Protein AF-A0A8B6GC75-F1 (afdb_monomer_lite)

Sequence (390 aa):
MTTTCNHALYAIVDVFTQYYSVLHTVLLDELYNQLHWCVKQDNEQLARSGINCLENLVISNGTKFSPDVWHKTCVIMLDIFKDTIPTSLLTWCPEHDNSPENHPFNKMESMEELNDSLSPDHTHENRSLKRADSNHSVYSTVSQESREHKIPRSKVSPDQKLFQGLLIKCVVQLELIQTIDDIVFFPTTSKKEDAEYLAAAQHSLDAPYEMDTSQQEDQGMYQFLSSQQLLMLADCLLESHKFAKDFNSNHEQRNVLWKAGFRGKAKPNLLKQETQSLACVFRILFRMYNDDARRGEWSQIENKIISVCKESLEYFLSLESDSHRDAWNSLLLLLLNRLLKMSDDRFRIHGSAYFPFMCETLMFDFKLEMKTTLKKFFLRYGPTFSIVSS

Structure (mmCIF, N/CA/C/O backbone):
data_AF-A0A8B6GC75-F1
#
_entry.id   AF-A0A8B6GC75-F1
#
loop_
_atom_site.group_PDB
_atom_site.id
_atom_site.type_symbol
_atom_site.label_atom_id
_atom_site.label_alt_id
_atom_site.label_comp_id
_atom_site.label_asym_id
_atom_site.label_entity_id
_atom_site.label_seq_id
_atom_site.pdbx_PDB_ins_code
_atom_site.Cartn_x
_atom_site.Cartn_y
_atom_site.Cartn_z
_atom_site.occupancy
_atom_site.B_iso_or_equiv
_atom_site.auth_seq_id
_atom_site.auth_comp_id
_atom_site.auth_asym_id
_atom_site.auth_atom_id
_atom_site.pdbx_PDB_model_num
ATOM 1 N N . MET A 1 1 ? 16.061 8.393 -30.193 1.00 50.75 1 MET A N 1
ATOM 2 C CA . MET A 1 1 ? 15.345 7.097 -30.213 1.00 50.75 1 MET A CA 1
ATOM 3 C C . MET A 1 1 ? 14.539 6.869 -28.942 1.00 50.75 1 MET A C 1
ATOM 5 O O . MET A 1 1 ? 13.359 6.587 -29.069 1.00 50.75 1 MET A O 1
ATOM 9 N N . THR A 1 2 ? 15.107 7.043 -27.741 1.00 54.75 2 THR A N 1
ATOM 10 C CA . THR A 1 2 ? 14.382 6.856 -26.463 1.00 54.75 2 THR A CA 1
ATOM 11 C C . THR A 1 2 ? 13.171 7.782 -26.298 1.00 54.75 2 THR A C 1
ATOM 13 O O . THR A 1 2 ? 12.102 7.320 -25.926 1.00 54.75 2 THR A O 1
ATOM 16 N N . THR A 1 3 ? 13.283 9.062 -26.667 1.00 63.34 3 THR A N 1
ATOM 17 C CA . THR A 1 3 ? 12.146 10.000 -26.615 1.00 63.34 3 THR A CA 1
ATOM 18 C C . THR A 1 3 ? 11.030 9.626 -27.589 1.00 63.34 3 THR A C 1
ATOM 20 O O . THR A 1 3 ? 9.862 9.710 -27.231 1.00 63.34 3 THR A O 1
ATOM 23 N N . THR A 1 4 ? 11.366 9.176 -28.799 1.00 72.31 4 THR A N 1
ATOM 24 C CA . THR A 1 4 ? 10.391 8.782 -29.830 1.00 72.31 4 THR A CA 1
ATOM 25 C C . THR A 1 4 ? 9.543 7.588 -29.389 1.00 72.31 4 THR A C 1
ATOM 27 O O . THR A 1 4 ? 8.341 7.586 -29.626 1.00 72.31 4 THR A O 1
ATOM 30 N N . CYS A 1 5 ? 10.149 6.611 -28.704 1.00 77.25 5 CYS A N 1
ATOM 31 C CA . CYS A 1 5 ? 9.438 5.448 -28.170 1.00 77.25 5 CYS A CA 1
ATOM 32 C C . CYS A 1 5 ? 8.407 5.847 -27.102 1.00 77.25 5 CYS A C 1
ATOM 34 O O . CYS A 1 5 ? 7.272 5.388 -27.167 1.00 77.25 5 CYS A O 1
ATOM 36 N N . ASN A 1 6 ? 8.754 6.772 -26.199 1.00 81.81 6 ASN A N 1
ATOM 37 C CA . ASN A 1 6 ? 7.816 7.251 -25.178 1.00 81.81 6 ASN A CA 1
ATOM 38 C C . ASN A 1 6 ? 6.606 7.955 -25.808 1.00 81.81 6 ASN A C 1
ATOM 40 O O . ASN A 1 6 ? 5.475 7.616 -25.487 1.00 81.81 6 ASN A O 1
ATOM 44 N N . HIS A 1 7 ? 6.822 8.878 -26.754 1.00 86.56 7 HIS A N 1
ATOM 45 C CA . HIS A 1 7 ? 5.710 9.558 -27.436 1.00 86.56 7 HIS A CA 1
ATOM 46 C C . HIS A 1 7 ? 4.817 8.574 -28.203 1.00 86.56 7 HIS A C 1
ATOM 48 O O . HIS A 1 7 ? 3.599 8.721 -28.195 1.00 86.56 7 HIS A O 1
ATOM 54 N N . ALA A 1 8 ? 5.412 7.560 -28.840 1.00 90.44 8 ALA A N 1
ATOM 55 C CA . ALA A 1 8 ? 4.656 6.523 -29.531 1.00 90.44 8 ALA A CA 1
ATOM 56 C C . ALA A 1 8 ? 3.810 5.683 -28.560 1.00 90.44 8 ALA A C 1
ATOM 58 O O . ALA A 1 8 ? 2.660 5.394 -28.873 1.00 90.44 8 ALA A O 1
ATOM 59 N N . LEU A 1 9 ? 4.347 5.329 -27.386 1.00 92.75 9 LEU A N 1
ATOM 60 C CA . LEU A 1 9 ? 3.623 4.551 -26.378 1.00 92.75 9 LEU A CA 1
ATOM 61 C C . LEU A 1 9 ? 2.370 5.289 -25.884 1.00 92.75 9 LEU A C 1
ATOM 63 O O . LEU A 1 9 ? 1.284 4.714 -25.905 1.00 92.75 9 LEU A O 1
ATOM 67 N N . TYR A 1 10 ? 2.508 6.570 -25.527 1.00 93.31 10 TYR A N 1
ATOM 68 C CA . TYR A 1 10 ? 1.367 7.403 -25.132 1.00 93.31 10 TYR A CA 1
ATOM 69 C C . TYR A 1 10 ? 0.350 7.547 -26.270 1.00 93.31 10 TYR A C 1
ATOM 71 O O . TYR A 1 10 ? -0.832 7.317 -26.053 1.00 93.31 10 TYR A O 1
ATOM 79 N N . ALA A 1 11 ? 0.797 7.812 -27.502 1.00 94.31 11 ALA A N 1
ATOM 80 C CA . ALA A 1 11 ? -0.107 7.930 -28.647 1.00 94.31 11 ALA A CA 1
ATOM 81 C C . ALA A 1 11 ? -0.896 6.635 -28.924 1.00 94.31 11 ALA A C 1
ATOM 83 O O . ALA A 1 11 ? -2.076 6.693 -29.268 1.00 94.31 11 ALA A O 1
ATOM 84 N N . ILE A 1 12 ? -0.270 5.462 -28.761 1.00 94.56 12 ILE A N 1
ATOM 85 C CA . ILE A 1 12 ? -0.955 4.165 -28.887 1.00 94.56 12 ILE A CA 1
ATOM 86 C C . ILE A 1 12 ? -2.045 4.032 -27.818 1.00 94.56 12 ILE A C 1
ATOM 88 O O . ILE A 1 12 ? -3.164 3.637 -28.138 1.00 94.56 12 ILE A O 1
ATOM 92 N N . VAL A 1 13 ? -1.739 4.381 -26.568 1.00 96.06 13 VAL A N 1
ATOM 93 C CA . VAL A 1 13 ? -2.680 4.294 -25.440 1.00 96.06 13 VAL A CA 1
ATOM 94 C C . VAL A 1 13 ? -3.824 5.300 -25.584 1.00 96.06 13 VAL A C 1
ATOM 96 O O . VAL A 1 13 ? -4.971 4.955 -25.296 1.00 96.06 13 VAL A O 1
ATOM 99 N N . ASP A 1 14 ? -3.547 6.501 -26.091 1.00 95.69 14 ASP A N 1
ATOM 100 C CA . ASP A 1 14 ? -4.552 7.530 -26.367 1.00 95.69 14 ASP A CA 1
ATOM 101 C C . ASP A 1 14 ? -5.539 7.060 -27.443 1.00 95.69 14 ASP A C 1
ATOM 103 O O . ASP A 1 14 ? -6.755 7.116 -27.247 1.00 95.69 14 ASP A O 1
ATOM 107 N N . VAL A 1 15 ? -5.031 6.517 -28.557 1.00 96.19 15 VAL A N 1
ATOM 108 C CA . VAL A 1 15 ? -5.868 5.932 -29.619 1.00 96.19 15 VAL A CA 1
ATOM 109 C C . VAL A 1 15 ? -6.661 4.741 -29.082 1.00 96.19 15 VAL A C 1
ATOM 111 O O . VAL A 1 15 ? -7.862 4.637 -29.340 1.00 96.19 15 VAL A O 1
ATOM 114 N N . PHE A 1 16 ? -6.027 3.863 -28.301 1.00 96.75 16 PHE A N 1
ATOM 115 C CA . PHE A 1 16 ? -6.707 2.722 -27.694 1.00 96.75 16 PHE A CA 1
ATOM 116 C C . PHE A 1 16 ? -7.852 3.164 -26.778 1.00 96.75 16 PHE A C 1
ATOM 118 O O . PHE A 1 16 ? -8.952 2.624 -26.856 1.00 96.75 16 PHE A O 1
ATOM 125 N N . THR A 1 17 ? -7.617 4.186 -25.957 1.00 95.56 17 THR A N 1
ATOM 126 C CA . THR A 1 17 ? -8.609 4.778 -25.052 1.00 95.56 17 THR A CA 1
ATOM 127 C C . THR A 1 17 ? -9.759 5.425 -25.819 1.00 95.56 17 THR A C 1
ATOM 129 O O . THR A 1 17 ? -10.929 5.205 -25.496 1.00 95.56 17 THR A O 1
ATOM 132 N N . GLN A 1 18 ? -9.455 6.177 -26.880 1.00 96.44 18 GLN A N 1
ATOM 133 C CA . GLN A 1 18 ? -10.467 6.831 -27.707 1.00 96.44 18 GLN A CA 1
ATOM 134 C C . GLN A 1 18 ? -11.391 5.818 -28.400 1.00 96.44 18 GLN A C 1
ATOM 136 O O . GLN A 1 18 ? -12.604 6.026 -28.449 1.00 96.44 18 GLN A O 1
ATOM 141 N N . TYR A 1 19 ? -10.837 4.710 -28.898 1.00 96.25 19 TYR A N 1
ATOM 142 C CA . TYR A 1 19 ? -11.570 3.680 -29.642 1.00 96.25 19 TYR A CA 1
ATOM 143 C C . TYR A 1 19 ? -11.739 2.370 -28.855 1.00 96.25 19 TYR A C 1
ATOM 145 O O . TYR A 1 19 ? -11.866 1.295 -29.450 1.00 96.25 19 TYR A O 1
ATOM 153 N N . TYR A 1 20 ? -11.786 2.454 -27.519 1.00 96.38 20 TYR A N 1
ATOM 154 C CA . TYR A 1 20 ? -11.817 1.290 -26.625 1.00 96.38 20 TYR A CA 1
ATOM 155 C C . TYR A 1 20 ? -12.908 0.281 -26.998 1.00 96.38 20 TYR A C 1
ATOM 157 O O . TYR A 1 20 ? -12.640 -0.915 -27.060 1.00 96.38 20 TYR A O 1
ATOM 165 N N . SER A 1 21 ? -14.122 0.745 -27.320 1.00 93.06 21 SER A N 1
ATOM 166 C CA . SER A 1 21 ? -15.271 -0.116 -27.652 1.00 93.06 21 SER A CA 1
ATOM 167 C C . SER A 1 21 ? -15.013 -1.077 -28.816 1.00 93.06 21 SER A C 1
ATOM 169 O O . SER A 1 21 ? -15.609 -2.149 -28.850 1.00 93.06 21 SER A O 1
ATOM 171 N N . VAL A 1 22 ? -14.111 -0.722 -29.733 1.00 94.12 22 VAL A N 1
ATOM 172 C CA . VAL A 1 22 ? -13.728 -1.554 -30.878 1.00 94.12 22 VAL A CA 1
ATOM 173 C C . VAL A 1 22 ? -12.445 -2.327 -30.576 1.00 94.12 22 VAL A C 1
ATOM 175 O O . VAL A 1 22 ? -12.379 -3.532 -30.805 1.00 94.12 22 VAL A O 1
ATOM 178 N N . LEU A 1 23 ? -11.428 -1.648 -30.037 1.00 95.44 23 LEU A N 1
ATOM 179 C CA . LEU A 1 23 ? -10.071 -2.192 -29.941 1.00 95.44 23 LEU A CA 1
ATOM 180 C C . LEU A 1 23 ? -9.885 -3.205 -28.804 1.00 95.44 23 LEU A C 1
ATOM 182 O O . LEU A 1 23 ? -9.058 -4.107 -28.942 1.00 95.44 23 LEU A O 1
ATOM 186 N N . HIS A 1 24 ? -10.653 -3.109 -27.711 1.00 94.44 24 HIS A N 1
ATOM 187 C CA . HIS A 1 24 ? -10.437 -3.967 -26.538 1.00 94.44 24 HIS A CA 1
ATOM 188 C C . HIS A 1 24 ? -10.631 -5.461 -26.827 1.00 94.44 24 HIS A C 1
ATOM 190 O O . HIS A 1 24 ? -9.941 -6.291 -26.247 1.00 94.44 24 HIS A O 1
ATOM 196 N N . THR A 1 25 ? -11.533 -5.812 -27.745 1.00 93.31 25 THR A N 1
ATOM 197 C CA . THR A 1 25 ? -11.804 -7.219 -28.088 1.00 93.31 25 THR A CA 1
ATOM 198 C C . THR A 1 25 ? -10.687 -7.876 -28.899 1.00 93.31 25 THR A C 1
ATOM 200 O O . THR A 1 25 ? -10.637 -9.100 -28.965 1.00 93.31 25 THR A O 1
ATOM 203 N N . VAL A 1 26 ? -9.807 -7.080 -29.519 1.00 94.25 26 VAL A N 1
ATOM 204 C CA . VAL A 1 26 ? -8.808 -7.570 -30.482 1.00 94.25 26 VAL A CA 1
ATOM 205 C C . VAL A 1 26 ? -7.375 -7.349 -30.003 1.00 94.25 26 VAL A C 1
ATOM 207 O O . VAL A 1 26 ? -6.531 -8.195 -30.260 1.00 94.25 26 VAL A O 1
ATOM 210 N N . LEU A 1 27 ? -7.083 -6.219 -29.349 1.00 96.25 27 LEU A N 1
ATOM 211 C CA . LEU A 1 27 ? -5.706 -5.765 -29.096 1.00 96.25 27 LEU A CA 1
ATOM 212 C C . LEU A 1 27 ? -5.373 -5.546 -27.616 1.00 96.25 27 LEU A C 1
ATOM 214 O O . LEU A 1 27 ? -4.276 -5.084 -27.308 1.00 96.25 27 LEU A O 1
ATOM 218 N N . LEU A 1 28 ? -6.307 -5.807 -26.695 1.00 96.62 28 LEU A N 1
ATOM 219 C CA . LEU A 1 28 ? -6.078 -5.527 -25.276 1.00 96.62 28 LEU A CA 1
ATOM 220 C C . LEU A 1 28 ? -4.925 -6.357 -24.701 1.00 96.62 28 LEU A C 1
ATOM 222 O O . LEU A 1 28 ? -4.073 -5.809 -24.007 1.00 96.62 28 LEU A O 1
ATOM 226 N N . ASP A 1 29 ? -4.885 -7.651 -25.018 1.00 96.69 29 ASP A N 1
ATOM 227 C CA . ASP A 1 29 ? -3.858 -8.560 -24.506 1.00 96.69 29 ASP A CA 1
ATOM 228 C C . ASP A 1 29 ? -2.466 -8.174 -25.059 1.00 96.69 29 ASP A C 1
ATOM 230 O O . ASP A 1 29 ? -1.506 -8.058 -24.296 1.00 96.69 29 ASP A O 1
ATOM 234 N N . GLU A 1 30 ? -2.350 -7.854 -26.354 1.00 96.94 30 GLU A N 1
ATOM 235 C CA . GLU A 1 30 ? -1.133 -7.279 -26.948 1.00 96.94 30 GLU A CA 1
ATOM 236 C C . GLU A 1 30 ? -0.709 -5.961 -26.290 1.00 96.94 30 GLU A C 1
ATOM 238 O O . GLU A 1 30 ? 0.480 -5.768 -26.026 1.00 96.94 30 GLU A O 1
ATOM 243 N N . LEU A 1 31 ? -1.651 -5.056 -26.005 1.00 97.25 31 LEU A N 1
ATOM 244 C CA . LEU A 1 31 ? -1.336 -3.789 -25.347 1.00 97.25 31 LEU A CA 1
ATOM 245 C C . LEU A 1 31 ? -0.808 -4.019 -23.925 1.00 97.25 31 LEU A C 1
ATOM 247 O O . LEU A 1 31 ? 0.197 -3.418 -23.547 1.00 97.25 31 LEU A O 1
ATOM 251 N N . TYR A 1 32 ? -1.430 -4.914 -23.156 1.00 98.00 32 TYR A N 1
ATOM 252 C CA . TYR A 1 32 ? -0.940 -5.298 -21.831 1.00 98.00 32 TYR A CA 1
ATOM 253 C C . TYR A 1 32 ? 0.457 -5.911 -21.885 1.00 98.00 32 TYR A C 1
ATOM 255 O O . TYR A 1 32 ? 1.328 -5.499 -21.120 1.00 98.00 32 TYR A O 1
ATOM 263 N N . ASN A 1 33 ? 0.710 -6.819 -22.827 1.00 97.00 33 ASN A N 1
ATOM 264 C CA . ASN A 1 33 ? 2.034 -7.406 -23.024 1.00 97.00 33 ASN A CA 1
ATOM 265 C C . ASN A 1 33 ? 3.082 -6.348 -23.394 1.00 97.00 33 ASN A C 1
ATOM 267 O O . ASN A 1 33 ? 4.203 -6.379 -22.882 1.00 97.00 33 ASN A O 1
ATOM 271 N N . GLN A 1 34 ? 2.720 -5.381 -24.239 1.00 96.81 34 GLN A N 1
ATOM 272 C CA . GLN A 1 34 ? 3.606 -4.286 -24.621 1.00 96.81 34 GLN A CA 1
ATOM 273 C C . GLN A 1 34 ? 3.931 -3.373 -23.431 1.00 96.81 34 GLN A C 1
ATOM 275 O O . GLN A 1 34 ? 5.096 -3.025 -23.231 1.00 96.81 34 GLN A O 1
ATOM 280 N N . LEU A 1 35 ? 2.928 -3.005 -22.626 1.00 97.56 35 LEU A N 1
ATOM 281 C CA . LEU A 1 35 ? 3.123 -2.199 -21.418 1.00 97.56 35 LEU A CA 1
ATOM 282 C C . LEU A 1 35 ? 3.990 -2.943 -20.402 1.00 97.56 35 LEU A C 1
ATOM 284 O O . LEU A 1 35 ? 4.981 -2.389 -19.931 1.00 97.56 35 LEU A O 1
ATOM 288 N N . HIS A 1 36 ? 3.692 -4.214 -20.139 1.00 97.94 36 HIS A N 1
ATOM 289 C CA . HIS A 1 36 ? 4.487 -5.061 -19.255 1.00 97.94 36 HIS A CA 1
ATOM 290 C C . HIS A 1 36 ? 5.947 -5.144 -19.716 1.00 97.94 36 HIS A C 1
ATOM 292 O O . HIS A 1 36 ? 6.869 -4.926 -18.924 1.00 97.94 36 HIS A O 1
ATOM 298 N N . TRP A 1 37 ? 6.179 -5.368 -21.011 1.00 96.56 37 TRP A N 1
ATOM 299 C CA . TRP A 1 37 ? 7.527 -5.359 -21.567 1.00 96.56 37 TRP A CA 1
ATOM 300 C C . TRP A 1 37 ? 8.235 -4.021 -21.327 1.00 96.56 37 TRP A C 1
ATOM 302 O O . TRP A 1 37 ? 9.388 -4.029 -20.897 1.00 96.56 37 TRP A O 1
ATOM 312 N N . CYS A 1 38 ? 7.561 -2.884 -21.546 1.00 96.62 38 CYS A N 1
ATOM 313 C CA . CYS A 1 38 ? 8.128 -1.553 -21.309 1.00 96.62 38 CYS A CA 1
ATOM 314 C C . CYS A 1 38 ? 8.540 -1.343 -19.844 1.00 96.62 38 CYS A C 1
ATOM 316 O O . CYS A 1 38 ? 9.629 -0.820 -19.602 1.00 96.62 38 CYS A O 1
ATOM 318 N N . VAL A 1 39 ? 7.717 -1.778 -18.882 1.00 97.06 39 VAL A N 1
ATOM 319 C CA . VAL A 1 39 ? 8.008 -1.638 -17.442 1.00 97.06 39 VAL A CA 1
ATOM 320 C C . VAL A 1 39 ? 9.240 -2.443 -17.015 1.00 97.06 39 VAL A C 1
ATOM 322 O O . VAL A 1 39 ? 9.997 -2.007 -16.153 1.00 97.06 39 VAL A O 1
ATOM 325 N N . LYS A 1 40 ? 9.496 -3.586 -17.658 1.00 94.31 40 LYS A N 1
ATOM 326 C CA . LYS A 1 40 ? 10.619 -4.480 -17.328 1.00 94.31 40 LYS A CA 1
ATOM 327 C C . LYS A 1 40 ? 11.978 -4.053 -17.877 1.00 94.31 40 LYS A C 1
ATOM 329 O O . LYS A 1 40 ? 12.970 -4.725 -17.603 1.00 94.31 40 LYS A O 1
ATOM 334 N N . GLN A 1 41 ? 12.046 -3.000 -18.686 1.00 93.44 41 GLN A N 1
ATOM 335 C CA . GLN A 1 41 ? 13.310 -2.595 -19.297 1.00 93.44 41 GLN A CA 1
ATOM 336 C C . GLN A 1 41 ? 14.241 -1.927 -18.278 1.00 93.44 41 GLN A C 1
ATOM 338 O O . GLN A 1 41 ? 13.794 -1.144 -17.442 1.00 93.44 41 GLN A O 1
ATOM 343 N N . ASP A 1 42 ? 15.556 -2.122 -18.438 1.00 91.69 42 ASP A N 1
ATOM 344 C CA . ASP A 1 42 ? 16.611 -1.398 -17.704 1.00 91.69 42 ASP A CA 1
ATOM 345 C C . ASP A 1 42 ? 16.745 0.064 -18.195 1.00 91.69 42 ASP A C 1
ATOM 347 O O . ASP A 1 42 ? 17.823 0.572 -18.511 1.00 91.69 42 ASP A O 1
ATOM 351 N N . ASN A 1 43 ? 15.612 0.753 -18.322 1.00 94.06 43 ASN A N 1
ATOM 352 C CA . ASN A 1 43 ? 15.500 2.149 -18.705 1.00 94.06 43 ASN A CA 1
ATOM 353 C C . ASN A 1 43 ? 14.389 2.803 -17.879 1.00 94.06 43 ASN A C 1
ATOM 355 O O . ASN A 1 43 ? 13.209 2.637 -18.181 1.00 94.06 43 ASN A O 1
ATOM 359 N N . GLU A 1 44 ? 14.780 3.589 -16.872 1.00 94.56 44 GLU A N 1
ATOM 360 C CA . GLU A 1 44 ? 13.850 4.230 -15.932 1.00 94.56 44 GLU A CA 1
ATOM 361 C C . GLU A 1 44 ? 12.737 5.013 -16.638 1.00 94.56 44 GLU A C 1
ATOM 363 O O . GLU A 1 44 ? 11.567 4.896 -16.286 1.00 94.56 44 GLU A O 1
ATOM 368 N N . GLN A 1 45 ? 13.080 5.801 -17.662 1.00 94.50 45 GLN A N 1
ATOM 369 C CA . GLN A 1 45 ? 12.106 6.654 -18.338 1.00 94.50 45 GLN A CA 1
ATOM 370 C C . GLN A 1 45 ? 11.066 5.827 -19.102 1.00 94.50 45 GLN A C 1
ATOM 372 O O . GLN A 1 45 ? 9.882 6.167 -19.087 1.00 94.50 45 GLN A O 1
ATOM 377 N N . LEU A 1 46 ? 11.499 4.756 -19.771 1.00 95.06 46 LEU A N 1
ATOM 378 C CA . LEU A 1 46 ? 10.591 3.861 -20.484 1.00 95.06 46 LEU A CA 1
ATOM 379 C C . LEU A 1 46 ? 9.707 3.088 -19.504 1.00 95.06 46 LEU A C 1
ATOM 381 O O . LEU A 1 46 ? 8.501 2.998 -19.726 1.00 95.06 46 LEU A O 1
ATOM 385 N N . ALA A 1 47 ? 10.284 2.604 -18.403 1.00 96.25 47 ALA A N 1
ATOM 386 C CA . ALA A 1 47 ? 9.541 1.860 -17.400 1.00 96.25 47 ALA A CA 1
ATOM 387 C C . ALA A 1 47 ? 8.440 2.718 -16.762 1.00 96.25 47 ALA A C 1
ATOM 389 O O . ALA A 1 47 ? 7.277 2.322 -16.746 1.00 96.25 47 ALA A O 1
ATOM 390 N N . ARG A 1 48 ? 8.774 3.952 -16.359 1.00 96.44 48 ARG A N 1
ATOM 391 C CA . ARG A 1 48 ? 7.801 4.931 -15.846 1.00 96.44 48 ARG A CA 1
ATOM 392 C C . ARG A 1 48 ? 6.740 5.302 -16.881 1.00 96.44 48 ARG A C 1
ATOM 394 O O . ARG A 1 48 ? 5.571 5.410 -16.537 1.00 96.44 48 ARG A O 1
ATOM 401 N N . SER A 1 49 ? 7.118 5.452 -18.155 1.00 96.38 49 SER A N 1
ATOM 402 C CA . SER A 1 49 ? 6.140 5.704 -19.228 1.00 96.38 49 SER A CA 1
ATOM 403 C C . SER A 1 49 ? 5.155 4.539 -19.372 1.00 96.38 49 SER A C 1
ATOM 405 O O . SER A 1 49 ? 3.968 4.780 -19.559 1.00 96.38 49 SER A O 1
ATOM 407 N N . GLY A 1 50 ? 5.627 3.294 -19.244 1.00 97.56 50 GLY A N 1
ATOM 408 C CA . GLY A 1 50 ? 4.788 2.093 -19.253 1.00 97.56 50 GLY A CA 1
ATOM 409 C C . GLY A 1 50 ? 3.786 2.053 -18.099 1.00 97.56 50 GLY A C 1
ATOM 410 O O . GLY A 1 50 ? 2.603 1.823 -18.339 1.00 97.56 50 GLY A O 1
ATOM 411 N N . ILE A 1 51 ? 4.236 2.349 -16.875 1.00 98.06 51 ILE A N 1
ATOM 412 C CA . ILE A 1 51 ? 3.375 2.416 -15.681 1.00 98.06 51 ILE A CA 1
ATOM 413 C C . ILE A 1 51 ? 2.304 3.501 -15.849 1.00 98.06 51 ILE A C 1
ATOM 415 O O . ILE A 1 51 ? 1.117 3.211 -15.754 1.00 98.06 51 ILE A O 1
ATOM 419 N N . ASN A 1 52 ? 2.706 4.722 -16.211 1.00 97.06 52 ASN A N 1
ATOM 420 C CA . ASN A 1 52 ? 1.776 5.836 -16.415 1.00 97.06 52 ASN A CA 1
ATOM 421 C C . ASN A 1 52 ? 0.763 5.555 -17.535 1.00 97.06 52 ASN A C 1
ATOM 423 O O . ASN A 1 52 ? -0.393 5.957 -17.457 1.00 97.06 52 ASN A O 1
ATOM 427 N N . CYS A 1 53 ? 1.190 4.881 -18.604 1.00 98.12 53 CYS A N 1
ATOM 428 C CA . CYS A 1 53 ? 0.292 4.469 -19.678 1.00 98.12 53 CYS A CA 1
ATOM 429 C C . CYS A 1 53 ? -0.726 3.426 -19.203 1.00 98.12 53 CYS A C 1
ATOM 431 O O . CYS A 1 53 ? -1.896 3.520 -19.570 1.00 98.12 53 CYS A O 1
ATOM 433 N N . LEU A 1 54 ? -0.303 2.456 -18.383 1.00 98.25 54 LEU A N 1
ATOM 434 C CA . LEU A 1 54 ? -1.208 1.491 -17.761 1.00 98.25 54 LEU A CA 1
ATOM 435 C C . LEU A 1 54 ? -2.219 2.198 -16.849 1.00 98.25 54 LEU A C 1
ATOM 437 O O . LEU A 1 54 ? -3.415 1.942 -16.956 1.00 98.25 54 LEU A O 1
ATOM 441 N N . GLU A 1 55 ? -1.755 3.122 -16.011 1.00 97.88 55 GLU A N 1
ATOM 442 C CA . GLU A 1 55 ? -2.607 3.928 -15.137 1.00 97.88 55 GLU A CA 1
ATOM 443 C C . GLU A 1 55 ? -3.653 4.718 -15.933 1.00 97.88 55 GLU A C 1
ATOM 445 O O . GLU A 1 55 ? -4.854 4.561 -15.711 1.00 97.88 55 GLU A O 1
ATOM 450 N N . ASN A 1 56 ? -3.213 5.486 -16.933 1.00 96.88 56 ASN A N 1
ATOM 451 C CA . ASN A 1 56 ? -4.089 6.279 -17.794 1.00 96.88 56 ASN A CA 1
ATOM 452 C C . ASN A 1 56 ? -5.114 5.419 -18.538 1.00 96.88 56 ASN A C 1
ATOM 454 O O . ASN A 1 56 ? -6.285 5.797 -18.623 1.00 96.88 56 ASN A O 1
ATOM 458 N N . LEU A 1 57 ? -4.693 4.263 -19.065 1.00 97.62 57 LEU A N 1
ATOM 459 C CA . LEU A 1 57 ? -5.575 3.315 -19.742 1.00 97.62 57 LEU A CA 1
ATOM 460 C C . LEU A 1 57 ? -6.696 2.848 -18.809 1.00 97.62 57 LEU A C 1
ATOM 462 O O . LEU A 1 57 ? -7.861 2.831 -19.214 1.00 97.62 57 LEU A O 1
ATOM 466 N N . VAL A 1 58 ? -6.348 2.482 -17.574 1.00 98.00 58 VAL A N 1
ATOM 467 C CA . VAL A 1 58 ? -7.295 1.960 -16.585 1.00 98.00 58 VAL A CA 1
ATOM 468 C C . VAL A 1 58 ? -8.201 3.066 -16.054 1.00 98.00 58 VAL A C 1
ATOM 470 O O . VAL A 1 58 ? -9.414 2.891 -16.049 1.00 98.00 58 VAL A O 1
ATOM 473 N N . ILE A 1 59 ? -7.664 4.229 -15.682 1.00 95.88 59 ILE A N 1
ATOM 474 C CA . ILE A 1 59 ? -8.473 5.345 -15.169 1.00 95.88 59 ILE A CA 1
ATOM 475 C C . ILE A 1 59 ? -9.457 5.848 -16.233 1.00 95.88 59 ILE A C 1
ATOM 477 O O . ILE A 1 59 ? -10.624 6.099 -15.932 1.00 95.88 59 ILE A O 1
ATOM 481 N N . SER A 1 60 ? -9.023 5.953 -17.492 1.00 96.19 60 SER A N 1
ATOM 482 C CA . SER A 1 60 ? -9.850 6.518 -18.570 1.00 96.19 60 SER A CA 1
ATOM 483 C C . SER A 1 60 ? -10.939 5.569 -19.076 1.00 96.19 60 SER A C 1
ATOM 485 O O . SER A 1 60 ? -11.931 6.017 -19.657 1.00 96.19 60 SER A O 1
ATOM 487 N N . ASN A 1 61 ? -10.762 4.256 -18.901 1.00 97.12 61 ASN A N 1
ATOM 488 C CA . ASN A 1 61 ? -11.657 3.248 -19.475 1.00 97.12 61 ASN A CA 1
ATOM 489 C C . ASN A 1 61 ? -12.267 2.292 -18.450 1.00 97.12 61 ASN A C 1
ATOM 491 O O . ASN A 1 61 ? -13.140 1.517 -18.829 1.00 97.12 61 ASN A O 1
ATOM 495 N N . GLY A 1 62 ? -11.867 2.346 -17.179 1.00 96.38 62 GLY A N 1
ATOM 496 C CA . GLY A 1 62 ? -12.242 1.363 -16.161 1.00 96.38 62 GLY A CA 1
ATOM 497 C C . GLY A 1 62 ? -13.750 1.224 -15.948 1.00 96.38 62 GLY A C 1
ATOM 498 O O . GLY A 1 62 ? -14.243 0.124 -15.715 1.00 96.38 62 GLY A O 1
ATOM 499 N N . THR A 1 63 ? -14.518 2.298 -16.152 1.00 95.56 63 THR A N 1
ATOM 500 C CA . THR A 1 63 ? -15.992 2.257 -16.101 1.00 95.56 63 THR A CA 1
ATOM 501 C C . THR A 1 63 ? -16.624 1.433 -17.231 1.00 95.56 63 THR A C 1
ATOM 503 O O . THR A 1 63 ? -17.778 1.023 -17.128 1.00 95.56 63 THR A O 1
ATOM 506 N N . LYS A 1 64 ? -15.882 1.186 -18.319 1.00 96.44 64 LYS A N 1
ATOM 507 C CA . LYS A 1 64 ? -16.291 0.392 -19.489 1.00 96.44 64 LYS A CA 1
ATOM 508 C C . LYS A 1 64 ? -15.775 -1.049 -19.430 1.00 96.44 64 LYS A C 1
ATOM 510 O O . LYS A 1 64 ? -16.116 -1.841 -20.307 1.00 96.44 64 LYS A O 1
ATOM 515 N N . PHE A 1 65 ? -14.918 -1.381 -18.466 1.00 97.50 65 PHE A N 1
ATOM 516 C CA . PHE A 1 65 ? -14.318 -2.708 -18.366 1.00 97.50 65 PHE A CA 1
ATOM 517 C C . PHE A 1 65 ? -15.370 -3.731 -17.934 1.00 97.50 65 PHE A C 1
ATOM 519 O O . PHE A 1 65 ? -16.148 -3.506 -17.008 1.00 97.50 65 PHE A O 1
ATOM 526 N N . SER A 1 66 ? -15.371 -4.887 -18.595 1.00 96.88 66 SER A N 1
ATOM 527 C CA . SER A 1 66 ? -16.116 -6.047 -18.115 1.00 96.88 66 SER A CA 1
ATOM 528 C C . SER A 1 66 ? -15.417 -6.660 -16.888 1.00 96.88 66 SER A C 1
ATOM 530 O O . SER A 1 66 ? -14.232 -6.396 -16.660 1.00 96.88 66 SER A O 1
ATOM 532 N N . PRO A 1 67 ? -16.095 -7.529 -16.116 1.00 96.56 67 PRO A N 1
ATOM 533 C CA . PRO A 1 67 ? -15.454 -8.251 -15.015 1.00 96.56 67 PRO A CA 1
ATOM 534 C C . PRO A 1 67 ? -14.206 -9.045 -15.442 1.00 96.56 67 PRO A C 1
ATOM 536 O O . PRO A 1 67 ? -13.224 -9.087 -14.703 1.00 96.56 67 PRO A O 1
ATOM 539 N N . ASP A 1 68 ? -14.221 -9.623 -16.650 1.00 96.56 68 ASP A N 1
ATOM 540 C CA . ASP A 1 68 ? -13.072 -10.331 -17.234 1.00 96.56 68 ASP A CA 1
ATOM 541 C C . ASP A 1 68 ? -11.904 -9.380 -17.528 1.00 96.56 68 ASP A C 1
ATOM 543 O O . ASP A 1 68 ? -10.768 -9.649 -17.142 1.00 96.56 68 ASP A O 1
ATOM 547 N N . VAL A 1 69 ? -12.182 -8.215 -18.122 1.00 97.94 69 VAL A N 1
ATOM 548 C CA . VAL A 1 69 ? -11.150 -7.199 -18.374 1.00 97.94 69 VAL A CA 1
ATOM 549 C C . VAL A 1 69 ? -10.552 -6.689 -17.063 1.00 97.94 69 VAL A C 1
ATOM 551 O O . VAL A 1 69 ? -9.333 -6.548 -16.968 1.00 97.94 69 VAL A O 1
ATOM 554 N N . TRP A 1 70 ? -11.365 -6.464 -16.026 1.00 98.12 70 TRP A N 1
ATOM 555 C CA . TRP A 1 70 ? -10.853 -6.116 -14.699 1.00 98.12 70 TRP A CA 1
ATOM 556 C C . TRP A 1 70 ? -9.968 -7.215 -14.117 1.00 98.12 70 TRP A C 1
ATOM 558 O O . TRP A 1 70 ? -8.917 -6.922 -13.551 1.00 98.12 70 TRP A O 1
ATOM 568 N N . HIS A 1 71 ? -10.345 -8.484 -14.288 1.00 98.00 71 HIS A N 1
ATOM 569 C CA . HIS A 1 71 ? -9.520 -9.604 -13.847 1.00 98.00 71 HIS A CA 1
ATOM 570 C C . HIS A 1 71 ? -8.165 -9.610 -14.562 1.00 98.00 71 HIS A C 1
ATOM 572 O O . HIS A 1 71 ? -7.136 -9.591 -13.887 1.00 98.00 71 HIS A O 1
ATOM 578 N N . LYS A 1 72 ? -8.153 -9.515 -15.898 1.00 97.88 72 LYS A N 1
ATOM 579 C CA . LYS A 1 72 ? -6.921 -9.388 -16.693 1.00 97.88 72 LYS A CA 1
ATOM 580 C C . LYS A 1 72 ? -6.075 -8.181 -16.274 1.00 97.88 72 LYS A C 1
ATOM 582 O O . LYS A 1 72 ? -4.861 -8.304 -16.155 1.00 97.88 72 LYS A O 1
ATOM 587 N N . THR A 1 73 ? -6.712 -7.042 -15.994 1.00 98.25 73 THR A N 1
ATOM 588 C CA . THR A 1 73 ? -6.049 -5.811 -15.529 1.00 98.25 73 THR A CA 1
ATOM 589 C C . THR A 1 73 ? -5.317 -6.030 -14.205 1.00 98.25 73 THR A C 1
ATOM 591 O O . THR A 1 73 ? -4.153 -5.664 -14.063 1.00 98.25 73 THR A O 1
ATOM 594 N N . CYS A 1 74 ? -5.973 -6.643 -13.219 1.00 98.44 74 CYS A N 1
ATOM 595 C CA . CYS A 1 74 ? -5.333 -6.897 -11.934 1.00 98.44 74 CYS A CA 1
ATOM 596 C C . CYS A 1 74 ? -4.244 -7.981 -12.040 1.00 98.44 74 CYS A C 1
ATOM 598 O O . CYS A 1 74 ? -3.235 -7.886 -11.346 1.00 98.44 74 CYS A O 1
ATOM 600 N N . VAL A 1 75 ? -4.413 -8.977 -12.920 1.00 98.06 75 VAL A N 1
ATOM 601 C CA . VAL A 1 75 ? -3.385 -9.997 -13.198 1.00 98.06 75 VAL A CA 1
ATOM 602 C C . VAL A 1 75 ? -2.141 -9.367 -13.824 1.00 98.06 75 VAL A C 1
ATOM 604 O O . VAL A 1 75 ? -1.046 -9.597 -13.325 1.00 98.06 75 VAL A O 1
ATOM 607 N N . ILE A 1 76 ? -2.280 -8.506 -14.840 1.00 97.88 76 ILE A N 1
ATOM 608 C CA . ILE A 1 76 ? -1.105 -7.870 -15.453 1.00 97.88 76 ILE A CA 1
ATOM 609 C C . ILE A 1 76 ? -0.375 -6.944 -14.471 1.00 97.88 76 ILE A C 1
ATOM 611 O O . ILE A 1 76 ? 0.853 -6.916 -14.463 1.00 97.88 76 ILE A O 1
ATOM 615 N N . MET A 1 77 ? -1.098 -6.228 -13.599 1.00 97.88 77 MET A N 1
ATOM 616 C CA . MET A 1 77 ? -0.475 -5.444 -12.524 1.00 97.88 77 MET A CA 1
ATOM 617 C C . MET A 1 77 ? 0.328 -6.334 -11.577 1.00 97.88 77 MET A C 1
ATOM 619 O O . MET A 1 77 ? 1.467 -5.998 -11.266 1.00 97.88 77 MET A O 1
ATOM 623 N N . LEU A 1 78 ? -0.237 -7.472 -11.160 1.00 97.69 78 LEU A N 1
ATOM 624 C CA . LEU A 1 78 ? 0.434 -8.446 -10.299 1.00 97.69 78 LEU A CA 1
ATOM 625 C C . LEU A 1 78 ? 1.698 -9.016 -10.956 1.00 97.69 78 LEU A C 1
ATOM 627 O O . LEU A 1 78 ? 2.737 -9.108 -10.304 1.00 97.69 78 LEU A O 1
ATOM 631 N N . ASP A 1 79 ? 1.626 -9.374 -12.237 1.00 97.75 79 ASP A N 1
ATOM 632 C CA . ASP A 1 79 ? 2.758 -9.931 -12.981 1.00 97.75 79 ASP A CA 1
ATOM 633 C C . ASP A 1 79 ? 3.889 -8.905 -13.129 1.00 97.75 79 ASP A C 1
ATOM 635 O O . ASP A 1 79 ? 5.042 -9.205 -12.814 1.00 97.75 79 ASP A O 1
ATOM 639 N N . ILE A 1 80 ? 3.556 -7.663 -13.509 1.00 97.69 80 ILE A N 1
ATOM 640 C CA . ILE A 1 80 ? 4.518 -6.554 -13.568 1.00 97.69 80 ILE A CA 1
ATOM 641 C C . ILE A 1 80 ? 5.165 -6.341 -12.196 1.00 97.69 80 ILE A C 1
ATOM 643 O O . ILE A 1 80 ? 6.382 -6.150 -12.097 1.00 97.69 80 ILE A O 1
ATOM 647 N N . PHE A 1 81 ? 4.365 -6.375 -11.130 1.00 96.50 81 PHE A N 1
ATOM 648 C CA . PHE A 1 81 ? 4.852 -6.194 -9.772 1.00 96.50 81 PHE A CA 1
ATOM 649 C C . PHE A 1 81 ? 5.858 -7.279 -9.391 1.00 96.50 81 PHE A C 1
ATOM 651 O O . PHE A 1 81 ? 6.964 -6.957 -8.964 1.00 96.50 81 PHE A O 1
ATOM 658 N N . LYS A 1 82 ? 5.519 -8.554 -9.607 1.00 95.75 82 LYS A N 1
ATOM 659 C CA . LYS A 1 82 ? 6.387 -9.699 -9.292 1.00 95.75 82 LYS A CA 1
ATOM 660 C C . LYS A 1 82 ? 7.691 -9.677 -10.082 1.00 95.75 82 LYS A C 1
ATOM 662 O O . LYS A 1 82 ? 8.763 -9.862 -9.506 1.00 95.75 82 LYS A O 1
ATOM 667 N N . ASP A 1 83 ? 7.622 -9.386 -11.377 1.00 96.50 83 ASP A N 1
ATOM 668 C CA . ASP A 1 83 ? 8.791 -9.390 -12.262 1.00 96.50 83 ASP A CA 1
ATOM 669 C C . ASP A 1 83 ? 9.777 -8.242 -11.980 1.00 96.50 83 ASP A C 1
ATOM 671 O O . ASP A 1 83 ? 10.953 -8.296 -12.368 1.00 96.50 83 ASP A O 1
ATOM 675 N N . THR A 1 84 ? 9.320 -7.196 -11.289 1.00 96.38 84 THR A N 1
ATOM 676 C CA . THR A 1 84 ? 10.116 -5.997 -11.002 1.00 96.38 84 THR A CA 1
ATOM 677 C C . THR A 1 84 ? 10.644 -5.934 -9.569 1.00 96.38 84 THR A C 1
ATOM 679 O O . THR A 1 84 ? 11.368 -4.992 -9.249 1.00 96.38 84 THR A O 1
ATOM 682 N N . ILE A 1 85 ? 10.397 -6.948 -8.727 1.00 95.75 85 ILE A N 1
ATOM 683 C CA . ILE A 1 85 ? 10.983 -7.017 -7.379 1.00 95.75 85 ILE A CA 1
ATOM 684 C C . ILE A 1 85 ? 12.521 -7.091 -7.492 1.00 95.75 85 ILE A C 1
ATOM 686 O O . ILE A 1 85 ? 13.061 -7.960 -8.192 1.00 95.75 85 ILE A O 1
ATOM 690 N N . PRO A 1 86 ? 13.275 -6.207 -6.811 1.00 96.06 86 PRO A N 1
ATOM 691 C CA . PRO A 1 86 ? 14.735 -6.188 -6.863 1.00 96.06 86 PRO A CA 1
ATOM 692 C C . PRO A 1 86 ? 15.351 -7.233 -5.916 1.00 96.06 86 PRO A C 1
ATOM 694 O O . PRO A 1 86 ? 16.141 -6.895 -5.038 1.00 96.06 86 PRO A O 1
ATOM 697 N N . THR A 1 87 ? 15.014 -8.515 -6.095 1.00 94.81 87 THR A N 1
ATOM 698 C CA . THR A 1 87 ? 15.377 -9.618 -5.177 1.00 94.81 87 THR A CA 1
ATOM 699 C C . THR A 1 87 ? 16.870 -9.717 -4.869 1.00 94.81 87 THR A C 1
ATOM 701 O O . THR A 1 87 ? 17.242 -10.020 -3.736 1.00 94.81 87 THR A O 1
ATOM 704 N N . SER A 1 88 ? 17.735 -9.370 -5.827 1.00 95.12 88 SER A N 1
ATOM 705 C CA . SER A 1 88 ? 19.187 -9.351 -5.626 1.00 95.12 88 SER A CA 1
ATOM 706 C C . SER A 1 88 ? 19.647 -8.378 -4.537 1.00 95.12 88 SER A C 1
ATOM 708 O O . SER A 1 88 ? 20.746 -8.547 -4.029 1.00 95.12 88 SER A O 1
ATOM 710 N N . LEU A 1 89 ? 18.842 -7.393 -4.119 1.00 96.25 89 LEU A N 1
ATOM 711 C CA . LEU A 1 89 ? 19.201 -6.538 -2.981 1.00 96.25 89 LEU A CA 1
ATOM 712 C C . LEU A 1 89 ? 19.368 -7.324 -1.682 1.00 96.25 89 LEU A C 1
ATOM 714 O O . LEU A 1 89 ? 20.185 -6.931 -0.856 1.00 96.25 89 LEU A O 1
ATOM 718 N N . LEU A 1 90 ? 18.630 -8.422 -1.506 1.00 96.06 90 LEU A N 1
ATOM 719 C CA . LEU A 1 90 ? 18.708 -9.256 -0.306 1.00 96.06 90 LEU A CA 1
ATOM 720 C C . LEU A 1 90 ? 19.855 -10.270 -0.353 1.00 96.06 90 LEU A C 1
ATOM 722 O O . LEU A 1 90 ? 20.242 -10.785 0.689 1.00 96.06 90 LEU A O 1
ATOM 726 N N . THR A 1 91 ? 20.378 -10.575 -1.544 1.00 94.38 91 THR A N 1
ATOM 727 C CA . THR A 1 91 ? 21.302 -11.702 -1.749 1.00 94.38 91 THR A CA 1
ATOM 728 C C . THR A 1 91 ? 22.632 -11.314 -2.386 1.00 94.38 91 THR A C 1
ATOM 730 O O . THR A 1 91 ? 23.502 -12.170 -2.513 1.00 94.38 91 THR A O 1
ATOM 733 N N . TRP A 1 92 ? 22.793 -10.075 -2.862 1.00 95.19 92 TRP A N 1
ATOM 734 C CA . TRP A 1 92 ? 24.022 -9.648 -3.528 1.00 95.19 92 TRP A CA 1
ATOM 735 C C . TRP A 1 92 ? 25.191 -9.672 -2.547 1.00 95.19 92 TRP A C 1
ATOM 737 O O . TRP A 1 92 ? 25.113 -9.094 -1.464 1.00 95.19 92 TRP A O 1
ATOM 747 N N . CYS A 1 93 ? 26.292 -10.278 -2.965 1.00 90.25 93 CYS A N 1
ATOM 748 C CA . CYS A 1 93 ? 27.567 -10.225 -2.278 1.00 90.25 93 CYS A CA 1
ATOM 749 C C . CYS A 1 93 ? 28.663 -9.885 -3.298 1.00 90.25 93 CYS A C 1
ATOM 751 O O . CYS A 1 93 ? 28.501 -10.199 -4.481 1.00 90.25 93 CYS A O 1
ATOM 753 N N . PRO A 1 94 ? 29.781 -9.275 -2.869 1.00 85.12 94 PRO A N 1
ATOM 754 C CA . PRO A 1 94 ? 30.945 -9.135 -3.730 1.00 85.12 94 PRO A CA 1
ATOM 755 C C . PRO A 1 94 ? 31.379 -10.523 -4.206 1.00 85.12 94 PRO A C 1
ATOM 757 O O . PRO A 1 94 ? 31.324 -11.480 -3.428 1.00 85.12 94 PRO A O 1
ATOM 760 N N . GLU A 1 95 ? 31.816 -10.649 -5.457 1.00 77.75 95 GLU A N 1
ATOM 761 C CA . GLU A 1 95 ? 32.500 -11.867 -5.885 1.00 77.75 95 GLU A CA 1
ATOM 762 C C . GLU A 1 95 ? 33.708 -12.064 -4.956 1.00 77.75 95 GLU A C 1
ATOM 764 O O . GLU A 1 95 ? 34.632 -11.249 -4.938 1.00 77.75 95 GLU A O 1
ATOM 769 N N . HIS A 1 96 ? 33.671 -13.102 -4.113 1.00 57.88 96 HIS A N 1
ATOM 770 C CA . HIS A 1 96 ? 34.851 -13.509 -3.367 1.00 57.88 96 HIS A CA 1
ATOM 771 C C . HIS A 1 96 ? 35.919 -13.869 -4.397 1.00 57.88 96 HIS A C 1
ATOM 773 O O . HIS A 1 96 ? 35.691 -14.731 -5.248 1.00 57.88 96 HIS A O 1
ATOM 779 N N . ASP A 1 97 ? 37.074 -13.209 -4.311 1.00 42.69 97 ASP A N 1
ATOM 780 C CA . ASP A 1 97 ? 38.303 -13.665 -4.944 1.00 42.69 97 ASP A CA 1
ATOM 781 C C . ASP A 1 97 ? 38.439 -15.161 -4.619 1.00 42.69 97 ASP A C 1
ATOM 783 O O . ASP A 1 97 ? 38.668 -15.541 -3.470 1.00 42.69 97 ASP A O 1
ATOM 787 N N . ASN A 1 98 ? 38.238 -16.028 -5.613 1.00 38.22 98 ASN A N 1
ATOM 788 C CA . ASN A 1 98 ? 38.533 -17.455 -5.512 1.00 38.22 98 ASN A CA 1
ATOM 789 C C . ASN A 1 98 ? 40.061 -17.640 -5.519 1.00 38.22 98 ASN A C 1
ATOM 791 O O . ASN A 1 98 ? 40.618 -18.307 -6.390 1.00 38.22 98 ASN A O 1
ATOM 795 N N . SER A 1 99 ? 40.753 -17.025 -4.563 1.00 35.84 99 SER A N 1
ATOM 796 C CA . SER A 1 99 ? 42.126 -17.344 -4.210 1.00 35.84 99 SER A CA 1
ATOM 797 C C . SER A 1 99 ? 42.090 -18.142 -2.901 1.00 35.84 99 SER A C 1
ATOM 799 O O . SER A 1 99 ? 41.675 -17.632 -1.859 1.00 35.84 99 SER A O 1
ATOM 801 N N . PRO A 1 100 ? 42.461 -19.433 -2.920 1.00 43.00 100 PRO A N 1
ATOM 802 C CA . PRO A 1 100 ? 42.560 -20.204 -1.700 1.00 43.00 100 PRO A CA 1
ATOM 803 C C . PRO A 1 100 ? 43.899 -19.864 -1.054 1.00 43.00 100 PRO A C 1
ATOM 805 O O . PRO A 1 100 ? 44.870 -20.552 -1.327 1.00 43.00 100 PRO A O 1
ATOM 808 N N . GLU A 1 101 ? 43.991 -18.826 -0.220 1.00 36.44 101 GLU A N 1
ATOM 809 C CA . GLU A 1 101 ? 45.174 -18.676 0.633 1.00 36.44 101 GLU A CA 1
ATOM 810 C C . GLU A 1 101 ? 44.921 -17.882 1.927 1.00 36.44 101 GLU A C 1
ATOM 812 O O . GLU A 1 101 ? 44.510 -16.725 1.947 1.00 36.44 101 GLU A O 1
ATOM 817 N N . ASN A 1 102 ? 45.173 -18.594 3.026 1.00 39.22 102 ASN A N 1
ATOM 818 C CA . ASN A 1 102 ? 45.298 -18.175 4.417 1.00 39.22 102 ASN A CA 1
ATOM 819 C C . ASN A 1 102 ? 45.805 -16.739 4.647 1.00 39.22 102 ASN A C 1
ATOM 821 O O . ASN A 1 102 ? 46.966 -16.457 4.375 1.00 39.22 102 ASN A O 1
ATOM 825 N N . HIS A 1 103 ? 45.037 -15.929 5.383 1.00 35.28 103 HIS A N 1
ATOM 826 C CA . HIS A 1 103 ? 45.602 -15.032 6.398 1.00 35.28 103 HIS A CA 1
ATOM 827 C C . HIS A 1 103 ? 44.633 -14.857 7.584 1.00 35.28 103 HIS A C 1
ATOM 829 O O . HIS A 1 103 ? 43.422 -14.768 7.376 1.00 35.28 103 HIS A O 1
ATOM 835 N N . PRO A 1 104 ? 45.126 -14.835 8.841 1.00 36.94 104 PRO A N 1
ATOM 836 C CA . PRO A 1 104 ? 44.264 -14.759 10.010 1.00 36.94 104 PRO A CA 1
ATOM 837 C C . PRO A 1 104 ? 43.655 -13.360 10.134 1.00 36.94 104 PRO A C 1
ATOM 839 O O . PRO A 1 104 ? 44.368 -12.360 10.200 1.00 36.94 104 PRO A O 1
ATOM 842 N N . PHE A 1 105 ? 42.325 -13.313 10.210 1.00 34.62 105 PHE A N 1
ATOM 843 C CA . PHE A 1 105 ? 41.556 -12.132 10.583 1.00 34.62 105 PHE A CA 1
ATOM 844 C C . PHE A 1 105 ? 41.949 -11.676 11.996 1.00 34.62 105 PHE A C 1
ATOM 846 O O . PHE A 1 105 ? 41.526 -12.267 12.993 1.00 34.62 105 PHE A O 1
ATOM 853 N N . ASN A 1 106 ? 42.712 -10.588 12.090 1.00 32.19 106 ASN A N 1
ATOM 854 C CA . ASN A 1 106 ? 42.762 -9.793 13.310 1.00 32.19 106 ASN A CA 1
ATOM 855 C C . ASN A 1 106 ? 41.416 -9.070 13.456 1.00 32.19 106 ASN A C 1
ATOM 857 O O . ASN A 1 106 ? 41.156 -8.055 12.814 1.00 32.19 106 ASN A O 1
ATOM 861 N N . LYS A 1 107 ? 40.552 -9.615 14.316 1.00 44.00 107 LYS A N 1
ATOM 862 C CA . LYS A 1 107 ? 39.491 -8.856 14.983 1.00 44.00 107 LYS A CA 1
ATOM 863 C C . LYS A 1 107 ? 40.158 -7.748 15.793 1.00 44.00 107 LYS A C 1
ATOM 865 O O . LYS A 1 107 ? 40.793 -8.080 16.786 1.00 44.00 107 LYS A O 1
ATOM 870 N N . MET A 1 108 ? 40.001 -6.491 15.385 1.00 35.59 108 MET A N 1
ATOM 871 C CA . MET A 1 108 ? 39.727 -5.343 16.263 1.00 35.59 108 MET A CA 1
ATOM 872 C C . MET A 1 108 ? 39.738 -4.059 15.425 1.00 35.59 108 MET A C 1
ATOM 874 O O . MET A 1 108 ? 40.760 -3.394 15.352 1.00 35.59 108 MET A O 1
ATOM 878 N N . GLU A 1 109 ? 38.603 -3.684 14.839 1.00 35.59 109 GLU A N 1
ATOM 879 C CA . GLU A 1 109 ? 38.283 -2.264 14.679 1.00 35.59 109 GLU A CA 1
ATOM 880 C C . GLU A 1 109 ? 36.842 -2.051 15.131 1.00 35.59 109 GLU A C 1
ATOM 882 O O . GLU A 1 109 ? 35.920 -2.798 14.800 1.00 35.59 109 GLU A O 1
ATOM 887 N N . SER A 1 110 ? 36.737 -1.096 16.037 1.00 33.09 110 SER A N 1
ATOM 888 C CA . SER A 1 110 ? 35.617 -0.729 16.877 1.00 33.09 110 SER A CA 1
ATOM 889 C C . SER A 1 110 ? 34.383 -0.319 16.085 1.00 33.09 110 SER A C 1
ATOM 891 O O . SER A 1 110 ? 34.455 0.347 15.057 1.00 33.09 110 SER A O 1
ATOM 893 N N . MET A 1 111 ? 33.237 -0.698 16.641 1.00 40.06 111 MET A N 1
ATOM 894 C CA . MET A 1 111 ? 31.918 -0.216 16.275 1.00 40.06 111 MET A CA 1
ATOM 895 C C . MET A 1 111 ? 31.846 1.286 16.582 1.00 40.06 111 MET A C 1
ATOM 897 O O . MET A 1 111 ? 31.607 1.678 17.719 1.00 40.06 111 MET A O 1
ATOM 901 N N . GLU A 1 112 ? 32.114 2.127 15.586 1.00 34.94 112 GLU A N 1
ATOM 902 C CA . GLU A 1 112 ? 31.696 3.525 15.629 1.00 34.94 112 GLU A CA 1
ATOM 903 C C . GLU A 1 112 ? 30.260 3.594 15.109 1.00 34.94 112 GLU A C 1
ATOM 905 O O . GLU A 1 112 ? 29.992 3.523 13.907 1.00 34.94 112 GLU A O 1
ATOM 910 N N . GLU A 1 113 ? 29.322 3.685 16.050 1.00 37.94 113 GLU A N 1
ATOM 911 C CA . GLU A 1 113 ? 27.957 4.132 15.802 1.00 37.94 113 GLU A CA 1
ATOM 912 C C . GLU A 1 113 ? 28.003 5.574 15.286 1.00 37.94 113 GLU A C 1
ATOM 914 O O . GLU A 1 113 ? 27.965 6.548 16.038 1.00 37.94 113 GLU A O 1
ATOM 919 N N . LEU A 1 114 ? 28.115 5.725 13.967 1.00 36.06 114 LEU A N 1
ATOM 920 C CA . LEU A 1 114 ? 27.824 6.991 13.317 1.00 36.06 114 LEU A CA 1
ATOM 921 C C . LEU A 1 114 ? 26.310 7.183 13.338 1.00 36.06 114 LEU A C 1
ATOM 923 O O . LEU A 1 114 ? 25.574 6.607 12.538 1.00 36.06 114 LEU A O 1
ATOM 927 N N . ASN A 1 115 ? 25.888 7.989 14.309 1.00 36.38 115 ASN A N 1
ATOM 928 C CA . ASN A 1 115 ? 24.566 8.574 14.444 1.00 36.38 115 ASN A CA 1
ATOM 929 C C . ASN A 1 115 ? 24.020 8.996 13.067 1.00 36.38 115 ASN A C 1
ATOM 931 O O . ASN A 1 115 ? 24.660 9.773 12.353 1.00 36.38 115 ASN A O 1
ATOM 935 N N . ASP A 1 116 ? 22.845 8.477 12.712 1.00 39.84 116 ASP A N 1
ATOM 936 C CA . ASP A 1 116 ? 22.154 8.628 11.425 1.00 39.84 116 ASP A CA 1
ATOM 937 C C . ASP A 1 116 ? 21.607 10.067 11.290 1.00 39.84 116 ASP A C 1
ATOM 939 O O . ASP A 1 116 ? 20.409 10.332 11.323 1.00 39.84 116 ASP A O 1
ATOM 943 N N . SER A 1 117 ? 22.514 11.043 11.211 1.00 30.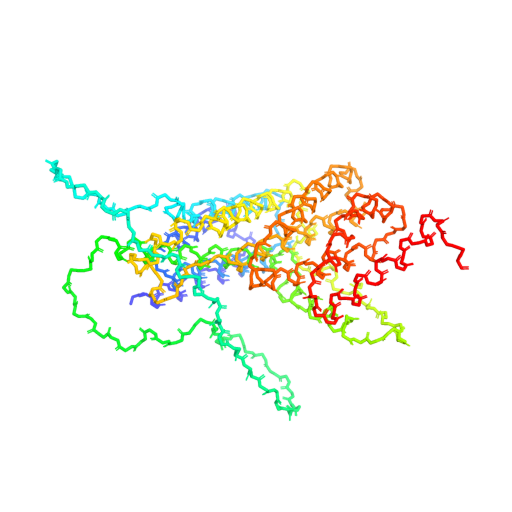77 117 SER A N 1
ATOM 944 C CA . SER A 1 117 ? 22.196 12.464 11.067 1.00 30.77 117 SER A CA 1
ATOM 945 C C . SER A 1 117 ? 21.956 12.784 9.593 1.00 30.77 117 SER A C 1
ATOM 947 O O . SER A 1 117 ? 22.879 13.152 8.865 1.00 30.77 117 SER A O 1
ATOM 949 N N . LEU A 1 118 ? 20.710 12.659 9.138 1.00 39.84 118 LEU A N 1
ATOM 950 C CA . LEU A 1 118 ? 20.265 13.322 7.913 1.00 39.84 118 LEU A CA 1
ATOM 951 C C . LEU A 1 118 ? 19.905 14.779 8.229 1.00 39.84 118 LEU A C 1
ATOM 953 O O . LEU A 1 118 ? 19.181 15.070 9.179 1.00 39.84 118 LEU A O 1
ATOM 957 N N . SER A 1 119 ? 20.422 15.702 7.421 1.00 30.98 119 SER A N 1
ATOM 958 C CA . SER A 1 119 ? 20.070 17.122 7.464 1.00 30.98 119 SER A CA 1
ATOM 959 C C . SER A 1 119 ? 18.577 17.334 7.154 1.00 30.98 119 SER A C 1
ATOM 961 O O . SER A 1 119 ? 18.054 16.673 6.254 1.00 30.98 119 SER A O 1
ATOM 963 N N . PRO A 1 120 ? 17.884 18.262 7.840 1.00 33.81 120 PRO A N 1
ATOM 964 C CA . PRO A 1 120 ? 16.497 18.585 7.538 1.00 33.81 120 PRO A CA 1
ATOM 965 C C . PRO A 1 120 ? 16.421 19.518 6.322 1.00 33.81 120 PRO A C 1
ATOM 967 O O . PRO A 1 120 ? 16.936 20.636 6.345 1.00 33.81 120 PRO A O 1
ATOM 970 N N . ASP A 1 121 ? 15.759 19.066 5.259 1.00 28.44 121 ASP A N 1
ATOM 971 C CA . ASP A 1 121 ? 15.386 19.909 4.122 1.00 28.44 121 ASP A CA 1
ATOM 972 C C . ASP A 1 121 ? 14.167 20.761 4.531 1.00 28.44 121 ASP A C 1
ATOM 974 O O . ASP A 1 121 ? 13.014 20.339 4.428 1.00 28.44 121 ASP A O 1
ATOM 978 N N . HIS A 1 122 ? 14.421 21.933 5.120 1.00 29.50 122 HIS A N 1
ATOM 979 C CA . HIS A 1 122 ? 13.391 22.913 5.469 1.00 29.50 122 HIS A CA 1
ATOM 980 C C . HIS A 1 122 ? 13.140 23.859 4.288 1.00 29.50 122 HIS A C 1
ATOM 982 O O . HIS A 1 122 ? 13.831 24.864 4.127 1.00 29.50 122 HIS A O 1
ATOM 988 N N . THR A 1 123 ? 12.093 23.608 3.502 1.00 29.56 123 THR A N 1
ATOM 989 C CA . THR A 1 123 ? 11.510 24.636 2.629 1.00 29.56 123 THR A CA 1
ATOM 990 C C . THR A 1 123 ? 10.441 25.411 3.395 1.00 29.56 123 THR A C 1
ATOM 992 O O . THR A 1 123 ? 9.343 24.908 3.628 1.00 29.56 123 THR A O 1
ATOM 995 N N . HIS A 1 124 ? 10.766 26.640 3.799 1.00 29.28 124 HIS A N 1
ATOM 996 C CA . HIS A 1 124 ? 9.804 27.598 4.341 1.00 29.28 124 HIS A CA 1
ATOM 997 C C . HIS A 1 124 ? 8.833 28.084 3.255 1.00 29.28 124 HIS A C 1
ATOM 999 O O . HIS A 1 124 ? 9.243 28.556 2.195 1.00 29.28 124 HIS A O 1
ATOM 1005 N N . GLU A 1 125 ? 7.540 28.008 3.567 1.00 24.98 125 GLU A N 1
ATOM 1006 C CA . GLU A 1 125 ? 6.442 28.599 2.808 1.00 24.98 125 GLU A CA 1
ATOM 1007 C C . GLU A 1 125 ? 6.524 30.131 2.789 1.00 24.98 125 GLU A C 1
ATOM 1009 O O . GLU A 1 125 ? 6.704 30.773 3.824 1.00 24.98 125 GLU A O 1
ATOM 1014 N N . ASN A 1 126 ? 6.272 30.729 1.622 1.00 26.12 126 ASN A N 1
ATOM 1015 C CA . ASN A 1 126 ? 5.824 32.113 1.528 1.00 26.12 126 ASN A CA 1
ATOM 1016 C C . ASN A 1 126 ? 4.514 32.160 0.733 1.00 26.12 126 ASN A C 1
ATOM 1018 O O . ASN A 1 126 ? 4.449 31.759 -0.429 1.00 26.12 126 ASN A O 1
ATOM 1022 N N . ARG A 1 127 ? 3.457 32.643 1.396 1.00 29.33 127 ARG A N 1
ATOM 1023 C CA . ARG A 1 127 ? 2.101 32.815 0.861 1.00 29.33 127 ARG A CA 1
ATOM 1024 C C . ARG A 1 127 ? 2.077 33.798 -0.312 1.00 29.33 127 ARG A C 1
ATOM 1026 O O . ARG A 1 127 ? 2.434 34.962 -0.146 1.00 29.33 127 ARG A O 1
ATOM 1033 N N . SER A 1 128 ? 1.472 33.395 -1.430 1.00 24.12 128 SER A N 1
ATOM 1034 C CA . SER A 1 128 ? 0.662 34.309 -2.244 1.00 24.12 128 SER A CA 1
ATOM 1035 C C . SER A 1 128 ? -0.373 33.549 -3.077 1.00 24.12 128 SER A C 1
ATOM 1037 O O . SER A 1 128 ? -0.045 32.666 -3.862 1.00 24.12 128 SER A O 1
ATOM 1039 N N . LEU A 1 129 ? -1.642 33.901 -2.878 1.00 32.09 129 LEU A N 1
ATOM 1040 C CA . LEU A 1 129 ? -2.801 33.408 -3.619 1.00 32.09 129 LEU A CA 1
ATOM 1041 C C . LEU A 1 129 ? -2.798 33.967 -5.050 1.00 32.09 129 LEU A C 1
ATOM 1043 O O . LEU A 1 129 ? -2.775 35.190 -5.195 1.00 32.09 129 LEU A O 1
ATOM 1047 N N . LYS A 1 130 ? -2.937 33.109 -6.078 1.00 25.09 130 LYS A N 1
ATOM 1048 C CA . LYS A 1 130 ? -3.684 33.397 -7.327 1.00 25.09 130 LYS A CA 1
ATOM 1049 C C . LYS A 1 130 ? -3.835 32.172 -8.256 1.00 25.09 130 LYS A C 1
ATOM 1051 O O . LYS A 1 130 ? -2.852 31.660 -8.761 1.00 25.09 130 LYS A O 1
ATOM 1056 N N . ARG A 1 131 ? -5.117 31.842 -8.483 1.00 24.91 131 ARG A N 1
ATOM 1057 C CA . ARG A 1 131 ? -5.838 31.266 -9.646 1.00 24.91 131 ARG A CA 1
ATOM 1058 C C . ARG A 1 131 ? -5.321 30.015 -10.382 1.00 24.91 131 ARG A C 1
ATOM 1060 O O . ARG A 1 131 ? -4.168 29.904 -10.761 1.00 24.91 131 ARG A O 1
ATOM 1067 N N . ALA A 1 132 ? -6.299 29.138 -10.621 1.00 35.50 132 ALA A N 1
ATOM 1068 C CA . ALA A 1 132 ? -6.260 27.890 -11.365 1.00 35.50 132 ALA A CA 1
ATOM 1069 C C . ALA A 1 132 ? -5.746 28.045 -12.801 1.00 35.50 132 ALA A C 1
ATOM 1071 O O . ALA A 1 132 ? -6.231 28.916 -13.514 1.00 35.50 132 ALA A O 1
ATOM 1072 N N . ASP A 1 133 ? -4.847 27.139 -13.191 1.00 23.61 133 ASP A N 1
ATOM 1073 C CA . ASP A 1 133 ? -4.766 26.555 -14.529 1.00 23.61 133 ASP A CA 1
ATOM 1074 C C . ASP A 1 133 ? -4.033 25.205 -14.454 1.00 23.61 133 ASP A C 1
ATOM 1076 O O . ASP A 1 133 ? -3.044 25.029 -13.741 1.00 23.61 133 ASP A O 1
ATOM 1080 N N . SER A 1 134 ? -4.579 24.234 -15.176 1.00 39.00 134 SER A N 1
ATOM 1081 C CA . SER A 1 134 ? -4.080 22.874 -15.361 1.00 39.00 134 SER A CA 1
ATOM 1082 C C . SER A 1 134 ? -2.686 22.850 -15.994 1.00 39.00 134 SER A C 1
ATOM 1084 O O . SER A 1 134 ? -2.520 23.392 -17.082 1.00 39.00 134 SER A O 1
ATOM 1086 N N . ASN A 1 135 ? -1.724 22.155 -15.374 1.00 27.69 135 ASN A N 1
ATOM 1087 C CA . ASN A 1 135 ? -0.486 21.704 -16.019 1.00 27.69 135 ASN A CA 1
ATOM 1088 C C . ASN A 1 135 ? 0.088 20.478 -15.293 1.00 27.69 135 ASN A C 1
ATOM 1090 O O . ASN A 1 135 ? 0.693 20.578 -14.229 1.00 27.69 135 ASN A O 1
ATOM 1094 N N . HIS A 1 136 ? -0.092 19.306 -15.899 1.00 32.50 136 HIS A N 1
ATOM 1095 C CA . HIS A 1 136 ? 0.568 18.068 -15.507 1.00 32.50 136 HIS A CA 1
ATOM 1096 C C . HIS A 1 136 ? 1.962 18.053 -16.149 1.00 32.50 136 HIS A C 1
ATOM 1098 O O . HIS A 1 136 ? 2.097 17.705 -17.315 1.00 32.50 136 HIS A O 1
ATOM 1104 N N . SER A 1 137 ? 3.004 18.477 -15.430 1.00 33.75 137 SER A N 1
ATOM 1105 C CA . SER A 1 137 ? 4.383 17.992 -15.612 1.00 33.75 137 SER A CA 1
ATOM 1106 C C . SER A 1 137 ? 5.360 18.646 -14.627 1.00 33.75 137 SER A C 1
ATOM 1108 O O . SER A 1 137 ? 5.262 19.824 -14.306 1.00 33.75 137 SER A O 1
ATOM 1110 N N . VAL A 1 138 ? 6.361 17.845 -14.251 1.00 34.28 138 VAL A N 1
ATOM 1111 C CA . VAL A 1 138 ? 7.647 18.211 -13.637 1.00 34.28 138 VAL A CA 1
ATOM 1112 C C . VAL A 1 138 ? 7.598 18.721 -12.189 1.00 34.28 138 VAL A C 1
ATOM 1114 O O . VAL A 1 138 ? 7.578 19.916 -11.958 1.00 34.28 138 VAL A O 1
ATOM 1117 N N . TYR A 1 139 ? 7.733 17.821 -11.207 1.00 26.25 139 TYR A N 1
ATOM 1118 C CA . TYR A 1 139 ? 8.680 18.032 -10.100 1.00 26.25 139 TYR A CA 1
ATOM 1119 C C . TYR A 1 139 ? 9.067 16.691 -9.459 1.00 26.25 139 TYR A C 1
ATOM 1121 O O . TYR A 1 139 ? 8.238 15.954 -8.935 1.00 26.25 139 TYR A O 1
ATOM 1129 N N . SER A 1 140 ? 10.356 16.373 -9.563 1.00 31.89 140 SER A N 1
ATOM 1130 C CA . SER A 1 140 ? 11.033 15.260 -8.902 1.00 31.89 140 SER A CA 1
ATOM 1131 C C . SER A 1 140 ? 11.768 15.817 -7.688 1.00 31.89 140 SER A C 1
ATOM 1133 O O . SER A 1 140 ? 12.546 16.757 -7.835 1.00 31.89 140 SER A O 1
ATOM 1135 N N . THR A 1 141 ? 11.578 15.212 -6.519 1.00 26.17 141 THR A N 1
ATOM 1136 C CA . THR A 1 141 ? 12.516 15.289 -5.389 1.00 26.17 141 THR A CA 1
ATOM 1137 C C . THR A 1 141 ? 13.189 13.931 -5.206 1.00 26.17 141 THR A C 1
ATOM 1139 O O . THR A 1 141 ? 13.060 13.241 -4.196 1.00 26.17 141 THR A O 1
ATOM 1142 N N . VAL A 1 142 ? 13.928 13.531 -6.239 1.00 33.12 142 VAL A N 1
ATOM 1143 C CA . VAL A 1 142 ? 15.157 12.752 -6.087 1.00 33.12 142 VAL A CA 1
ATOM 1144 C C . VAL A 1 142 ? 16.267 13.626 -6.654 1.00 33.12 142 VAL A C 1
ATOM 1146 O O . VAL A 1 142 ? 16.205 14.052 -7.808 1.00 33.12 142 VAL A O 1
ATOM 1149 N N . SER A 1 143 ? 17.218 13.954 -5.787 1.00 32.53 143 SER A N 1
ATOM 1150 C CA . SER A 1 143 ? 18.297 14.918 -5.960 1.00 32.53 143 SER A CA 1
ATOM 1151 C C . SER A 1 143 ? 18.902 14.931 -7.366 1.00 32.53 143 SER A C 1
ATOM 1153 O O . SER A 1 143 ? 19.383 13.923 -7.879 1.00 32.53 143 SER A O 1
ATOM 1155 N N . GLN A 1 144 ? 18.943 16.123 -7.958 1.00 30.59 144 GLN A N 1
ATOM 1156 C CA . GLN A 1 144 ? 19.612 16.435 -9.224 1.00 30.59 144 GLN A CA 1
ATOM 1157 C C . GLN A 1 144 ? 21.155 16.379 -9.158 1.00 30.59 144 GLN A C 1
ATOM 1159 O O . GLN A 1 144 ? 21.818 16.801 -10.102 1.00 30.59 144 GLN A O 1
ATOM 1164 N N . GLU A 1 145 ? 21.767 15.826 -8.110 1.00 31.64 145 GLU A N 1
ATOM 1165 C CA . GLU A 1 145 ? 23.228 15.879 -7.918 1.00 31.64 145 GLU A CA 1
ATOM 1166 C C . GLU A 1 145 ? 24.046 14.862 -8.736 1.00 31.64 145 GLU A C 1
ATOM 1168 O O . GLU A 1 145 ? 25.258 14.764 -8.576 1.00 31.64 145 GLU A O 1
ATOM 1173 N N . SER A 1 146 ? 23.449 14.110 -9.662 1.00 41.16 146 SER A N 1
ATOM 1174 C CA . SER A 1 146 ? 24.197 13.109 -10.450 1.00 41.16 146 SER A CA 1
ATOM 1175 C C . SER A 1 146 ? 24.515 13.516 -11.894 1.00 41.16 146 SER A C 1
ATOM 1177 O O . SER A 1 146 ? 24.943 12.674 -12.682 1.00 41.16 146 SER A O 1
ATOM 1179 N N . ARG A 1 147 ? 24.325 14.783 -12.289 1.00 39.44 147 ARG A N 1
ATOM 1180 C CA . ARG A 1 147 ? 24.451 15.213 -13.697 1.00 39.44 147 ARG A CA 1
ATOM 1181 C C . ARG A 1 147 ? 25.696 16.029 -14.053 1.00 39.44 147 ARG A C 1
ATOM 1183 O O . ARG A 1 147 ? 25.626 16.820 -14.977 1.00 39.44 147 ARG A O 1
ATOM 1190 N N . GLU A 1 148 ? 26.855 15.777 -13.450 1.00 33.6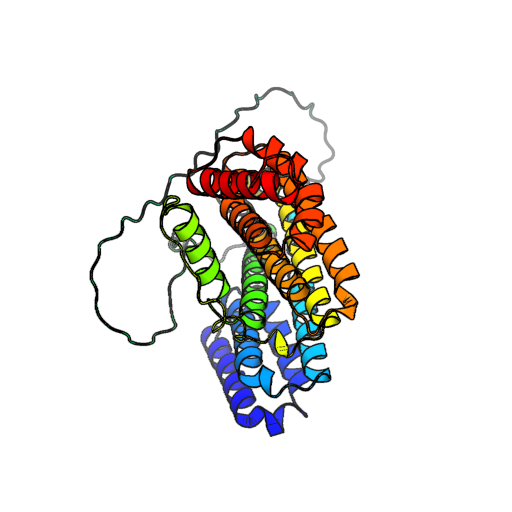9 148 GLU A N 1
ATOM 1191 C CA . GLU A 1 148 ? 28.121 16.337 -13.967 1.00 33.69 148 GLU A CA 1
ATOM 1192 C C . GLU A 1 148 ? 29.308 15.371 -13.890 1.00 33.69 148 GLU A C 1
ATOM 1194 O O . GLU A 1 148 ? 30.384 15.727 -13.443 1.00 33.69 148 GLU A O 1
ATOM 1199 N N . HIS A 1 149 ? 29.165 14.137 -14.375 1.00 37.72 149 HIS A N 1
ATOM 1200 C CA . HIS A 1 149 ? 30.339 13.343 -14.754 1.00 37.72 149 HIS A CA 1
ATOM 1201 C C . HIS A 1 149 ? 30.075 12.640 -16.086 1.00 37.72 149 HIS A C 1
ATOM 1203 O O . HIS A 1 149 ? 29.455 11.580 -16.150 1.00 37.72 149 HIS A O 1
ATOM 1209 N N . LYS A 1 150 ? 30.560 13.234 -17.186 1.00 38.84 150 LYS A N 1
ATOM 1210 C CA . LYS A 1 150 ? 30.758 12.513 -18.451 1.00 38.84 150 LYS A CA 1
ATOM 1211 C C . LYS A 1 150 ? 31.880 11.492 -18.235 1.00 38.84 150 LYS A C 1
ATOM 1213 O O . LYS A 1 150 ? 33.035 11.767 -18.544 1.00 38.84 150 LYS A O 1
ATOM 1218 N N . ILE A 1 151 ? 31.545 10.332 -17.676 1.00 42.16 151 ILE A N 1
ATOM 1219 C CA . ILE A 1 151 ? 32.472 9.201 -17.590 1.00 42.16 151 ILE A CA 1
ATOM 1220 C C . ILE A 1 151 ? 32.679 8.671 -19.023 1.00 42.16 151 ILE A C 1
ATOM 1222 O O . ILE A 1 151 ? 31.692 8.438 -19.733 1.00 42.16 151 ILE A O 1
ATOM 1226 N N . PRO A 1 152 ? 33.929 8.509 -19.498 1.00 34.31 152 PRO A N 1
ATOM 1227 C CA . PRO A 1 152 ? 34.209 7.898 -20.795 1.00 34.31 152 PRO A CA 1
ATOM 1228 C C . PRO A 1 152 ? 33.557 6.511 -20.890 1.00 34.31 152 PRO A C 1
ATOM 1230 O O . PRO A 1 152 ? 33.514 5.779 -19.907 1.00 34.31 152 PRO A O 1
ATOM 1233 N N . ARG A 1 153 ? 33.086 6.106 -22.079 1.00 42.47 153 ARG A N 1
ATOM 1234 C CA . ARG A 1 153 ? 32.468 4.786 -22.370 1.00 42.47 153 ARG A CA 1
ATOM 1235 C C . ARG A 1 153 ? 33.413 3.570 -22.188 1.00 42.47 153 ARG A C 1
ATOM 1237 O O . ARG A 1 153 ? 33.214 2.529 -22.811 1.00 42.47 153 ARG A O 1
ATOM 1244 N N . SER A 1 154 ? 34.445 3.665 -21.355 1.00 44.06 154 SER A N 1
ATOM 1245 C CA . SER A 1 154 ? 35.356 2.574 -21.020 1.00 44.06 154 SER A CA 1
ATOM 1246 C C . SER A 1 154 ? 34.821 1.763 -19.833 1.00 44.06 154 SER A C 1
ATOM 1248 O O . SER A 1 154 ? 34.890 2.214 -18.697 1.00 44.06 154 SER A O 1
ATOM 1250 N N . LYS A 1 155 ? 34.313 0.558 -20.129 1.00 45.25 155 LYS A N 1
ATOM 1251 C CA . LYS A 1 155 ? 34.068 -0.575 -19.209 1.00 45.25 155 LYS A CA 1
ATOM 1252 C C . LYS A 1 155 ? 33.351 -0.229 -17.888 1.00 45.25 155 LYS A C 1
ATOM 1254 O O . LYS A 1 155 ? 33.957 -0.235 -16.825 1.00 45.25 155 LYS A O 1
ATOM 1259 N N . VAL A 1 156 ? 32.033 -0.023 -17.961 1.00 57.84 156 VAL A N 1
ATOM 1260 C CA . VAL A 1 156 ? 31.135 -0.131 -16.791 1.00 57.84 156 VAL A CA 1
ATOM 1261 C C . VAL A 1 156 ? 31.272 -1.547 -16.220 1.00 57.84 156 VAL A C 1
ATOM 1263 O O . VAL A 1 156 ? 31.137 -2.508 -16.987 1.00 57.84 156 VAL A O 1
ATOM 1266 N N . SER A 1 157 ? 31.569 -1.686 -14.924 1.00 78.81 157 SER A N 1
ATOM 1267 C CA . SER A 1 157 ? 31.700 -3.007 -14.294 1.00 78.81 157 SER A CA 1
ATOM 1268 C C . SER A 1 157 ? 30.358 -3.764 -14.325 1.00 78.81 157 SER A C 1
ATOM 1270 O O . SER A 1 157 ? 29.300 -3.127 -14.386 1.00 78.81 157 SER A O 1
ATOM 1272 N N . PRO A 1 158 ? 30.359 -5.110 -14.310 1.00 83.31 158 PRO A N 1
ATOM 1273 C CA . PRO A 1 158 ? 29.127 -5.899 -14.226 1.00 83.31 158 PRO A CA 1
ATOM 1274 C C . PRO A 1 158 ? 28.224 -5.459 -13.062 1.00 83.31 158 PRO A C 1
ATOM 1276 O O . PRO A 1 158 ? 27.033 -5.231 -13.274 1.00 83.31 158 PRO A O 1
ATOM 1279 N N . ASP A 1 159 ? 28.812 -5.204 -11.890 1.00 86.19 159 ASP A N 1
ATOM 1280 C CA . ASP A 1 159 ? 28.096 -4.710 -10.708 1.00 86.19 159 ASP A CA 1
ATOM 1281 C C . ASP A 1 159 ? 27.467 -3.335 -10.917 1.00 86.19 159 ASP A C 1
ATOM 1283 O O . ASP A 1 159 ? 26.338 -3.107 -10.503 1.00 86.19 159 ASP A O 1
ATOM 1287 N N . GLN A 1 160 ? 28.133 -2.413 -11.618 1.00 87.56 160 GLN A N 1
ATOM 1288 C CA . GLN A 1 160 ? 27.550 -1.097 -11.897 1.00 87.56 160 GLN A CA 1
ATOM 1289 C C . GLN A 1 160 ? 26.300 -1.196 -12.778 1.00 87.56 160 GLN A C 1
ATOM 1291 O O . GLN A 1 160 ? 25.340 -0.458 -12.556 1.00 87.56 160 GLN A O 1
ATOM 1296 N N . LYS A 1 161 ? 26.282 -2.107 -13.761 1.00 91.00 161 LYS A N 1
ATOM 1297 C CA . LYS A 1 161 ? 25.079 -2.354 -14.573 1.00 91.00 161 LYS A CA 1
ATOM 1298 C C . LYS A 1 161 ? 23.968 -2.989 -13.742 1.00 91.00 161 LYS A C 1
ATOM 1300 O O . LYS A 1 161 ? 22.828 -2.543 -13.829 1.00 91.00 161 LYS A O 1
ATOM 1305 N N . LEU A 1 162 ? 24.308 -3.981 -12.917 1.00 93.25 162 LEU A N 1
ATOM 1306 C CA . LEU A 1 162 ? 23.361 -4.616 -12.003 1.00 93.25 162 LEU A CA 1
ATOM 1307 C C . LEU A 1 162 ? 22.750 -3.591 -11.039 1.00 93.25 162 LEU A C 1
ATOM 1309 O O . LEU A 1 162 ? 21.533 -3.524 -10.906 1.00 93.25 162 LEU A O 1
ATOM 1313 N N . PHE A 1 163 ? 23.575 -2.757 -10.409 1.00 95.00 163 PHE A N 1
ATOM 1314 C CA . PHE A 1 163 ? 23.132 -1.724 -9.475 1.00 95.00 163 PHE A CA 1
ATOM 1315 C C . PHE A 1 163 ? 22.234 -0.690 -10.144 1.00 95.00 163 PHE A C 1
ATOM 1317 O O . PHE A 1 163 ? 21.216 -0.322 -9.564 1.00 95.00 163 PHE A O 1
ATOM 1324 N N . GLN A 1 164 ? 22.540 -0.274 -11.377 1.00 94.44 164 GLN A N 1
ATOM 1325 C CA . GLN A 1 164 ? 21.630 0.572 -12.149 1.00 94.44 164 GLN A CA 1
ATOM 1326 C C . GLN A 1 164 ? 20.275 -0.110 -12.376 1.00 94.44 164 GLN A C 1
ATOM 1328 O O . GLN A 1 164 ? 19.248 0.507 -12.103 1.00 94.44 164 GLN A O 1
ATOM 1333 N N . GLY A 1 165 ? 20.256 -1.379 -12.793 1.00 95.88 165 GLY A N 1
ATOM 1334 C CA . GLY A 1 165 ? 19.013 -2.144 -12.956 1.00 95.88 165 GLY A CA 1
ATOM 1335 C C . GLY A 1 165 ? 18.218 -2.276 -11.652 1.00 95.88 165 GLY A C 1
ATOM 1336 O O . GLY A 1 165 ? 17.008 -2.066 -11.631 1.00 95.88 165 GLY A O 1
ATOM 1337 N N . LEU A 1 166 ? 18.889 -2.542 -10.528 1.00 96.44 166 LEU A N 1
ATOM 1338 C CA . LEU A 1 166 ? 18.250 -2.633 -9.211 1.00 96.44 166 LEU A CA 1
ATOM 1339 C C . LEU A 1 166 ? 17.682 -1.288 -8.739 1.00 96.44 166 LEU A C 1
ATOM 1341 O O . LEU A 1 166 ? 16.575 -1.259 -8.209 1.00 96.44 166 LEU A O 1
ATOM 1345 N N . LEU A 1 167 ? 18.383 -0.173 -8.969 1.00 96.25 167 LEU A N 1
ATOM 1346 C CA . LEU A 1 167 ? 17.860 1.164 -8.672 1.00 96.25 167 LEU A CA 1
ATOM 1347 C C . LEU A 1 167 ? 16.604 1.470 -9.494 1.00 96.25 167 LEU A C 1
ATOM 1349 O O . LEU A 1 167 ? 15.630 1.980 -8.942 1.00 96.25 167 LEU A O 1
ATOM 1353 N N . ILE A 1 168 ? 16.606 1.118 -10.784 1.00 96.44 168 ILE A N 1
ATOM 1354 C CA . ILE A 1 168 ? 15.432 1.263 -11.655 1.00 96.44 168 ILE A CA 1
ATOM 1355 C C . ILE A 1 168 ? 14.270 0.435 -11.107 1.00 96.44 168 ILE A C 1
ATOM 1357 O O . ILE A 1 168 ? 13.173 0.966 -10.958 1.00 96.44 168 ILE A O 1
ATOM 1361 N N . LYS A 1 169 ? 14.509 -0.826 -10.730 1.00 97.69 169 LYS A N 1
ATOM 1362 C CA . LYS A 1 169 ? 13.493 -1.688 -10.111 1.00 97.69 169 LYS A CA 1
ATOM 1363 C C . LYS A 1 169 ? 12.917 -1.095 -8.822 1.00 97.69 169 LYS A C 1
ATOM 1365 O O . LYS A 1 169 ? 11.704 -1.114 -8.655 1.00 97.69 169 LYS A O 1
ATOM 1370 N N . CYS A 1 170 ? 13.734 -0.498 -7.950 1.00 97.69 170 CYS A N 1
ATOM 1371 C CA . CYS A 1 170 ? 13.233 0.197 -6.755 1.00 97.69 170 CYS A CA 1
ATOM 1372 C C . CYS A 1 170 ? 12.310 1.376 -7.098 1.00 97.69 170 CYS A C 1
ATOM 1374 O O . CYS A 1 170 ? 11.292 1.575 -6.438 1.00 97.69 170 CYS A O 1
ATOM 1376 N N . VAL A 1 171 ? 12.658 2.165 -8.123 1.00 97.06 171 VAL A N 1
ATOM 1377 C CA . VAL A 1 171 ? 11.808 3.270 -8.600 1.00 97.06 171 VAL A CA 1
ATOM 1378 C C . VAL A 1 171 ? 10.501 2.725 -9.173 1.00 97.06 171 VAL A C 1
ATOM 1380 O O . VAL A 1 171 ? 9.433 3.200 -8.807 1.00 97.06 171 VAL A O 1
ATOM 1383 N N . VAL A 1 172 ? 10.582 1.696 -10.019 1.00 97.94 172 VAL A N 1
ATOM 1384 C CA . VAL A 1 172 ? 9.425 1.031 -10.632 1.00 97.94 172 VAL A CA 1
ATOM 1385 C C . VAL A 1 172 ? 8.471 0.478 -9.577 1.00 97.94 172 VAL A C 1
ATOM 1387 O O . VAL A 1 172 ? 7.276 0.716 -9.671 1.00 97.94 172 VAL A O 1
ATOM 1390 N N . GLN A 1 173 ? 8.978 -0.194 -8.544 1.00 98.06 173 GLN A N 1
ATOM 1391 C CA . GLN A 1 173 ? 8.157 -0.720 -7.450 1.00 98.06 173 GLN A CA 1
ATOM 1392 C C . GLN A 1 173 ? 7.387 0.383 -6.716 1.00 98.06 173 GLN A C 1
ATOM 1394 O O . GLN A 1 173 ? 6.204 0.219 -6.426 1.00 98.06 173 GLN A O 1
ATOM 1399 N N . LEU A 1 174 ? 8.030 1.525 -6.449 1.00 97.88 174 LEU A N 1
ATOM 1400 C CA . LEU A 1 174 ? 7.368 2.657 -5.798 1.00 97.88 174 LEU A CA 1
ATOM 1401 C C . LEU A 1 174 ? 6.281 3.280 -6.684 1.00 97.88 174 LEU A C 1
ATOM 1403 O O . LEU A 1 174 ? 5.200 3.595 -6.195 1.00 97.88 174 LEU A O 1
ATOM 1407 N N . GLU A 1 175 ? 6.554 3.422 -7.981 1.00 97.94 175 GLU A N 1
ATOM 1408 C CA . GLU A 1 175 ? 5.577 3.921 -8.956 1.00 97.94 175 GLU A CA 1
ATOM 1409 C C . GLU A 1 175 ? 4.399 2.945 -9.106 1.00 97.94 175 GLU A C 1
ATOM 1411 O O . GLU A 1 175 ? 3.257 3.378 -9.133 1.00 97.94 175 GLU A O 1
ATOM 1416 N N . LEU A 1 176 ? 4.632 1.627 -9.098 1.00 98.50 176 LEU A N 1
ATOM 1417 C CA . LEU A 1 176 ? 3.559 0.624 -9.137 1.00 98.50 176 LEU A CA 1
ATOM 1418 C C . LEU A 1 176 ? 2.659 0.671 -7.896 1.00 98.50 176 LEU A C 1
ATOM 1420 O O . LEU A 1 176 ? 1.443 0.541 -8.024 1.00 98.50 176 LEU A O 1
ATOM 1424 N N . ILE A 1 177 ? 3.233 0.873 -6.703 1.00 98.69 177 ILE A N 1
ATOM 1425 C CA . ILE A 1 177 ? 2.454 1.085 -5.472 1.00 98.69 177 ILE A CA 1
ATOM 1426 C C . ILE A 1 177 ? 1.551 2.311 -5.630 1.00 98.69 177 ILE A C 1
ATOM 1428 O O . ILE A 1 177 ? 0.360 2.237 -5.331 1.00 98.69 177 ILE A O 1
ATOM 1432 N N . GLN A 1 178 ? 2.112 3.423 -6.114 1.00 98.31 178 GLN A N 1
ATOM 1433 C CA . GLN A 1 178 ? 1.364 4.659 -6.336 1.00 98.31 178 GLN A CA 1
ATOM 1434 C C . GLN A 1 178 ? 0.265 4.469 -7.389 1.00 98.31 178 GLN A C 1
ATOM 1436 O O . GLN A 1 178 ? -0.861 4.883 -7.152 1.00 98.31 178 GLN A O 1
ATOM 1441 N N . THR A 1 179 ? 0.545 3.775 -8.491 1.00 98.38 179 THR A N 1
ATOM 1442 C CA . THR A 1 179 ? -0.444 3.477 -9.532 1.00 98.38 179 THR A CA 1
ATOM 1443 C C . THR A 1 179 ? -1.585 2.603 -9.020 1.00 98.38 179 THR A C 1
ATOM 1445 O O . THR A 1 179 ? -2.735 2.853 -9.371 1.00 98.38 179 THR A O 1
ATOM 1448 N N . ILE A 1 180 ? -1.327 1.599 -8.171 1.00 98.56 180 ILE A N 1
ATOM 1449 C CA . ILE A 1 180 ? -2.417 0.826 -7.548 1.00 98.56 180 ILE A CA 1
ATOM 1450 C C . ILE A 1 180 ? -3.281 1.744 -6.672 1.00 98.56 180 ILE A C 1
ATOM 1452 O O . ILE A 1 180 ? -4.508 1.695 -6.767 1.00 98.56 180 ILE A O 1
ATOM 1456 N N . ASP A 1 181 ? -2.659 2.598 -5.857 1.00 98.12 181 ASP A N 1
ATOM 1457 C CA . ASP A 1 181 ? -3.360 3.560 -5.001 1.00 98.12 181 ASP A CA 1
ATOM 1458 C C . ASP A 1 181 ? -4.221 4.532 -5.833 1.00 98.12 181 ASP A C 1
ATOM 1460 O O . ASP A 1 181 ? -5.419 4.663 -5.584 1.00 98.12 181 ASP A O 1
ATOM 1464 N N . ASP A 1 182 ? -3.654 5.119 -6.886 1.00 97.69 182 ASP A N 1
ATOM 1465 C CA . ASP A 1 182 ? -4.328 6.075 -7.769 1.00 97.69 182 ASP A CA 1
ATOM 1466 C C . ASP A 1 182 ? -5.445 5.424 -8.598 1.00 97.69 182 ASP A C 1
ATOM 1468 O O . ASP A 1 182 ? -6.501 6.023 -8.800 1.00 97.69 182 ASP A O 1
ATOM 1472 N N . ILE A 1 183 ? -5.287 4.173 -9.034 1.00 97.81 183 ILE A N 1
ATOM 1473 C CA . ILE A 1 183 ? -6.358 3.445 -9.725 1.00 97.81 183 ILE A CA 1
ATOM 1474 C C . ILE A 1 183 ? -7.510 3.150 -8.767 1.00 97.81 183 ILE A C 1
ATOM 1476 O O . ILE A 1 183 ? -8.672 3.383 -9.108 1.00 97.81 183 ILE A O 1
ATOM 1480 N N . VAL A 1 184 ? -7.220 2.642 -7.567 1.00 97.88 184 VAL A N 1
ATOM 1481 C CA . VAL A 1 184 ? -8.262 2.237 -6.616 1.00 97.88 184 VAL A CA 1
ATOM 1482 C C . VAL A 1 184 ? -8.987 3.457 -6.040 1.00 97.88 184 VAL A C 1
ATOM 1484 O O . VAL A 1 184 ? -10.219 3.451 -5.986 1.00 97.88 184 VAL A O 1
ATOM 1487 N N . PHE A 1 185 ? -8.253 4.503 -5.648 1.00 96.31 185 PHE A N 1
ATOM 1488 C CA . PHE A 1 185 ? -8.769 5.653 -4.891 1.00 96.31 185 PHE A CA 1
ATOM 1489 C C . PHE A 1 185 ? -8.861 6.961 -5.681 1.00 96.31 185 PHE A C 1
ATOM 1491 O O . PHE A 1 185 ? -9.305 7.959 -5.117 1.00 96.31 185 PHE A O 1
ATOM 1498 N N . PHE A 1 186 ? -8.505 6.953 -6.967 1.00 95.00 186 PHE A N 1
ATOM 1499 C CA . PHE A 1 186 ? -8.327 8.135 -7.818 1.00 95.00 186 PHE A CA 1
ATOM 1500 C C . PHE A 1 186 ? -7.056 8.943 -7.487 1.00 95.00 186 PHE A C 1
ATOM 1502 O O . PHE A 1 186 ? -6.719 9.100 -6.307 1.00 95.00 186 PHE A O 1
ATOM 1509 N N . PRO A 1 187 ? -6.365 9.508 -8.502 1.00 93.44 187 PRO A N 1
ATOM 1510 C CA . PRO A 1 187 ? -5.148 10.271 -8.295 1.00 93.44 187 PRO A CA 1
ATOM 1511 C C . PRO A 1 187 ? -5.288 11.363 -7.245 1.00 93.44 187 PRO A C 1
ATOM 1513 O O . PRO A 1 187 ? -6.237 12.146 -7.255 1.00 93.44 187 PRO A O 1
ATOM 1516 N N . THR A 1 188 ? -4.284 11.462 -6.374 1.00 90.38 188 THR A N 1
ATOM 1517 C CA . THR A 1 188 ? -4.148 12.476 -5.306 1.00 90.38 188 THR A CA 1
ATOM 1518 C C . THR A 1 188 ? -5.120 12.364 -4.125 1.00 90.38 188 THR A C 1
ATOM 1520 O O . THR A 1 188 ? -4.852 12.992 -3.096 1.00 90.38 188 THR A O 1
ATOM 1523 N N . THR A 1 189 ? -6.168 11.535 -4.196 1.00 91.38 189 THR A N 1
ATOM 1524 C CA . THR A 1 189 ? -7.161 11.374 -3.117 1.00 91.38 189 THR A CA 1
ATOM 1525 C C . THR A 1 189 ? -6.515 10.955 -1.800 1.00 91.38 189 THR A C 1
ATOM 1527 O O . THR A 1 189 ? -6.659 11.657 -0.800 1.00 91.38 189 THR A O 1
ATOM 1530 N N . SER A 1 190 ? -5.721 9.882 -1.800 1.00 93.75 190 SER A N 1
ATOM 1531 C CA . SER A 1 190 ? -5.025 9.392 -0.605 1.00 93.75 190 SER A CA 1
ATOM 1532 C C . SER A 1 190 ? -4.078 10.425 0.005 1.00 93.75 190 SER A C 1
ATOM 1534 O O . SER A 1 190 ? -3.998 10.558 1.222 1.00 93.75 190 SER A O 1
ATOM 1536 N N . LYS A 1 191 ? -3.366 11.193 -0.832 1.00 92.69 191 LYS A N 1
ATOM 1537 C CA . LYS A 1 191 ? -2.427 12.230 -0.368 1.00 92.69 191 LYS A CA 1
ATOM 1538 C C . LYS A 1 191 ? -3.162 13.394 0.286 1.00 92.69 191 LYS A C 1
ATOM 1540 O O . LYS A 1 191 ? -2.688 13.937 1.281 1.00 92.69 191 LYS A O 1
ATOM 1545 N N . LYS A 1 192 ? -4.312 13.776 -0.273 1.00 91.69 192 LYS A N 1
ATOM 1546 C CA . LYS A 1 192 ? -5.176 14.802 0.309 1.00 91.69 192 LYS A CA 1
ATOM 1547 C C . LYS A 1 192 ? -5.741 14.331 1.651 1.00 91.69 192 LYS A C 1
ATOM 1549 O O . LYS A 1 192 ? -5.679 15.084 2.615 1.00 91.69 192 LYS A O 1
ATOM 1554 N N . GLU A 1 193 ? -6.188 13.081 1.730 1.00 90.81 193 GLU A N 1
ATOM 1555 C CA . GLU A 1 193 ? -6.682 12.486 2.974 1.00 90.81 193 GLU A CA 1
ATOM 1556 C C . GLU A 1 193 ? -5.593 12.438 4.066 1.00 90.81 193 GLU A C 1
ATOM 1558 O O . GLU A 1 193 ? -5.837 12.830 5.206 1.00 90.81 193 GLU A O 1
ATOM 1563 N N . ASP A 1 194 ? -4.366 12.029 3.727 1.00 92.38 194 ASP A N 1
ATOM 1564 C CA . ASP A 1 194 ? -3.237 12.031 4.669 1.00 92.38 194 ASP A CA 1
ATOM 1565 C C . ASP A 1 194 ? -2.921 13.447 5.185 1.00 92.38 194 ASP A C 1
ATOM 1567 O O . ASP A 1 194 ? -2.647 13.636 6.374 1.00 92.38 194 ASP A O 1
ATOM 1571 N N . ALA A 1 195 ? -2.978 14.456 4.307 1.00 91.94 195 ALA A N 1
ATOM 1572 C CA . ALA A 1 195 ? -2.780 15.854 4.684 1.00 91.94 195 ALA A CA 1
ATOM 1573 C C . ALA A 1 195 ? -3.894 16.363 5.613 1.00 91.94 195 ALA A C 1
ATOM 1575 O O . ALA A 1 195 ? -3.616 17.095 6.564 1.00 91.94 195 ALA A O 1
ATOM 1576 N N . GLU A 1 196 ? -5.140 15.945 5.383 1.00 89.94 196 GLU A N 1
ATOM 1577 C CA . GLU A 1 196 ? -6.279 16.250 6.252 1.00 89.94 196 GLU A CA 1
ATOM 1578 C C . GLU A 1 196 ? -6.132 15.592 7.629 1.00 89.94 196 GLU A C 1
ATOM 1580 O O . GLU A 1 196 ? -6.355 16.254 8.645 1.00 89.94 196 GLU A O 1
ATOM 1585 N N . TYR A 1 197 ? -5.685 14.332 7.696 1.00 89.12 197 TYR A N 1
ATOM 1586 C CA . TYR A 1 197 ? -5.386 13.665 8.967 1.00 89.12 197 TYR A CA 1
ATOM 1587 C C . TYR A 1 197 ? -4.291 14.372 9.754 1.00 89.12 197 TYR A C 1
ATOM 1589 O O . TYR A 1 197 ? -4.423 14.551 10.967 1.00 89.12 197 TYR A O 1
ATOM 1597 N N . LEU A 1 198 ? -3.229 14.803 9.072 1.00 90.12 198 LEU A N 1
ATOM 1598 C CA . LEU A 1 198 ? -2.152 15.549 9.704 1.00 90.12 198 LEU A CA 1
ATOM 1599 C C . LEU A 1 198 ? -2.649 16.905 10.227 1.00 90.12 198 LEU A C 1
ATOM 1601 O O . LEU A 1 198 ? -2.420 17.231 11.390 1.00 90.12 198 LEU A O 1
ATOM 1605 N N . ALA A 1 199 ? -3.400 17.655 9.417 1.00 89.50 199 ALA A N 1
ATOM 1606 C CA . ALA A 1 199 ? -3.971 18.938 9.822 1.00 89.50 199 ALA A CA 1
ATOM 1607 C C . ALA A 1 199 ? -4.930 18.792 11.021 1.00 89.50 199 ALA A C 1
ATOM 1609 O O . ALA A 1 199 ? -4.840 19.543 11.994 1.00 89.50 199 ALA A O 1
ATOM 1610 N N . ALA A 1 200 ? -5.805 17.781 11.012 1.00 85.56 200 ALA A N 1
ATOM 1611 C CA . ALA A 1 200 ? -6.733 17.493 12.110 1.00 85.56 200 ALA A CA 1
ATOM 1612 C C . ALA A 1 200 ? -6.036 17.031 13.406 1.00 85.56 200 ALA A C 1
ATOM 1614 O O . ALA A 1 200 ? -6.614 17.115 14.496 1.00 85.56 200 ALA A O 1
ATOM 1615 N N . ALA A 1 201 ? -4.810 16.518 13.303 1.00 86.00 201 ALA A N 1
ATOM 1616 C CA . ALA A 1 201 ? -3.971 16.173 14.443 1.00 86.00 201 ALA A CA 1
ATOM 1617 C C . ALA A 1 201 ? -3.198 17.385 15.000 1.00 86.00 201 ALA A C 1
ATOM 1619 O O . ALA A 1 201 ? -2.858 17.390 16.183 1.00 86.00 201 ALA A O 1
ATOM 1620 N N . GLN A 1 202 ? -2.953 18.411 14.177 1.00 84.50 202 GLN A N 1
ATOM 1621 C CA . GLN A 1 202 ? -2.304 19.670 14.569 1.00 84.50 202 GLN A CA 1
ATOM 1622 C C . GLN A 1 202 ? -3.275 20.673 15.206 1.00 84.50 202 GLN A C 1
ATOM 1624 O O . GLN A 1 202 ? -2.886 21.437 16.092 1.00 84.50 202 GLN A O 1
ATOM 1629 N N . HIS A 1 203 ? -4.542 20.681 14.784 1.00 75.12 203 HIS A N 1
ATOM 1630 C CA . HIS A 1 203 ? -5.564 21.547 15.369 1.00 75.12 203 HIS A CA 1
ATOM 1631 C C . HIS A 1 203 ? -6.108 20.970 16.694 1.00 75.12 203 HIS A C 1
ATOM 1633 O O . HIS A 1 203 ? -6.609 19.847 16.759 1.00 75.12 203 HIS A O 1
ATOM 1639 N N . SER A 1 204 ? -5.983 21.761 17.767 1.00 56.62 204 SER A N 1
ATOM 1640 C CA . SER A 1 204 ? -6.442 21.452 19.132 1.00 56.62 204 SER A CA 1
ATOM 1641 C C . SER A 1 204 ? -7.961 21.209 19.228 1.00 56.62 204 SER A C 1
ATOM 1643 O O . SER A 1 204 ? -8.738 21.684 18.406 1.00 56.62 204 SER A O 1
ATOM 1645 N N . LEU A 1 205 ? -8.344 20.493 20.290 1.00 53.88 205 LEU A N 1
ATOM 1646 C CA . LEU A 1 205 ? -9.598 19.802 20.646 1.00 53.88 205 LEU A CA 1
ATOM 1647 C C . LEU A 1 205 ? -10.952 20.557 20.559 1.00 53.88 205 LEU A C 1
ATOM 1649 O O . LEU A 1 205 ? -11.957 19.960 20.931 1.00 53.88 205 LEU A O 1
ATOM 1653 N N . ASP A 1 206 ? -11.027 21.794 20.060 1.00 47.47 206 ASP A N 1
ATOM 1654 C CA . ASP A 1 206 ? -12.202 22.668 20.272 1.00 47.47 206 ASP A CA 1
ATOM 1655 C C . ASP A 1 206 ? -13.047 22.984 19.024 1.00 47.47 206 ASP A C 1
ATOM 1657 O O . ASP A 1 206 ? -14.018 23.735 19.115 1.00 47.47 206 ASP A O 1
ATOM 1661 N N . ALA A 1 207 ? -12.733 22.415 17.857 1.00 44.62 207 ALA A N 1
ATOM 1662 C CA . ALA A 1 207 ? -13.560 22.579 16.660 1.00 44.62 207 ALA A CA 1
ATOM 1663 C C . ALA A 1 207 ? -14.074 21.218 16.162 1.00 44.62 207 ALA A C 1
ATOM 1665 O O . ALA A 1 207 ? -13.251 20.357 15.833 1.00 44.62 207 ALA A O 1
ATOM 1666 N N . PRO A 1 208 ? -15.402 20.999 16.068 1.00 43.28 208 PRO A N 1
ATOM 1667 C CA . PRO A 1 208 ? -15.936 19.854 15.347 1.00 43.28 208 PRO A CA 1
ATOM 1668 C C . PRO A 1 208 ? -15.586 20.025 13.867 1.00 43.28 208 PRO A C 1
ATOM 1670 O O . PRO A 1 208 ? -16.223 20.781 13.137 1.00 43.28 208 PRO A O 1
ATOM 1673 N N . TYR A 1 209 ? -14.514 19.364 13.437 1.00 49.97 209 TYR A N 1
ATOM 1674 C CA . TYR A 1 209 ? -14.186 19.235 12.027 1.00 49.97 209 TYR A CA 1
ATOM 1675 C C . TYR A 1 209 ? -15.010 18.075 11.468 1.00 49.97 209 TYR A C 1
ATOM 1677 O O . TYR A 1 209 ? -14.591 16.918 11.509 1.00 49.97 209 TYR A O 1
ATOM 1685 N N . GLU A 1 210 ? -16.222 18.380 11.008 1.00 48.88 210 GLU A N 1
ATOM 1686 C CA . GLU A 1 210 ? -16.987 17.462 10.169 1.00 48.88 210 GLU A CA 1
ATOM 1687 C C . GLU A 1 210 ? -16.309 17.411 8.798 1.00 48.88 210 GLU A C 1
ATOM 1689 O O . GLU A 1 210 ? -16.409 18.336 7.991 1.00 48.88 210 GLU A O 1
ATOM 1694 N N . MET A 1 211 ? -15.548 16.343 8.558 1.00 53.31 211 MET A N 1
ATOM 1695 C CA . MET A 1 211 ? -15.062 16.031 7.219 1.00 53.31 211 MET A CA 1
ATOM 1696 C C . MET A 1 211 ? -16.262 15.633 6.360 1.00 53.31 211 MET A C 1
ATOM 1698 O O . MET A 1 211 ? -16.891 14.611 6.633 1.00 53.31 211 MET A O 1
ATOM 1702 N N . ASP A 1 212 ? -16.546 16.388 5.300 1.00 45.72 212 ASP A N 1
ATOM 1703 C CA . ASP A 1 212 ? -17.445 15.933 4.237 1.00 45.72 212 ASP A CA 1
ATOM 1704 C C . ASP A 1 212 ? -16.722 14.869 3.389 1.00 45.72 212 ASP A C 1
ATOM 1706 O O . ASP A 1 212 ? -16.236 15.132 2.290 1.00 45.72 212 ASP A O 1
ATOM 1710 N N . THR A 1 213 ? -16.570 13.658 3.939 1.00 51.41 213 THR A N 1
ATOM 1711 C CA . THR A 1 213 ? -15.972 12.507 3.237 1.00 51.41 213 THR A CA 1
ATOM 1712 C C . THR A 1 213 ? -16.907 11.921 2.180 1.00 51.41 213 THR A C 1
ATOM 1714 O O . THR A 1 213 ? -16.458 11.192 1.297 1.00 51.41 213 THR A O 1
ATOM 1717 N N . SER A 1 214 ? -18.196 12.268 2.228 1.00 47.09 214 SER A N 1
ATOM 1718 C CA . SER A 1 214 ? -19.241 11.635 1.422 1.00 47.09 214 SER A CA 1
ATOM 1719 C C . SER A 1 214 ? -19.083 11.863 -0.087 1.00 47.09 214 SER A C 1
ATOM 1721 O O . SER A 1 214 ? -19.429 10.992 -0.877 1.00 47.09 214 SER A O 1
ATOM 1723 N N . GLN A 1 215 ? -18.499 12.991 -0.507 1.00 45.69 215 GLN A N 1
ATOM 1724 C CA . GLN A 1 215 ? -18.330 13.319 -1.932 1.00 45.69 215 GLN A CA 1
ATOM 1725 C C . GLN A 1 215 ? -17.042 12.756 -2.560 1.00 45.69 215 GLN A C 1
ATOM 1727 O O . GLN A 1 215 ? -16.896 12.781 -3.784 1.00 45.69 215 GLN A O 1
ATOM 1732 N N . GLN A 1 216 ? -16.088 12.277 -1.754 1.00 54.84 216 GLN A N 1
ATOM 1733 C CA . GLN A 1 216 ? -14.797 11.773 -2.245 1.00 54.84 216 GLN A CA 1
ATOM 1734 C C . GLN A 1 216 ? -14.712 10.248 -2.294 1.00 54.84 216 GLN A C 1
ATOM 1736 O O . GLN A 1 216 ? -13.898 9.724 -3.053 1.00 54.84 216 GLN A O 1
ATOM 1741 N N . GLU A 1 217 ? -15.543 9.534 -1.531 1.00 56.38 217 GLU A N 1
ATOM 1742 C CA . GLU A 1 217 ? -15.477 8.072 -1.465 1.00 56.38 217 GLU A CA 1
ATOM 1743 C C . GLU A 1 217 ? -15.780 7.403 -2.815 1.00 56.38 217 GLU A C 1
ATOM 1745 O O . GLU A 1 217 ? -15.146 6.405 -3.135 1.00 56.38 217 GLU A O 1
ATOM 1750 N N . ASP A 1 218 ? -16.624 7.978 -3.674 1.00 64.00 218 ASP A N 1
ATOM 1751 C CA . ASP A 1 218 ? -16.994 7.363 -4.964 1.00 64.00 218 ASP A CA 1
ATOM 1752 C C . ASP A 1 218 ? -15.996 7.606 -6.112 1.00 64.00 218 ASP A C 1
ATOM 1754 O O . ASP A 1 218 ? -16.220 7.167 -7.244 1.00 64.00 218 ASP A O 1
ATOM 1758 N N . GLN A 1 219 ? -14.875 8.285 -5.850 1.00 81.00 219 GLN A N 1
ATOM 1759 C CA . GLN A 1 219 ? -13.835 8.489 -6.859 1.00 81.00 219 GLN A CA 1
ATOM 1760 C C . GLN A 1 219 ? -12.928 7.252 -6.986 1.00 81.00 219 GLN A C 1
ATOM 1762 O O . GLN A 1 219 ? -12.618 6.559 -6.012 1.00 81.00 219 GLN A O 1
ATOM 1767 N N . GLY A 1 220 ? -12.496 6.976 -8.219 1.00 92.94 220 GLY A N 1
ATOM 1768 C CA . GLY A 1 220 ? -11.577 5.884 -8.544 1.00 92.94 220 GLY A CA 1
ATOM 1769 C C . GLY A 1 220 ? -12.285 4.610 -8.994 1.00 92.94 220 GLY A C 1
ATOM 1770 O O . GLY A 1 220 ? -13.479 4.604 -9.303 1.00 92.94 220 GLY A O 1
ATOM 1771 N N . MET A 1 221 ? -11.522 3.522 -9.075 1.00 96.88 221 MET A N 1
ATOM 1772 C CA . MET A 1 221 ? -11.982 2.267 -9.674 1.00 96.88 221 MET A CA 1
ATOM 1773 C C . MET A 1 221 ? -12.398 1.207 -8.652 1.00 96.88 221 MET A C 1
ATOM 1775 O O . MET A 1 221 ? -12.867 0.141 -9.043 1.00 96.88 221 MET A O 1
ATOM 1779 N N . TYR A 1 222 ? -12.297 1.500 -7.351 1.00 96.88 222 TYR A N 1
ATOM 1780 C CA . TYR A 1 222 ? -12.691 0.592 -6.269 1.00 96.88 222 TYR A CA 1
ATOM 1781 C C . TYR A 1 222 ? -14.069 -0.061 -6.475 1.00 96.88 222 TYR A C 1
ATOM 1783 O O . TYR A 1 222 ? -14.209 -1.270 -6.298 1.00 96.88 222 TYR A O 1
ATOM 1791 N N . GLN A 1 223 ? -15.080 0.718 -6.879 1.00 94.69 223 GLN A N 1
ATOM 1792 C CA . GLN A 1 223 ? -16.459 0.237 -7.049 1.00 94.69 223 GLN A CA 1
ATOM 1793 C C . GLN A 1 223 ? -16.619 -0.812 -8.163 1.00 94.69 223 GLN A C 1
ATOM 1795 O O . GLN A 1 223 ? -17.579 -1.577 -8.154 1.00 94.69 223 GLN A O 1
ATOM 1800 N N . PHE A 1 224 ? -15.675 -0.873 -9.107 1.00 96.06 224 PHE A N 1
ATOM 1801 C CA . PHE A 1 224 ? -15.689 -1.841 -10.205 1.00 96.06 224 PHE A CA 1
ATOM 1802 C C . PHE A 1 224 ? -14.877 -3.107 -9.902 1.00 96.06 224 PHE A C 1
ATOM 1804 O O . PHE A 1 224 ? -14.919 -4.066 -10.673 1.00 96.06 224 PHE A O 1
ATOM 1811 N N . LEU A 1 225 ? -14.149 -3.131 -8.783 1.00 97.50 225 LEU A N 1
ATOM 1812 C CA . LEU A 1 225 ? -13.305 -4.250 -8.381 1.00 97.50 225 LEU A CA 1
ATOM 1813 C C . LEU A 1 225 ? -14.064 -5.193 -7.442 1.00 97.50 225 LEU A C 1
ATOM 1815 O O . LEU A 1 225 ? -14.626 -4.790 -6.426 1.00 97.50 225 LEU A O 1
ATOM 1819 N N . SER A 1 226 ? -14.037 -6.488 -7.734 1.00 97.50 226 SER A N 1
ATOM 1820 C CA . SER A 1 226 ? -14.515 -7.532 -6.821 1.00 97.50 226 SER A CA 1
ATOM 1821 C C . SER A 1 226 ? -13.632 -7.643 -5.573 1.00 97.50 226 SER A C 1
ATOM 1823 O O . SER A 1 226 ? -12.493 -7.174 -5.543 1.00 97.50 226 SER A O 1
ATOM 1825 N N . SER A 1 227 ? -14.137 -8.286 -4.519 1.00 97.69 227 SER A N 1
ATOM 1826 C CA . SER A 1 227 ? -13.375 -8.444 -3.271 1.00 97.69 227 SER A CA 1
ATOM 1827 C C . SER A 1 227 ? -12.138 -9.304 -3.473 1.00 97.69 227 SER A C 1
ATOM 1829 O O . SER A 1 227 ? -11.084 -8.996 -2.928 1.00 97.69 227 SER A O 1
ATOM 1831 N N . GLN A 1 228 ? -12.233 -10.322 -4.331 1.00 97.69 228 GLN A N 1
ATOM 1832 C CA . GLN A 1 228 ? -11.092 -11.140 -4.721 1.00 97.69 228 GLN A CA 1
ATOM 1833 C C . GLN A 1 228 ? -10.005 -10.308 -5.415 1.00 97.69 228 GLN A C 1
ATOM 1835 O O . GLN A 1 228 ? -8.829 -10.478 -5.109 1.00 97.69 228 GLN A O 1
ATOM 1840 N N . GLN A 1 229 ? -10.376 -9.389 -6.313 1.00 98.50 229 GLN A N 1
ATOM 1841 C CA . GLN A 1 229 ? -9.415 -8.501 -6.980 1.00 98.50 229 GLN A CA 1
ATOM 1842 C C . GLN A 1 229 ? -8.770 -7.519 -5.997 1.00 98.50 229 GLN A C 1
ATOM 1844 O O . GLN A 1 229 ? -7.554 -7.359 -6.018 1.00 98.50 229 GLN A O 1
ATOM 1849 N N . LEU A 1 230 ? -9.547 -6.905 -5.100 1.00 98.62 230 LEU A N 1
ATOM 1850 C CA . LEU A 1 230 ? -9.002 -6.001 -4.080 1.00 98.62 230 LEU A CA 1
ATOM 1851 C C . LEU A 1 230 ? -8.065 -6.724 -3.106 1.00 98.62 230 LEU A C 1
ATOM 1853 O O . LEU A 1 230 ? -6.996 -6.205 -2.793 1.00 98.62 230 LEU A O 1
ATOM 1857 N N . LEU A 1 231 ? -8.423 -7.935 -2.667 1.00 98.44 231 LEU A N 1
ATOM 1858 C CA . LEU A 1 231 ? -7.556 -8.764 -1.827 1.00 98.44 231 LEU A CA 1
ATOM 1859 C C . LEU A 1 231 ? -6.285 -9.181 -2.568 1.00 98.44 231 LEU A C 1
ATOM 1861 O O . LEU A 1 231 ? -5.217 -9.150 -1.971 1.00 98.44 231 LEU A O 1
ATOM 1865 N N . MET A 1 232 ? -6.377 -9.495 -3.862 1.00 98.31 232 MET A N 1
ATOM 1866 C CA . MET A 1 232 ? -5.211 -9.806 -4.693 1.00 98.31 232 MET A CA 1
ATOM 1867 C C . MET A 1 232 ? -4.249 -8.614 -4.803 1.00 98.31 232 MET A C 1
ATOM 1869 O O . MET A 1 232 ? -3.039 -8.795 -4.681 1.00 98.31 232 MET A O 1
ATOM 1873 N N . LEU A 1 233 ? -4.769 -7.394 -4.986 1.00 98.69 233 LEU A N 1
ATOM 1874 C CA . LEU A 1 233 ? -3.951 -6.177 -4.974 1.00 98.69 233 LEU A CA 1
ATOM 1875 C C . LEU A 1 233 ? -3.350 -5.917 -3.584 1.00 98.69 233 LEU A C 1
ATOM 1877 O O . LEU A 1 233 ? -2.168 -5.598 -3.481 1.00 98.69 233 LEU A O 1
ATOM 1881 N N . ALA A 1 234 ? -4.126 -6.103 -2.513 1.00 98.75 234 ALA A N 1
ATOM 1882 C CA . ALA A 1 234 ? -3.629 -5.968 -1.145 1.00 98.75 234 ALA A CA 1
ATOM 1883 C C . ALA A 1 234 ? -2.511 -6.979 -0.834 1.00 98.75 234 ALA A C 1
ATOM 1885 O O . ALA A 1 234 ? -1.512 -6.610 -0.226 1.00 98.75 234 ALA A O 1
ATOM 1886 N N . ASP A 1 235 ? -2.637 -8.229 -1.283 1.00 98.56 235 ASP A N 1
ATOM 1887 C CA . ASP A 1 235 ? -1.606 -9.258 -1.113 1.00 98.56 235 ASP A CA 1
ATOM 1888 C C . ASP A 1 235 ? -0.327 -8.928 -1.887 1.00 98.56 235 ASP A C 1
ATOM 1890 O O . ASP A 1 235 ? 0.768 -9.024 -1.337 1.00 98.56 235 ASP A O 1
ATOM 1894 N N . CYS A 1 236 ? -0.461 -8.430 -3.116 1.00 98.38 236 CYS A N 1
ATOM 1895 C CA . CYS A 1 236 ? 0.666 -7.925 -3.898 1.00 98.38 236 CYS A CA 1
ATOM 1896 C C . CYS A 1 236 ? 1.425 -6.800 -3.171 1.00 98.38 236 CYS A C 1
ATOM 1898 O O . CYS A 1 236 ? 2.655 -6.791 -3.104 1.00 98.38 236 CYS A O 1
ATOM 1900 N N . LEU A 1 237 ? 0.692 -5.843 -2.599 1.00 98.81 237 LEU A N 1
ATOM 1901 C CA . LEU A 1 237 ? 1.275 -4.742 -1.835 1.00 98.81 237 LEU A CA 1
ATOM 1902 C C . LEU A 1 237 ? 1.914 -5.232 -0.524 1.00 98.81 237 LEU A C 1
ATOM 1904 O O . LEU A 1 237 ? 2.964 -4.724 -0.135 1.00 98.81 237 LEU A O 1
ATOM 1908 N N . LEU A 1 238 ? 1.334 -6.239 0.137 1.00 98.75 238 LEU A N 1
ATOM 1909 C CA . LEU A 1 238 ? 1.928 -6.876 1.317 1.00 98.75 238 LEU A CA 1
ATOM 1910 C C . LEU A 1 238 ? 3.241 -7.597 0.986 1.00 98.75 238 LEU A C 1
ATOM 1912 O O . LEU A 1 238 ? 4.187 -7.508 1.768 1.00 98.75 238 LEU A O 1
ATOM 1916 N N . GLU A 1 239 ? 3.346 -8.254 -0.173 1.00 98.31 239 GLU A N 1
ATOM 1917 C CA . GLU A 1 239 ? 4.612 -8.831 -0.648 1.00 98.31 239 GLU A CA 1
ATOM 1918 C C . GLU A 1 239 ? 5.687 -7.743 -0.821 1.00 98.31 239 GLU A C 1
ATOM 1920 O O . GLU A 1 239 ? 6.822 -7.915 -0.367 1.00 98.31 239 GLU A O 1
ATOM 1925 N N . SER A 1 240 ? 5.322 -6.585 -1.385 1.00 98.31 240 SER A N 1
ATOM 1926 C CA . SER A 1 240 ? 6.221 -5.426 -1.476 1.00 98.31 240 SER A CA 1
ATOM 1927 C C . SER A 1 240 ? 6.651 -4.892 -0.116 1.00 98.31 240 SER A C 1
ATOM 1929 O O . SER A 1 240 ? 7.826 -4.573 0.083 1.00 98.31 240 SER A O 1
ATOM 1931 N N . HIS A 1 241 ? 5.693 -4.746 0.803 1.00 98.56 241 HIS A N 1
ATOM 1932 C CA . HIS A 1 241 ? 5.952 -4.283 2.159 1.00 98.56 241 HIS A CA 1
ATOM 1933 C C . HIS A 1 241 ? 6.954 -5.212 2.842 1.00 98.56 241 HIS A C 1
ATOM 1935 O O . HIS A 1 241 ? 7.971 -4.748 3.354 1.00 98.56 241 HIS A O 1
ATOM 1941 N N . LYS A 1 242 ? 6.702 -6.524 2.780 1.00 98.50 242 LYS A N 1
ATOM 1942 C CA . LYS A 1 242 ? 7.564 -7.549 3.363 1.00 98.50 242 LYS A CA 1
ATOM 1943 C C . LYS A 1 242 ? 8.972 -7.503 2.780 1.00 98.50 242 LYS A C 1
ATOM 1945 O O . LYS A 1 242 ? 9.932 -7.482 3.538 1.00 98.50 242 LYS A O 1
ATOM 1950 N N . PHE A 1 243 ? 9.106 -7.414 1.458 1.00 98.56 243 PHE A N 1
ATOM 1951 C CA . PHE A 1 243 ? 10.416 -7.295 0.819 1.00 98.56 243 PHE A CA 1
ATOM 1952 C C . PHE A 1 243 ? 11.192 -6.061 1.313 1.00 98.56 243 PHE A C 1
ATOM 1954 O O . PHE A 1 243 ? 12.375 -6.153 1.648 1.00 98.56 243 PHE A O 1
ATOM 1961 N N . ALA A 1 244 ? 10.530 -4.902 1.382 1.00 98.44 244 ALA A N 1
ATOM 1962 C CA . ALA A 1 244 ? 11.154 -3.668 1.849 1.00 98.44 244 ALA A CA 1
ATOM 1963 C C . ALA A 1 244 ? 11.520 -3.730 3.343 1.00 98.44 244 ALA A C 1
ATOM 1965 O O . ALA A 1 244 ? 12.617 -3.303 3.705 1.00 98.44 244 ALA A O 1
ATOM 1966 N N . LYS A 1 245 ? 10.648 -4.312 4.178 1.00 98.00 245 LYS A N 1
ATOM 1967 C CA . LYS A 1 245 ? 10.888 -4.607 5.599 1.00 98.00 245 LYS A CA 1
ATOM 1968 C C . LYS A 1 245 ? 12.118 -5.498 5.774 1.00 98.00 245 LYS A C 1
ATOM 1970 O O . LYS A 1 245 ? 13.066 -5.093 6.442 1.00 98.00 245 LYS A O 1
ATOM 1975 N N . ASP A 1 246 ? 12.157 -6.645 5.095 1.00 98.12 246 ASP A N 1
ATOM 1976 C CA . ASP A 1 246 ? 13.275 -7.594 5.152 1.00 98.12 246 ASP A CA 1
ATOM 1977 C C . ASP A 1 246 ? 14.599 -6.921 4.744 1.00 98.12 246 ASP A C 1
ATOM 1979 O O . ASP A 1 246 ? 15.634 -7.121 5.382 1.00 98.12 246 ASP A O 1
ATOM 1983 N N . PHE A 1 247 ? 14.575 -6.059 3.721 1.00 98.12 247 PHE A N 1
ATOM 1984 C CA . PHE A 1 247 ? 15.751 -5.291 3.308 1.00 98.12 247 PHE A CA 1
ATOM 1985 C C . PHE A 1 247 ? 16.170 -4.239 4.342 1.00 98.12 247 PHE A C 1
ATOM 1987 O O . PHE A 1 247 ? 17.361 -4.091 4.624 1.00 98.12 247 PHE A O 1
ATOM 1994 N N . ASN A 1 248 ? 15.218 -3.489 4.901 1.00 97.12 248 ASN A N 1
ATOM 1995 C CA . ASN A 1 248 ? 15.504 -2.403 5.837 1.00 97.12 248 ASN A CA 1
ATOM 1996 C C . ASN A 1 248 ? 16.052 -2.914 7.173 1.00 97.12 248 ASN A C 1
ATOM 1998 O O . ASN A 1 248 ? 16.995 -2.301 7.690 1.00 97.12 248 ASN A O 1
ATOM 2002 N N . SER A 1 249 ? 15.522 -4.038 7.668 1.00 95.75 249 SER A N 1
ATOM 2003 C CA . SER A 1 249 ? 15.981 -4.720 8.886 1.00 95.75 249 SER A CA 1
ATOM 2004 C C . SER A 1 249 ? 17.305 -5.472 8.700 1.00 95.75 249 SER A C 1
ATOM 2006 O O . SER A 1 249 ? 18.003 -5.747 9.674 1.00 95.75 249 SER A O 1
ATOM 2008 N N . ASN A 1 250 ? 17.709 -5.785 7.463 1.00 95.94 250 ASN A N 1
ATOM 2009 C CA . ASN A 1 250 ? 18.986 -6.445 7.199 1.00 95.94 250 ASN A CA 1
ATOM 2010 C C . ASN A 1 250 ? 20.152 -5.437 7.155 1.00 95.94 250 ASN A C 1
ATOM 2012 O O . ASN A 1 250 ? 20.644 -5.028 6.096 1.00 95.94 250 ASN A O 1
ATOM 2016 N N . HIS A 1 251 ? 20.609 -5.019 8.339 1.00 94.50 251 HIS A N 1
ATOM 2017 C CA . HIS A 1 251 ? 21.700 -4.051 8.488 1.00 94.50 251 HIS A CA 1
ATOM 2018 C C . HIS A 1 251 ? 23.009 -4.504 7.826 1.00 94.50 251 HIS A C 1
ATOM 2020 O O . HIS A 1 251 ? 23.728 -3.656 7.288 1.00 94.50 251 HIS A O 1
ATOM 2026 N N . GLU A 1 252 ? 23.303 -5.807 7.853 1.00 95.50 252 GLU A N 1
ATOM 2027 C CA . GLU A 1 252 ? 24.490 -6.411 7.244 1.00 95.50 252 GLU A CA 1
ATOM 2028 C C . GLU A 1 252 ? 24.453 -6.277 5.721 1.00 95.50 252 GLU A C 1
ATOM 2030 O O . GLU A 1 252 ? 25.353 -5.676 5.131 1.00 95.50 252 GLU A O 1
ATOM 2035 N N . GLN A 1 253 ? 23.369 -6.722 5.091 1.00 96.44 253 GLN A N 1
ATOM 2036 C CA . GLN A 1 253 ? 23.206 -6.645 3.643 1.00 96.44 253 GLN A CA 1
ATOM 2037 C C . GLN A 1 253 ? 23.236 -5.197 3.140 1.00 96.44 253 GLN A C 1
ATOM 2039 O O . GLN A 1 253 ? 23.894 -4.873 2.147 1.00 96.44 253 GLN A O 1
ATOM 2044 N N . ARG A 1 254 ? 22.591 -4.277 3.868 1.00 96.06 254 ARG A N 1
ATOM 2045 C CA . ARG A 1 254 ? 22.655 -2.841 3.562 1.00 96.06 254 ARG A CA 1
ATOM 2046 C C . ARG A 1 254 ? 24.075 -2.284 3.666 1.00 96.06 254 ARG A C 1
ATOM 2048 O O . ARG A 1 254 ? 24.439 -1.424 2.865 1.00 96.06 254 ARG A O 1
ATOM 2055 N N . ASN A 1 255 ? 24.871 -2.747 4.634 1.00 95.00 255 ASN A N 1
ATOM 2056 C CA . ASN A 1 255 ? 26.278 -2.358 4.771 1.00 95.00 255 ASN A CA 1
ATOM 2057 C C . ASN A 1 255 ? 27.125 -2.888 3.610 1.00 95.00 255 ASN A C 1
ATOM 2059 O O . ASN A 1 255 ? 27.967 -2.154 3.097 1.00 95.00 255 ASN A O 1
ATOM 2063 N N . VAL A 1 256 ? 26.893 -4.130 3.182 1.00 95.06 256 VAL A N 1
ATOM 2064 C CA . VAL A 1 256 ? 27.585 -4.752 2.044 1.00 95.06 256 VAL A CA 1
ATOM 2065 C C . VAL A 1 256 ? 27.334 -3.959 0.757 1.00 95.06 256 VAL A C 1
ATOM 2067 O O . VAL A 1 256 ? 28.284 -3.519 0.110 1.00 95.06 256 VAL A O 1
ATOM 2070 N N . LEU A 1 257 ? 26.070 -3.669 0.436 1.00 94.81 257 LEU A N 1
ATOM 2071 C CA . LEU A 1 257 ? 25.702 -2.862 -0.735 1.00 94.81 257 LEU A CA 1
ATOM 2072 C C . LEU A 1 257 ? 26.230 -1.425 -0.664 1.00 94.81 257 LEU A C 1
ATOM 2074 O O . LEU A 1 257 ? 26.649 -0.859 -1.674 1.00 94.81 257 LEU A O 1
ATOM 2078 N N . TRP A 1 258 ? 26.212 -0.819 0.525 1.00 94.00 258 TRP A N 1
ATOM 2079 C CA . TRP A 1 258 ? 26.755 0.522 0.730 1.00 94.00 258 TRP A CA 1
ATOM 2080 C C . TRP A 1 258 ? 28.262 0.570 0.461 1.00 94.00 258 TRP A C 1
ATOM 2082 O O . TRP A 1 258 ? 28.709 1.415 -0.312 1.00 94.00 258 TRP A O 1
ATOM 2092 N N . LYS A 1 259 ? 29.031 -0.382 1.007 1.00 93.00 259 LYS A N 1
ATOM 2093 C CA . LYS A 1 259 ? 30.477 -0.510 0.751 1.00 93.00 259 LYS A CA 1
ATOM 2094 C C . LYS A 1 259 ? 30.788 -0.766 -0.725 1.00 93.00 259 LYS A C 1
ATOM 2096 O O . LYS A 1 259 ? 31.799 -0.284 -1.223 1.00 93.00 259 LYS A O 1
ATOM 2101 N N . ALA A 1 260 ? 29.904 -1.469 -1.428 1.00 91.88 260 ALA A N 1
ATOM 2102 C CA . ALA A 1 260 ? 30.005 -1.697 -2.867 1.00 91.88 260 ALA A CA 1
ATOM 2103 C C . ALA A 1 260 ? 29.622 -0.477 -3.727 1.00 91.88 260 ALA A C 1
ATOM 2105 O O . ALA A 1 260 ? 29.762 -0.509 -4.948 1.00 91.88 260 ALA A O 1
ATOM 2106 N N . GLY A 1 261 ? 29.135 0.608 -3.118 1.00 91.06 261 GLY A N 1
ATOM 2107 C CA . GLY A 1 261 ? 28.772 1.833 -3.824 1.00 91.06 261 GLY A CA 1
ATOM 2108 C C . GLY A 1 261 ? 27.412 1.784 -4.524 1.00 91.06 261 GLY A C 1
ATOM 2109 O O . GLY A 1 261 ? 27.169 2.612 -5.402 1.00 91.06 261 GLY A O 1
ATOM 2110 N N . PHE A 1 262 ? 26.509 0.875 -4.128 1.00 91.19 262 PHE A N 1
ATOM 2111 C CA . PHE A 1 262 ? 25.179 0.711 -4.737 1.00 91.19 262 PHE A CA 1
ATOM 2112 C C . PHE A 1 262 ? 24.398 2.031 -4.871 1.00 91.19 262 PHE A C 1
ATOM 2114 O O . PHE A 1 262 ? 23.801 2.300 -5.911 1.00 91.19 262 PHE A O 1
ATOM 2121 N N . ARG A 1 263 ? 24.424 2.884 -3.835 1.00 86.44 263 ARG A N 1
ATOM 2122 C CA . ARG A 1 263 ? 23.725 4.183 -3.808 1.00 86.44 263 ARG A CA 1
ATOM 2123 C C . ARG A 1 263 ? 24.652 5.341 -3.419 1.00 86.44 263 ARG A C 1
ATOM 2125 O O . ARG A 1 263 ? 24.280 6.238 -2.661 1.00 86.44 263 ARG A O 1
ATOM 2132 N N . GLY A 1 264 ? 25.880 5.318 -3.935 1.00 84.75 264 GLY A N 1
ATOM 2133 C CA . GLY A 1 264 ? 26.880 6.344 -3.641 1.00 84.75 264 GLY A CA 1
ATOM 2134 C C . GLY A 1 264 ? 27.216 6.403 -2.148 1.00 84.75 264 GLY A C 1
ATOM 2135 O O . GLY A 1 264 ? 27.520 5.383 -1.540 1.00 84.75 264 GLY A O 1
ATOM 2136 N N . LYS A 1 265 ? 27.170 7.604 -1.556 1.00 82.56 265 LYS A N 1
ATOM 2137 C CA . LYS A 1 265 ? 27.601 7.834 -0.165 1.00 82.56 265 LYS A CA 1
ATOM 2138 C C . LYS A 1 265 ? 26.557 7.464 0.892 1.00 82.56 265 LYS A C 1
ATOM 2140 O O . LYS A 1 265 ? 26.931 7.286 2.046 1.00 82.56 265 LYS A O 1
ATOM 2145 N N . ALA A 1 266 ? 25.279 7.344 0.532 1.00 87.06 266 ALA A N 1
ATOM 2146 C CA . ALA A 1 266 ? 24.205 7.081 1.489 1.00 87.06 266 ALA A CA 1
ATOM 2147 C C . ALA A 1 266 ? 23.931 5.579 1.627 1.00 87.06 266 ALA A C 1
ATOM 2149 O O . ALA A 1 266 ? 23.827 4.863 0.626 1.00 87.06 266 ALA A O 1
ATOM 2150 N N . LYS A 1 267 ? 23.743 5.108 2.864 1.00 91.88 267 LYS A N 1
ATOM 2151 C CA . LYS A 1 267 ? 23.327 3.725 3.116 1.00 91.88 267 LYS A CA 1
ATOM 2152 C C . LYS A 1 267 ? 21.939 3.500 2.491 1.00 91.88 267 LYS A C 1
ATOM 2154 O O . LYS A 1 267 ? 21.005 4.247 2.803 1.00 91.88 267 LYS A O 1
ATOM 2159 N N . PRO A 1 268 ? 21.766 2.509 1.598 1.00 94.69 268 PRO A N 1
ATOM 2160 C CA . PRO A 1 268 ? 20.500 2.314 0.902 1.00 94.69 268 PRO A CA 1
ATOM 2161 C C . PRO A 1 268 ? 19.396 1.941 1.890 1.00 94.69 268 PRO A C 1
ATOM 2163 O O . PRO A 1 268 ? 19.675 1.321 2.909 1.00 94.69 268 PRO A O 1
ATOM 2166 N N . ASN A 1 269 ? 18.159 2.333 1.604 1.00 95.69 269 ASN A N 1
ATOM 2167 C CA . ASN A 1 269 ? 16.958 1.930 2.333 1.00 95.69 269 ASN A CA 1
ATOM 2168 C C . ASN A 1 269 ? 15.762 1.956 1.372 1.00 95.69 269 ASN A C 1
ATOM 2170 O O . ASN A 1 269 ? 15.822 2.607 0.326 1.00 95.69 269 ASN A O 1
ATOM 2174 N N . LEU A 1 270 ? 14.694 1.267 1.754 1.00 97.50 270 LEU A N 1
ATOM 2175 C CA . LEU A 1 270 ? 13.422 1.182 1.045 1.00 97.50 270 LEU A CA 1
ATOM 2176 C C . LEU A 1 270 ? 12.270 1.699 1.919 1.00 97.50 270 LEU A C 1
ATOM 2178 O O . LEU A 1 270 ? 11.150 1.215 1.809 1.00 97.50 270 LEU A O 1
ATOM 2182 N N . LEU A 1 271 ? 12.526 2.678 2.800 1.00 97.69 271 LEU A N 1
ATOM 2183 C CA . LEU A 1 271 ? 11.539 3.157 3.782 1.00 97.69 271 LEU A CA 1
ATOM 2184 C C . LEU A 1 271 ? 10.236 3.629 3.122 1.00 97.69 271 LEU A C 1
ATOM 2186 O O . LEU A 1 271 ? 9.157 3.295 3.591 1.00 97.69 271 LEU A O 1
ATOM 2190 N N . LYS A 1 272 ? 10.321 4.352 1.994 1.00 97.44 272 LYS A N 1
ATOM 2191 C CA . LYS A 1 272 ? 9.128 4.780 1.241 1.00 97.44 272 LYS A CA 1
ATOM 2192 C C . LYS A 1 272 ? 8.346 3.598 0.666 1.00 97.44 272 LYS A C 1
ATOM 2194 O O . LYS A 1 272 ? 7.125 3.620 0.709 1.00 97.44 272 LYS A O 1
ATOM 2199 N N . GLN A 1 273 ? 9.031 2.582 0.138 1.00 98.31 273 GLN A N 1
ATOM 2200 C CA . GLN A 1 273 ? 8.371 1.386 -0.392 1.00 98.31 273 GLN A CA 1
ATOM 2201 C C . GLN A 1 273 ? 7.691 0.608 0.739 1.00 98.31 273 GLN A C 1
ATOM 2203 O O . GLN A 1 273 ? 6.543 0.203 0.587 1.00 98.31 273 GLN A O 1
ATOM 2208 N N . GLU A 1 274 ? 8.363 0.461 1.883 1.00 98.31 274 GLU A N 1
ATOM 2209 C CA . GLU A 1 274 ? 7.833 -0.186 3.086 1.00 98.31 274 GLU A CA 1
ATOM 2210 C C . GLU A 1 274 ? 6.557 0.500 3.586 1.00 98.31 274 GLU A C 1
ATOM 2212 O O . GLU A 1 274 ? 5.544 -0.167 3.795 1.00 98.31 274 GLU A O 1
ATOM 2217 N N . THR A 1 275 ? 6.577 1.825 3.746 1.00 98.50 275 THR A N 1
ATOM 2218 C CA . THR A 1 275 ? 5.461 2.555 4.361 1.00 98.50 275 THR A CA 1
ATOM 2219 C C . THR A 1 275 ? 4.319 2.834 3.389 1.00 98.50 275 THR A C 1
ATOM 2221 O O . THR A 1 275 ? 3.159 2.727 3.781 1.00 98.50 275 THR A O 1
ATOM 2224 N N . GLN A 1 276 ? 4.599 3.143 2.117 1.00 98.50 276 GLN A N 1
ATOM 2225 C CA . GLN A 1 276 ? 3.546 3.445 1.137 1.00 98.50 276 GLN A CA 1
ATOM 2226 C C . GLN A 1 276 ? 2.772 2.200 0.700 1.00 98.50 276 GLN A C 1
ATOM 2228 O O . GLN A 1 276 ? 1.552 2.276 0.558 1.00 98.50 276 GLN A O 1
ATOM 2233 N N . SER A 1 277 ? 3.443 1.052 0.537 1.00 98.75 277 SER A N 1
ATOM 2234 C CA . SER A 1 277 ? 2.747 -0.205 0.225 1.00 98.75 277 SER A CA 1
ATOM 2235 C C . SER A 1 277 ? 1.774 -0.585 1.340 1.00 98.75 277 SER A C 1
ATOM 2237 O O . SER A 1 277 ? 0.601 -0.835 1.071 1.00 98.75 277 SER A O 1
ATOM 2239 N N . LEU A 1 278 ? 2.217 -0.524 2.599 1.00 98.88 278 LEU A N 1
ATOM 2240 C CA . LEU A 1 278 ? 1.376 -0.822 3.757 1.00 98.88 278 LEU A CA 1
ATOM 2241 C C . LEU A 1 278 ? 0.252 0.206 3.961 1.00 98.88 278 LEU A C 1
ATOM 2243 O O . LEU A 1 278 ? -0.868 -0.172 4.299 1.00 98.88 278 LEU A O 1
ATOM 2247 N N . ALA A 1 279 ? 0.502 1.491 3.691 1.00 98.69 279 ALA A N 1
ATOM 2248 C CA . ALA A 1 279 ? -0.549 2.507 3.712 1.00 98.69 279 ALA A CA 1
ATOM 2249 C C . ALA A 1 279 ? -1.649 2.199 2.683 1.00 98.69 279 ALA A C 1
ATOM 2251 O O . ALA A 1 279 ? -2.833 2.250 3.017 1.00 98.69 279 ALA A O 1
ATOM 2252 N N . CYS A 1 280 ? -1.272 1.817 1.459 1.00 98.75 280 CYS A N 1
ATOM 2253 C CA . CYS A 1 280 ? -2.230 1.430 0.426 1.00 98.75 280 CYS A CA 1
ATOM 2254 C C . CYS A 1 280 ? -3.027 0.174 0.834 1.00 98.75 280 CYS A C 1
ATOM 2256 O O . CYS A 1 280 ? -4.255 0.161 0.723 1.00 98.75 280 CYS A O 1
ATOM 2258 N N . VAL A 1 281 ? -2.370 -0.834 1.428 1.00 98.88 281 VAL A N 1
ATOM 2259 C CA . VAL A 1 281 ? -3.043 -2.013 2.013 1.00 98.88 281 VAL A CA 1
ATOM 2260 C C . VAL A 1 281 ? -4.076 -1.600 3.057 1.00 98.88 281 VAL A C 1
ATOM 2262 O O . VAL A 1 281 ? -5.221 -2.048 2.992 1.00 98.88 281 VAL A O 1
ATOM 2265 N N . PHE A 1 282 ? -3.713 -0.726 4.000 1.00 98.75 282 PHE A N 1
ATOM 2266 C CA . PHE A 1 282 ? -4.650 -0.224 5.004 1.00 98.75 282 PHE A CA 1
ATOM 2267 C C . PHE A 1 282 ? -5.847 0.467 4.359 1.00 98.75 282 PHE A C 1
ATOM 2269 O O . PHE A 1 282 ? -6.982 0.169 4.731 1.00 98.75 282 PHE A O 1
ATOM 2276 N N . ARG A 1 283 ? -5.638 1.342 3.370 1.00 98.25 283 ARG A N 1
ATOM 2277 C CA . ARG A 1 283 ? -6.751 2.005 2.673 1.00 98.25 283 ARG A CA 1
ATOM 2278 C C . ARG A 1 283 ? -7.682 0.998 2.008 1.00 98.25 283 ARG A C 1
ATOM 2280 O O . ARG A 1 283 ? -8.892 1.121 2.179 1.00 98.25 283 ARG A O 1
ATOM 2287 N N . ILE A 1 284 ? -7.144 -0.014 1.320 1.00 98.56 284 ILE A N 1
ATOM 2288 C CA . ILE A 1 284 ? -7.954 -1.054 0.666 1.00 98.56 284 ILE A CA 1
ATOM 2289 C C . ILE A 1 284 ? -8.763 -1.816 1.712 1.00 98.56 284 ILE A C 1
ATOM 2291 O O . ILE A 1 284 ? -9.989 -1.853 1.631 1.00 98.56 284 ILE A O 1
ATOM 2295 N N . LEU A 1 285 ? -8.098 -2.382 2.720 1.00 98.69 285 LEU A N 1
ATOM 2296 C CA . LEU A 1 285 ? -8.757 -3.251 3.689 1.00 98.69 285 LEU A CA 1
ATOM 2297 C C . LEU A 1 285 ? -9.781 -2.492 4.543 1.00 98.69 285 LEU A C 1
ATOM 2299 O O . LEU A 1 285 ? -10.902 -2.970 4.703 1.00 98.69 285 LEU A O 1
ATOM 2303 N N . PHE A 1 286 ? -9.450 -1.299 5.051 1.00 98.00 286 PHE A N 1
ATOM 2304 C CA . PHE A 1 286 ? -10.399 -0.512 5.844 1.00 98.00 286 PHE A CA 1
ATOM 2305 C C . PHE A 1 286 ? -11.585 -0.019 5.009 1.00 98.00 286 PHE A C 1
ATOM 2307 O O . PHE A 1 286 ? -12.707 -0.014 5.519 1.00 98.00 286 PHE A O 1
ATOM 2314 N N . ARG A 1 287 ? -11.377 0.339 3.732 1.00 96.62 287 ARG A N 1
ATOM 2315 C CA . ARG A 1 287 ? -12.486 0.681 2.830 1.00 96.62 287 ARG A CA 1
ATOM 2316 C C . ARG A 1 287 ? -13.386 -0.528 2.585 1.00 96.62 287 ARG A C 1
ATOM 2318 O O . ARG A 1 287 ? -14.591 -0.405 2.756 1.00 96.62 287 ARG A O 1
ATOM 2325 N N . MET A 1 288 ? -12.814 -1.702 2.300 1.00 97.75 288 MET A N 1
ATOM 2326 C CA . MET A 1 288 ? -13.575 -2.951 2.152 1.00 97.75 288 MET A CA 1
ATOM 2327 C C . MET A 1 288 ? -14.362 -3.316 3.407 1.00 97.75 288 MET A C 1
ATOM 2329 O O . MET A 1 288 ? -15.499 -3.772 3.319 1.00 97.75 288 MET A O 1
ATOM 2333 N N . TYR A 1 289 ? -13.768 -3.114 4.582 1.00 97.25 289 TYR A N 1
ATOM 2334 C CA . TYR A 1 289 ? -14.436 -3.405 5.839 1.00 97.25 289 TYR A CA 1
ATOM 2335 C C . TYR A 1 289 ? -15.618 -2.461 6.059 1.00 97.25 289 TYR A C 1
ATOM 2337 O O . TYR A 1 289 ? -16.658 -2.905 6.529 1.00 97.25 289 TYR A O 1
ATOM 2345 N N . ASN A 1 290 ? -15.517 -1.180 5.700 1.00 94.06 290 ASN A N 1
ATOM 2346 C CA . ASN A 1 290 ? -16.610 -0.204 5.824 1.00 94.06 290 ASN A CA 1
ATOM 2347 C C . ASN A 1 290 ? -17.648 -0.261 4.685 1.00 94.06 290 ASN A C 1
ATOM 2349 O O . ASN A 1 290 ? -18.662 0.425 4.760 1.00 94.06 290 ASN A O 1
ATOM 2353 N N . ASP A 1 291 ? -17.423 -1.082 3.663 1.00 94.75 291 ASP A N 1
ATOM 2354 C CA . ASP A 1 291 ? -18.297 -1.205 2.499 1.00 94.75 291 ASP A CA 1
ATOM 2355 C C . ASP A 1 291 ? -19.436 -2.205 2.750 1.00 94.75 291 ASP A C 1
ATOM 2357 O O . ASP A 1 291 ? -19.231 -3.421 2.841 1.00 94.75 291 ASP A O 1
ATOM 2361 N N . ASP A 1 292 ? -20.660 -1.685 2.837 1.00 94.38 292 ASP A N 1
ATOM 2362 C CA . ASP A 1 292 ? -21.878 -2.467 3.048 1.00 94.38 292 ASP A CA 1
ATOM 2363 C C . ASP A 1 292 ? -22.179 -3.463 1.919 1.00 94.38 292 ASP A C 1
ATOM 2365 O O . ASP A 1 292 ? -22.809 -4.497 2.171 1.00 94.38 292 ASP A O 1
ATOM 2369 N N . ALA A 1 293 ? -21.687 -3.224 0.699 1.00 94.75 293 ALA A N 1
ATOM 2370 C CA . ALA A 1 293 ? -21.836 -4.169 -0.405 1.00 94.75 293 ALA A CA 1
ATOM 2371 C C . ALA A 1 293 ? -21.021 -5.459 -0.186 1.00 94.75 293 ALA A C 1
ATOM 2373 O O . ALA A 1 293 ? -21.283 -6.473 -0.833 1.00 94.75 293 ALA A O 1
ATOM 2374 N N . ARG A 1 294 ? -20.061 -5.452 0.752 1.00 96.12 294 ARG A N 1
ATOM 2375 C CA . ARG A 1 294 ? -19.129 -6.562 1.030 1.00 96.12 294 ARG A CA 1
ATOM 2376 C C . ARG A 1 294 ? -19.352 -7.230 2.382 1.00 96.12 294 ARG A C 1
ATOM 2378 O O . ARG A 1 294 ? -18.489 -7.965 2.861 1.00 96.12 294 ARG A O 1
ATOM 2385 N N . ARG A 1 295 ? -20.531 -7.040 2.984 1.00 96.00 295 ARG A N 1
ATOM 2386 C CA . ARG A 1 295 ? -20.916 -7.627 4.282 1.00 96.00 295 ARG A CA 1
ATOM 2387 C C . ARG A 1 295 ? -20.614 -9.119 4.415 1.00 96.00 295 ARG A C 1
ATOM 2389 O O . ARG A 1 295 ? -20.179 -9.557 5.477 1.00 96.00 295 ARG A O 1
ATOM 2396 N N . GLY A 1 296 ? -20.814 -9.890 3.344 1.00 96.81 296 GLY A N 1
ATOM 2397 C CA . GLY A 1 296 ? -20.563 -11.335 3.330 1.00 96.81 296 GLY A CA 1
ATOM 2398 C C . GLY A 1 296 ? -19.100 -11.730 3.567 1.00 96.81 296 GLY A C 1
ATOM 2399 O O . GLY A 1 296 ? -18.839 -12.836 4.029 1.00 96.81 296 GLY A O 1
ATOM 2400 N N . GLU A 1 297 ? -18.153 -10.828 3.307 1.00 97.00 297 GLU A N 1
ATOM 2401 C CA . GLU A 1 297 ? -16.711 -11.075 3.419 1.00 97.00 297 GLU A CA 1
ATOM 2402 C C . GLU A 1 297 ? -16.074 -10.322 4.596 1.00 97.00 297 GLU A C 1
ATOM 2404 O O . GLU A 1 297 ? -14.881 -10.478 4.859 1.00 97.00 297 GLU A O 1
ATOM 2409 N N . TRP A 1 298 ? -16.851 -9.536 5.354 1.00 97.25 298 TRP A N 1
ATOM 2410 C CA . TRP A 1 298 ? -16.336 -8.718 6.456 1.00 97.25 298 TRP A CA 1
ATOM 2411 C C . TRP A 1 298 ? -15.554 -9.516 7.493 1.00 97.25 298 TRP A C 1
ATOM 2413 O O . TRP A 1 298 ? -14.530 -9.030 7.950 1.00 97.25 298 TRP A O 1
ATOM 2423 N N . SER A 1 299 ? -15.965 -10.742 7.829 1.00 97.75 299 SER A N 1
ATOM 2424 C CA . SER A 1 299 ? -15.214 -11.570 8.785 1.00 97.75 299 SER A CA 1
ATOM 2425 C C . SER A 1 299 ? -13.810 -11.919 8.271 1.00 97.75 299 SER A C 1
ATOM 2427 O O . SER A 1 299 ? -12.837 -11.871 9.022 1.00 97.75 299 SER A O 1
ATOM 2429 N N . GLN A 1 300 ? -13.673 -12.225 6.978 1.00 97.88 300 GLN A N 1
ATOM 2430 C CA . GLN A 1 300 ? -12.371 -12.482 6.365 1.00 97.88 300 GLN A CA 1
ATOM 2431 C C . GLN A 1 300 ? -11.512 -11.211 6.347 1.00 97.88 300 GLN A C 1
ATOM 2433 O O . GLN A 1 300 ? -10.328 -11.260 6.683 1.00 97.88 300 GLN A O 1
ATOM 2438 N N . ILE A 1 301 ? -12.113 -10.077 5.977 1.00 98.44 301 ILE A N 1
ATOM 2439 C CA . ILE A 1 301 ? -11.435 -8.779 5.908 1.00 98.44 301 ILE A CA 1
ATOM 2440 C C . ILE A 1 301 ? -10.989 -8.328 7.308 1.00 98.44 301 ILE A C 1
ATOM 2442 O O . ILE A 1 301 ? -9.839 -7.935 7.475 1.00 98.44 301 ILE A O 1
ATOM 2446 N N . GLU A 1 302 ? -11.847 -8.447 8.324 1.00 98.38 302 GLU A N 1
ATOM 2447 C CA . GLU A 1 302 ? -11.561 -8.109 9.725 1.00 98.38 302 GLU A CA 1
ATOM 2448 C C . GLU A 1 302 ? -10.374 -8.911 10.261 1.00 98.38 302 GLU A C 1
ATOM 2450 O O . GLU A 1 302 ? -9.416 -8.330 10.771 1.00 98.38 302 GLU A O 1
ATOM 2455 N N . ASN A 1 303 ? -10.385 -10.235 10.070 1.00 98.44 303 ASN A N 1
ATOM 2456 C CA . ASN A 1 303 ? -9.277 -11.100 10.472 1.00 98.44 303 ASN A CA 1
ATOM 2457 C C . ASN A 1 303 ? -7.962 -10.693 9.793 1.00 98.44 303 ASN A C 1
ATOM 2459 O O . ASN A 1 303 ? -6.911 -10.656 10.439 1.00 98.44 303 ASN A O 1
ATOM 2463 N N . LYS A 1 304 ? -8.016 -10.337 8.503 1.00 98.62 304 LYS A N 1
ATOM 2464 C CA . LYS A 1 304 ? -6.846 -9.869 7.756 1.00 98.62 304 LYS A CA 1
ATOM 2465 C C . LYS A 1 304 ? -6.338 -8.524 8.277 1.00 98.62 304 LYS A C 1
ATOM 2467 O O . LYS A 1 304 ? -5.140 -8.396 8.507 1.00 98.62 304 LYS A O 1
ATOM 2472 N N . ILE A 1 305 ? -7.225 -7.559 8.532 1.00 98.75 305 ILE A N 1
ATOM 2473 C CA . ILE A 1 305 ? -6.871 -6.265 9.139 1.00 98.75 305 ILE A CA 1
ATOM 2474 C C . ILE A 1 305 ? -6.199 -6.485 10.495 1.00 98.75 305 ILE A C 1
ATOM 2476 O O . ILE A 1 305 ? -5.126 -5.939 10.729 1.00 98.75 305 ILE A O 1
ATOM 2480 N N . ILE A 1 306 ? -6.792 -7.307 11.369 1.00 98.75 306 ILE A N 1
ATOM 2481 C CA . ILE A 1 306 ? -6.237 -7.601 12.697 1.00 98.75 306 ILE A CA 1
ATOM 2482 C C . ILE A 1 306 ? -4.840 -8.197 12.587 1.00 98.75 306 ILE A C 1
ATOM 2484 O O . ILE A 1 306 ? -3.934 -7.735 13.280 1.00 98.75 306 ILE A O 1
ATOM 2488 N N . SER A 1 307 ? -4.651 -9.181 11.707 1.00 98.62 307 SER A N 1
ATOM 2489 C CA . SER A 1 307 ? -3.345 -9.804 11.491 1.00 98.62 30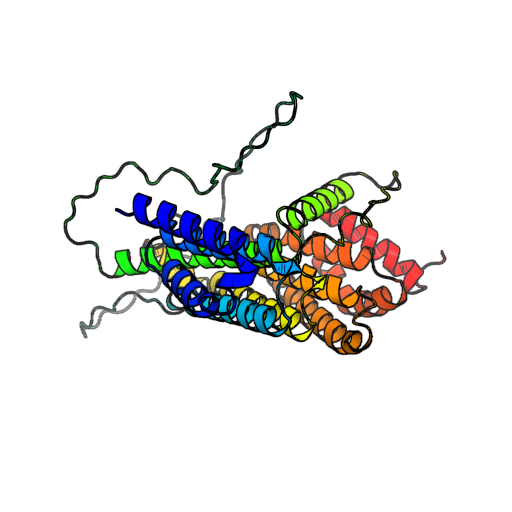7 SER A CA 1
ATOM 2490 C C . SER A 1 307 ? -2.305 -8.791 11.008 1.00 98.62 307 SER A C 1
ATOM 2492 O O . SER A 1 307 ? -1.239 -8.682 11.608 1.00 98.62 307 SER A O 1
ATOM 2494 N N . VAL A 1 308 ? -2.618 -8.023 9.958 1.00 98.69 308 VAL A N 1
ATOM 2495 C CA . VAL A 1 308 ? -1.670 -7.075 9.352 1.00 98.69 308 VAL A CA 1
ATOM 2496 C C . VAL A 1 308 ? -1.345 -5.935 10.318 1.00 98.69 308 VAL A C 1
ATOM 2498 O O . VAL A 1 308 ? -0.177 -5.592 10.484 1.00 98.69 308 VAL A O 1
ATOM 2501 N N . CYS A 1 309 ? -2.340 -5.353 10.993 1.00 98.75 309 CYS A N 1
ATOM 2502 C CA . CYS A 1 309 ? -2.107 -4.269 11.948 1.00 98.75 309 CYS A CA 1
ATOM 2503 C C . CYS A 1 309 ? -1.294 -4.731 13.161 1.00 98.75 309 CYS A C 1
ATOM 2505 O O . CYS A 1 309 ? -0.427 -3.980 13.600 1.00 98.75 309 CYS A O 1
ATOM 2507 N N . LYS A 1 310 ? -1.527 -5.945 13.686 1.00 98.62 310 LYS A N 1
ATOM 2508 C CA . LYS A 1 310 ? -0.707 -6.492 14.780 1.00 98.62 310 LYS A CA 1
ATOM 2509 C C . LYS A 1 310 ? 0.744 -6.665 14.356 1.00 98.62 310 LYS A C 1
ATOM 2511 O O . LYS A 1 310 ? 1.609 -6.109 15.019 1.00 98.62 310 LYS A O 1
ATOM 2516 N N . GLU A 1 311 ? 0.999 -7.324 13.225 1.00 98.50 311 GLU A N 1
ATOM 2517 C CA . GLU A 1 311 ? 2.369 -7.493 12.718 1.00 98.50 311 GLU A CA 1
ATOM 2518 C C . GLU A 1 311 ? 3.052 -6.136 12.480 1.00 98.50 311 GLU A C 1
ATOM 2520 O O . GLU A 1 311 ? 4.225 -5.953 12.801 1.00 98.50 311 GLU A O 1
ATOM 2525 N N . SER A 1 312 ? 2.309 -5.162 11.946 1.00 98.38 312 SER A N 1
ATOM 2526 C CA . SER A 1 312 ? 2.819 -3.813 11.686 1.00 98.38 312 SER A CA 1
ATOM 2527 C C . SER A 1 312 ? 3.191 -3.085 12.978 1.00 98.38 312 SER A C 1
ATOM 2529 O O . SER A 1 312 ? 4.248 -2.465 13.050 1.00 98.38 312 SER A O 1
ATOM 2531 N N . LEU A 1 313 ? 2.337 -3.155 14.002 1.00 98.50 313 LEU A N 1
ATOM 2532 C CA . LEU A 1 313 ? 2.589 -2.530 15.299 1.00 98.50 313 LEU A CA 1
ATOM 2533 C C . LEU A 1 313 ? 3.736 -3.227 16.035 1.00 98.50 313 LEU A C 1
ATOM 2535 O O . LEU A 1 313 ? 4.623 -2.543 16.529 1.00 98.50 313 LEU A O 1
ATOM 2539 N N . GLU A 1 314 ? 3.768 -4.561 16.056 1.00 98.25 314 GLU A N 1
ATOM 2540 C CA . GLU A 1 314 ? 4.884 -5.347 16.603 1.00 98.25 314 GLU A CA 1
ATOM 2541 C C . GLU A 1 314 ? 6.209 -4.951 15.955 1.00 98.25 314 GLU A C 1
ATOM 2543 O O . GLU A 1 314 ? 7.190 -4.675 16.646 1.00 98.25 314 GLU A O 1
ATOM 2548 N N . TYR A 1 315 ? 6.222 -4.854 14.625 1.00 98.19 315 TYR A N 1
ATOM 2549 C CA . TYR A 1 315 ? 7.400 -4.427 13.892 1.00 98.19 315 TYR A CA 1
ATOM 2550 C C . TYR A 1 315 ? 7.791 -2.985 14.232 1.00 98.19 315 TYR A C 1
ATOM 2552 O O . TYR A 1 315 ? 8.950 -2.753 14.567 1.00 98.19 315 TYR A O 1
ATOM 2560 N N . PHE A 1 316 ? 6.846 -2.040 14.247 1.00 97.75 316 PHE A N 1
ATOM 2561 C CA . PHE A 1 316 ? 7.111 -0.654 14.646 1.00 97.75 316 PHE A CA 1
ATOM 2562 C C . PHE A 1 316 ? 7.739 -0.553 16.044 1.00 97.75 316 PHE A C 1
ATOM 2564 O O . PHE A 1 316 ? 8.730 0.154 16.215 1.00 97.75 316 PHE A O 1
ATOM 2571 N N . LEU A 1 317 ? 7.195 -1.280 17.028 1.00 97.25 317 LEU A N 1
ATOM 2572 C CA . LEU A 1 317 ? 7.724 -1.301 18.396 1.00 97.25 317 LEU A CA 1
ATOM 2573 C C . LEU A 1 317 ? 9.145 -1.885 18.465 1.00 97.25 317 LEU A C 1
ATOM 2575 O O . LEU A 1 317 ? 9.909 -1.518 19.353 1.00 97.25 317 LEU A O 1
ATOM 2579 N N . SER A 1 318 ? 9.498 -2.782 17.539 1.00 96.62 318 SER A N 1
ATOM 2580 C CA . SER A 1 318 ? 10.831 -3.393 17.459 1.00 96.62 318 SER A CA 1
ATOM 2581 C C . SER A 1 318 ? 11.877 -2.537 16.738 1.00 96.62 318 SER A C 1
ATOM 2583 O O . SER A 1 318 ? 13.059 -2.870 16.775 1.00 96.62 318 SER A O 1
ATOM 2585 N N . LEU A 1 319 ? 11.474 -1.452 16.064 1.00 95.62 319 LEU A N 1
ATOM 2586 C CA . LEU A 1 319 ? 12.408 -0.590 15.341 1.00 95.62 319 LEU A CA 1
ATOM 2587 C C . LEU A 1 319 ? 13.368 0.086 16.316 1.00 95.62 319 LEU A C 1
ATOM 2589 O O . LEU A 1 319 ? 12.926 0.746 17.250 1.00 95.62 319 LEU A O 1
ATOM 2593 N N . GLU A 1 320 ? 14.671 -0.008 16.060 1.00 91.38 320 GLU A N 1
ATOM 2594 C CA . GLU A 1 320 ? 15.701 0.602 16.913 1.00 91.38 320 GLU A CA 1
ATOM 2595 C C . GLU A 1 320 ? 16.006 2.058 16.519 1.00 91.38 320 GLU A C 1
ATOM 2597 O O . GLU A 1 320 ? 16.281 2.893 17.381 1.00 91.38 320 GLU A O 1
ATOM 2602 N N . SER A 1 321 ? 15.911 2.380 15.224 1.00 91.75 321 SER A N 1
ATOM 2603 C CA . SER A 1 321 ? 16.246 3.700 14.678 1.00 91.75 321 SER A CA 1
ATOM 2604 C C . SER A 1 321 ? 15.091 4.699 14.777 1.00 91.75 321 SER A C 1
ATOM 2606 O O . SER A 1 321 ? 14.001 4.455 14.251 1.00 91.75 321 SER A O 1
ATOM 2608 N N . ASP A 1 322 ? 15.366 5.879 15.341 1.00 91.50 322 ASP A N 1
ATOM 2609 C CA . ASP A 1 322 ? 14.435 7.014 15.340 1.00 91.50 322 ASP A CA 1
ATOM 2610 C C . ASP A 1 322 ? 14.083 7.480 13.929 1.00 91.50 322 ASP A C 1
ATOM 2612 O O . ASP A 1 322 ? 12.924 7.780 13.664 1.00 91.50 322 ASP A O 1
ATOM 2616 N N . SER A 1 323 ? 15.040 7.474 12.994 1.00 91.94 323 SER A N 1
ATOM 2617 C CA . SER A 1 323 ? 14.783 7.872 11.604 1.00 91.94 323 SER A CA 1
ATOM 2618 C C . SER A 1 323 ? 13.815 6.908 10.905 1.00 91.94 323 SER A C 1
ATOM 2620 O O . SER A 1 323 ? 12.973 7.326 10.106 1.00 91.94 323 SER A O 1
ATOM 2622 N N . HIS A 1 324 ? 13.888 5.613 11.241 1.00 95.00 324 HIS A N 1
ATOM 2623 C CA . HIS A 1 324 ? 12.957 4.597 10.743 1.00 95.00 324 HIS A CA 1
ATOM 2624 C C . HIS A 1 324 ? 11.580 4.765 11.390 1.00 95.00 324 HIS A C 1
ATOM 2626 O O . HIS A 1 324 ? 10.579 4.807 10.673 1.00 95.00 324 HIS A O 1
ATOM 2632 N N . ARG A 1 325 ? 11.518 4.953 12.717 1.00 95.12 325 ARG A N 1
ATOM 2633 C CA . ARG A 1 325 ? 10.264 5.262 13.425 1.00 95.12 325 ARG A CA 1
ATOM 2634 C C . ARG A 1 325 ? 9.593 6.518 12.863 1.00 95.12 325 ARG A C 1
ATOM 2636 O O . ARG A 1 325 ? 8.385 6.522 12.637 1.00 95.12 325 ARG A O 1
ATOM 2643 N N . ASP A 1 326 ? 10.368 7.550 12.542 1.00 93.94 326 ASP A N 1
ATOM 2644 C CA . ASP A 1 326 ? 9.851 8.793 11.976 1.00 93.94 326 ASP A CA 1
ATOM 2645 C C . ASP A 1 326 ? 9.191 8.593 10.606 1.00 93.94 326 ASP A C 1
ATOM 2647 O O . ASP A 1 326 ? 8.163 9.215 10.317 1.00 93.94 326 ASP A O 1
ATOM 2651 N N . ALA A 1 327 ? 9.735 7.692 9.782 1.00 95.56 327 ALA A N 1
ATOM 2652 C CA . ALA A 1 327 ? 9.141 7.325 8.498 1.00 95.56 327 ALA A CA 1
ATOM 2653 C C . ALA A 1 327 ? 7.771 6.634 8.651 1.00 95.56 327 ALA A C 1
ATOM 2655 O O . ALA A 1 327 ? 6.960 6.688 7.727 1.00 95.56 327 ALA A O 1
ATOM 2656 N N . TRP A 1 328 ? 7.494 6.024 9.809 1.00 96.94 328 TRP A N 1
ATOM 2657 C CA . TRP A 1 328 ? 6.232 5.349 10.131 1.00 96.94 328 TRP A CA 1
ATOM 2658 C C . TRP A 1 328 ? 5.138 6.274 10.676 1.00 96.94 328 TRP A C 1
ATOM 2660 O O . TRP A 1 328 ? 3.980 5.861 10.762 1.00 96.94 328 TRP A O 1
ATOM 2670 N N . ASN A 1 329 ? 5.453 7.530 11.010 1.00 93.50 329 ASN A N 1
ATOM 2671 C CA . ASN A 1 329 ? 4.492 8.448 11.630 1.00 93.50 329 ASN A CA 1
ATOM 2672 C C . ASN A 1 329 ? 3.195 8.607 10.816 1.00 93.50 329 ASN A C 1
ATOM 2674 O O . ASN A 1 329 ? 2.106 8.541 11.384 1.00 93.50 329 ASN A O 1
ATOM 2678 N N . SER A 1 330 ? 3.284 8.783 9.493 1.00 93.38 330 SER A N 1
ATOM 2679 C CA . SER A 1 330 ? 2.095 8.928 8.637 1.00 93.38 330 SER A CA 1
ATOM 2680 C C . SER A 1 330 ? 1.238 7.661 8.610 1.00 93.38 330 SER A C 1
ATOM 2682 O O . SER A 1 330 ? 0.012 7.743 8.611 1.00 93.38 330 SER A O 1
ATOM 2684 N N . LEU A 1 331 ? 1.872 6.489 8.650 1.00 96.06 331 LEU A N 1
ATOM 2685 C CA . LEU A 1 331 ? 1.192 5.200 8.656 1.00 96.06 331 LEU A CA 1
ATOM 2686 C C . LEU A 1 331 ? 0.434 4.965 9.971 1.00 96.06 331 LEU A C 1
ATOM 2688 O O . LEU A 1 331 ? -0.713 4.517 9.960 1.00 96.06 331 LEU A O 1
ATOM 2692 N N . LEU A 1 332 ? 1.050 5.311 11.102 1.00 96.62 332 LEU A N 1
ATOM 2693 C CA . LEU A 1 332 ? 0.407 5.249 12.413 1.00 96.62 332 LEU A CA 1
ATOM 2694 C C . LEU A 1 332 ? -0.750 6.253 12.525 1.00 96.62 332 LEU A C 1
ATOM 2696 O O . LEU A 1 332 ? -1.805 5.910 13.059 1.00 96.62 332 LEU A O 1
ATOM 2700 N N . LEU A 1 333 ? -0.595 7.466 11.976 1.00 95.69 333 LEU A N 1
ATOM 2701 C CA . LEU A 1 333 ? -1.684 8.445 11.910 1.00 95.69 333 LEU A CA 1
ATOM 2702 C C . LEU A 1 333 ? -2.850 7.914 11.074 1.00 95.69 333 LEU A C 1
ATOM 2704 O O . LEU A 1 333 ? -3.995 8.023 11.514 1.00 95.69 333 LEU A O 1
ATOM 2708 N N . LEU A 1 334 ? -2.577 7.312 9.913 1.00 96.75 334 LEU A N 1
ATOM 2709 C CA . LEU A 1 334 ? -3.596 6.672 9.081 1.00 96.75 334 LEU A CA 1
ATOM 2710 C C . LEU A 1 334 ? -4.339 5.584 9.869 1.00 96.75 334 LEU A C 1
ATOM 2712 O O . LEU A 1 334 ? -5.568 5.609 9.929 1.00 96.75 334 LEU A O 1
ATOM 2716 N N . LEU A 1 335 ? -3.612 4.667 10.518 1.00 97.81 335 LEU A N 1
ATOM 2717 C CA . LEU A 1 335 ? -4.200 3.598 11.328 1.00 97.81 335 LEU A CA 1
ATOM 2718 C C . LEU A 1 335 ? -5.099 4.161 12.435 1.00 97.81 335 LEU A C 1
ATOM 2720 O O . LEU A 1 335 ? -6.273 3.804 12.518 1.00 97.81 335 LEU A O 1
ATOM 2724 N N . LEU A 1 336 ? -4.578 5.066 13.265 1.00 97.00 336 LEU A N 1
ATOM 2725 C CA . LEU A 1 336 ? -5.329 5.637 14.382 1.00 97.00 336 LEU A CA 1
ATOM 2726 C C . LEU A 1 336 ? -6.578 6.384 13.914 1.00 97.00 336 LEU A C 1
ATOM 2728 O O . LEU A 1 336 ? -7.643 6.218 14.507 1.00 97.00 336 LEU A O 1
ATOM 2732 N N . ASN A 1 337 ? -6.484 7.166 12.836 1.00 95.31 337 ASN A N 1
ATOM 2733 C CA . ASN A 1 337 ? -7.644 7.864 12.286 1.00 95.31 337 ASN A CA 1
ATOM 2734 C C . ASN A 1 337 ? -8.699 6.891 11.745 1.00 95.31 337 ASN A C 1
ATOM 2736 O O . ASN A 1 337 ? -9.891 7.113 11.958 1.00 95.31 337 ASN A O 1
ATOM 2740 N N . ARG A 1 338 ? -8.292 5.785 11.106 1.00 95.75 338 ARG A N 1
ATOM 2741 C CA . ARG A 1 338 ? -9.230 4.736 10.677 1.00 95.75 338 ARG A CA 1
ATOM 2742 C C . ARG A 1 338 ? -9.954 4.117 11.865 1.00 95.75 338 ARG A C 1
ATOM 2744 O O . ARG A 1 338 ? -11.176 4.029 11.824 1.00 95.75 338 ARG A O 1
ATOM 2751 N N . LEU A 1 339 ? -9.238 3.779 12.938 1.00 96.06 339 LEU A N 1
ATOM 2752 C CA . LEU A 1 339 ? -9.845 3.260 14.170 1.00 96.06 339 LEU A CA 1
ATOM 2753 C C . LEU A 1 339 ? -10.831 4.261 14.774 1.00 96.06 339 LEU A C 1
ATOM 2755 O O . LEU A 1 339 ? -11.962 3.905 15.093 1.00 96.06 339 LEU A O 1
ATOM 2759 N N . LEU A 1 340 ? -10.432 5.529 14.874 1.00 94.88 340 LEU A N 1
ATOM 2760 C CA . LEU A 1 340 ? -11.254 6.596 15.439 1.00 94.88 340 LEU A CA 1
ATOM 2761 C C . LEU A 1 340 ? -12.528 6.892 14.640 1.00 94.88 340 LEU A C 1
ATOM 2763 O O . LEU A 1 340 ? -13.464 7.426 15.228 1.00 94.88 340 LEU A O 1
ATOM 2767 N N . LYS A 1 341 ? -12.597 6.520 13.358 1.00 92.44 341 LYS A N 1
ATOM 2768 C CA . LYS A 1 341 ? -13.787 6.684 12.506 1.00 92.44 341 LYS A CA 1
ATOM 2769 C C . LYS A 1 341 ? -14.710 5.459 12.465 1.00 92.44 341 LYS A C 1
ATOM 2771 O O . LYS A 1 341 ? -15.812 5.5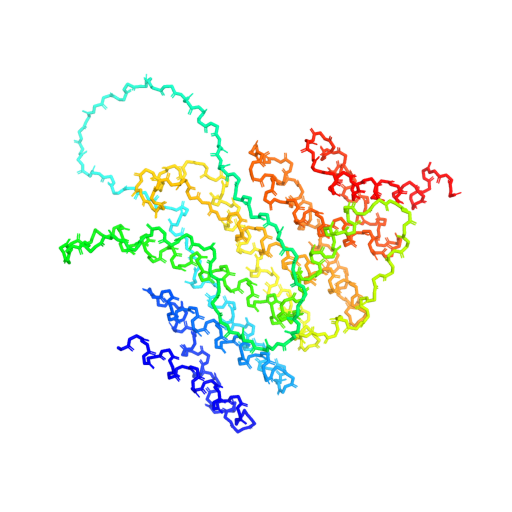57 11.939 1.00 92.44 341 LYS A O 1
ATOM 2776 N N . MET A 1 342 ? -14.295 4.307 12.999 1.00 94.00 342 MET A N 1
ATOM 2777 C CA . MET A 1 342 ? -15.132 3.097 13.011 1.00 94.00 342 MET A CA 1
ATOM 2778 C C . MET A 1 342 ? -16.360 3.243 13.914 1.00 94.00 342 MET A C 1
ATOM 2780 O O . MET A 1 342 ? -16.343 4.051 14.841 1.00 94.00 342 MET A O 1
ATOM 2784 N N . SER A 1 343 ? -17.387 2.412 13.710 1.00 95.19 343 SER A N 1
ATOM 2785 C CA . SER A 1 343 ? -18.480 2.248 14.680 1.00 95.19 343 SER A CA 1
ATOM 2786 C C . SER A 1 343 ? -17.974 1.668 16.004 1.00 95.19 343 SER A C 1
ATOM 2788 O O . SER A 1 343 ? -16.910 1.049 16.053 1.00 95.19 343 SER A O 1
ATOM 2790 N N . ASP A 1 344 ? -18.734 1.847 17.083 1.00 95.94 344 ASP A N 1
ATOM 2791 C CA . ASP A 1 344 ? -18.323 1.380 18.412 1.00 95.94 344 ASP A CA 1
ATOM 2792 C C . ASP A 1 344 ? -18.129 -0.136 18.485 1.00 95.94 344 ASP A C 1
ATOM 2794 O O . ASP A 1 344 ? -17.158 -0.587 19.087 1.00 95.94 344 ASP A O 1
ATOM 2798 N N . ASP A 1 345 ? -18.976 -0.929 17.826 1.00 95.94 345 ASP A N 1
ATOM 2799 C CA . ASP A 1 345 ? -18.843 -2.392 17.821 1.00 95.94 345 ASP A CA 1
ATOM 2800 C C . ASP A 1 345 ? -17.524 -2.845 17.186 1.00 95.94 345 ASP A C 1
ATOM 2802 O O . ASP A 1 345 ? -16.807 -3.684 17.730 1.00 95.94 345 ASP A O 1
ATOM 2806 N N . ARG A 1 346 ? -17.146 -2.223 16.067 1.00 96.81 346 ARG A N 1
ATOM 2807 C CA . ARG A 1 346 ? -15.882 -2.508 15.377 1.00 96.81 346 ARG A CA 1
ATOM 2808 C C . ARG A 1 346 ? -14.689 -1.970 16.151 1.00 96.81 346 ARG A C 1
ATOM 2810 O O . ARG A 1 346 ? -13.663 -2.639 16.264 1.00 96.81 346 ARG A O 1
ATOM 2817 N N . PHE A 1 347 ? -14.836 -0.782 16.737 1.00 97.94 347 PHE A N 1
ATOM 2818 C CA . PHE A 1 347 ? -13.822 -0.202 17.605 1.00 97.94 347 PHE A CA 1
ATOM 2819 C C . PHE A 1 347 ? -13.583 -1.063 18.851 1.00 97.94 347 PHE A C 1
ATOM 2821 O O . PHE A 1 347 ? -12.447 -1.142 19.302 1.00 97.94 347 PHE A O 1
ATOM 2828 N N . ARG A 1 348 ? -14.582 -1.776 19.388 1.00 97.69 348 ARG A N 1
ATOM 2829 C CA . ARG A 1 348 ? -14.355 -2.750 20.472 1.00 97.69 348 ARG A CA 1
ATOM 2830 C C . ARG A 1 348 ? -13.442 -3.890 20.030 1.00 97.69 348 ARG A C 1
ATOM 2832 O O . ARG A 1 348 ? -12.511 -4.238 20.750 1.00 97.69 348 ARG A O 1
ATOM 2839 N N . ILE A 1 349 ? -13.679 -4.451 18.847 1.00 97.75 349 ILE A N 1
ATOM 2840 C CA . ILE A 1 349 ? -12.883 -5.563 18.313 1.00 97.75 349 ILE A CA 1
ATOM 2841 C C . ILE A 1 349 ? -11.439 -5.105 18.068 1.00 97.75 349 ILE A C 1
ATOM 2843 O O . ILE A 1 349 ? -10.492 -5.651 18.639 1.00 97.75 349 ILE A O 1
ATOM 2847 N N . HIS A 1 350 ? -11.267 -4.055 17.265 1.00 98.25 350 HIS A N 1
ATOM 2848 C CA . HIS A 1 350 ? -9.946 -3.553 16.896 1.00 98.25 350 HIS A CA 1
ATOM 2849 C C . HIS A 1 350 ? -9.230 -2.861 18.057 1.00 98.25 350 HIS A C 1
ATOM 2851 O O . HIS A 1 350 ? -8.050 -3.101 18.293 1.00 98.25 350 HIS A O 1
ATOM 2857 N N . GLY A 1 351 ? -9.940 -2.034 18.820 1.00 97.12 351 GLY A N 1
ATOM 2858 C CA . GLY A 1 351 ? -9.409 -1.358 19.996 1.00 97.12 351 GLY A CA 1
ATOM 2859 C C . GLY A 1 351 ? -8.858 -2.360 21.001 1.00 97.1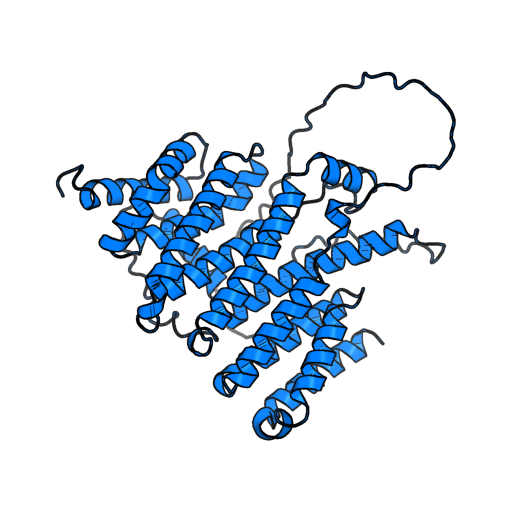2 351 GLY A C 1
ATOM 2860 O O . GLY A 1 351 ? -7.720 -2.203 21.425 1.00 97.12 351 GLY A O 1
ATOM 2861 N N . SER A 1 352 ? -9.600 -3.426 21.325 1.00 97.25 352 SER A N 1
ATOM 2862 C CA . SER A 1 352 ? -9.110 -4.472 22.233 1.00 97.25 352 SER A CA 1
ATOM 2863 C C . SER A 1 352 ? -7.875 -5.185 21.676 1.00 97.25 352 SER A C 1
ATOM 2865 O O . SER A 1 352 ? -6.923 -5.432 22.416 1.00 97.25 352 SER A O 1
ATOM 2867 N N . ALA A 1 353 ? -7.859 -5.473 20.371 1.00 98.25 353 ALA A N 1
ATOM 2868 C CA . ALA A 1 353 ? -6.734 -6.126 19.714 1.00 98.25 353 ALA A CA 1
ATOM 2869 C C . ALA A 1 353 ? -5.453 -5.274 19.706 1.00 98.25 353 ALA A C 1
ATOM 2871 O O . ALA A 1 353 ? -4.360 -5.844 19.712 1.00 98.25 353 ALA A O 1
ATOM 2872 N N . TYR A 1 354 ? -5.583 -3.942 19.673 1.00 98.25 354 TYR A N 1
ATOM 2873 C CA . TYR A 1 354 ? -4.454 -3.023 19.503 1.00 98.25 354 TYR A CA 1
ATOM 2874 C C . TYR A 1 354 ? -4.054 -2.265 20.772 1.00 98.25 354 TYR A C 1
ATOM 2876 O O . TYR A 1 354 ? -2.962 -1.703 20.817 1.00 98.25 354 TYR A O 1
ATOM 2884 N N . PHE A 1 355 ? -4.896 -2.258 21.808 1.00 97.56 355 PHE A N 1
ATOM 2885 C CA . PHE A 1 355 ? -4.677 -1.485 23.033 1.00 97.56 355 PHE A CA 1
ATOM 2886 C C . PHE A 1 355 ? -3.300 -1.710 23.683 1.00 97.56 355 PHE A C 1
ATOM 2888 O O . PHE A 1 355 ? -2.652 -0.707 23.983 1.00 97.56 355 PHE A O 1
ATOM 2895 N N . PRO A 1 356 ? -2.791 -2.954 23.847 1.00 97.81 356 PRO A N 1
ATOM 2896 C CA . PRO A 1 356 ? -1.459 -3.165 24.418 1.00 97.81 356 PRO A CA 1
ATOM 2897 C C . PRO A 1 356 ? -0.360 -2.464 23.615 1.00 97.81 356 PRO A C 1
ATOM 2899 O O . PRO A 1 356 ? 0.481 -1.786 24.192 1.00 97.81 356 PRO A O 1
ATOM 2902 N N . PHE A 1 357 ? -0.419 -2.537 22.283 1.00 98.25 357 PHE A N 1
ATOM 2903 C CA . PHE A 1 357 ? 0.544 -1.862 21.416 1.00 98.25 357 PHE A CA 1
ATOM 2904 C C . PHE A 1 357 ? 0.458 -0.345 21.561 1.00 98.25 357 PHE A C 1
ATOM 2906 O O . PHE A 1 357 ? 1.486 0.307 21.690 1.00 98.25 357 PHE A O 1
ATOM 2913 N N . MET A 1 358 ? -0.753 0.221 21.608 1.00 97.19 358 MET A N 1
ATOM 2914 C CA . MET A 1 358 ? -0.933 1.664 21.807 1.00 97.19 358 MET A CA 1
ATOM 2915 C C . MET A 1 358 ? -0.318 2.131 23.129 1.00 97.19 358 MET A C 1
ATOM 2917 O O . MET A 1 358 ? 0.291 3.198 23.165 1.00 97.19 358 MET A O 1
ATOM 2921 N N . CYS A 1 359 ? -0.416 1.333 24.196 1.00 97.25 359 CYS A N 1
ATOM 2922 C CA . CYS A 1 359 ? 0.261 1.621 25.461 1.00 97.25 359 CYS A CA 1
ATOM 2923 C C . CYS A 1 359 ? 1.786 1.611 25.312 1.00 97.25 359 CYS A C 1
ATOM 2925 O O . CYS A 1 359 ? 2.427 2.565 25.738 1.00 97.25 359 CYS A O 1
ATOM 2927 N N . GLU A 1 360 ? 2.359 0.591 24.668 1.00 97.00 360 GLU A N 1
ATOM 2928 C CA . GLU A 1 360 ? 3.810 0.517 24.440 1.00 97.00 360 GLU A CA 1
ATOM 2929 C C . GLU A 1 360 ? 4.321 1.693 23.600 1.00 97.00 360 GLU A C 1
ATOM 2931 O O . GLU A 1 360 ? 5.389 2.236 23.875 1.00 97.00 360 GLU A O 1
ATOM 2936 N N . THR A 1 361 ? 3.534 2.173 22.626 1.00 94.19 361 THR A N 1
ATOM 2937 C CA . THR A 1 361 ? 3.948 3.331 21.821 1.00 94.19 361 THR A CA 1
ATOM 2938 C C . THR A 1 361 ? 4.166 4.601 22.657 1.00 94.19 361 THR A C 1
ATOM 2940 O O . THR A 1 361 ? 4.956 5.454 22.261 1.00 94.19 361 THR A O 1
ATOM 2943 N N . LEU A 1 362 ? 3.544 4.727 23.840 1.00 92.44 362 LEU A N 1
ATOM 2944 C CA . LEU A 1 362 ? 3.741 5.875 24.740 1.00 92.44 362 LEU A CA 1
ATOM 2945 C C . LEU A 1 362 ? 5.176 5.999 25.268 1.00 92.44 362 LEU A C 1
ATOM 2947 O O . LEU A 1 362 ? 5.541 7.061 25.772 1.00 92.44 362 LEU A O 1
ATOM 2951 N N . MET A 1 363 ? 5.973 4.936 25.164 1.00 92.44 363 MET A N 1
ATOM 2952 C CA . MET A 1 363 ? 7.374 4.933 25.578 1.00 92.44 363 MET A CA 1
ATOM 2953 C C . MET A 1 363 ? 8.289 5.675 24.593 1.00 92.44 363 MET A C 1
ATOM 2955 O O . MET A 1 363 ? 9.428 5.981 24.945 1.00 92.44 363 MET A O 1
ATOM 2959 N N . PHE A 1 364 ? 7.812 5.991 23.384 1.00 92.12 364 PHE A N 1
ATOM 2960 C CA . PHE A 1 364 ? 8.571 6.745 22.386 1.00 92.12 364 PHE A CA 1
ATOM 2961 C C . PHE A 1 364 ? 8.292 8.248 22.453 1.00 92.12 364 PHE A C 1
ATOM 2963 O O . PHE A 1 364 ? 7.180 8.689 22.763 1.00 92.12 364 PHE A O 1
ATOM 2970 N N . ASP A 1 365 ? 9.292 9.058 22.092 1.00 90.06 365 ASP A N 1
ATOM 2971 C CA . ASP A 1 365 ? 9.088 10.498 21.963 1.00 90.06 365 ASP A CA 1
ATOM 2972 C C . ASP A 1 365 ? 8.450 10.850 20.618 1.00 90.06 365 ASP A C 1
ATOM 2974 O O . ASP A 1 365 ? 9.095 10.946 19.576 1.00 90.06 365 ASP A O 1
ATOM 2978 N N . PHE A 1 366 ? 7.137 11.037 20.652 1.00 90.56 366 PHE A N 1
ATOM 2979 C CA . PHE A 1 366 ? 6.361 11.396 19.478 1.00 90.56 366 PHE A CA 1
ATOM 2980 C C . PHE A 1 366 ? 6.205 12.903 19.259 1.00 90.56 366 PHE A C 1
ATOM 2982 O O . PHE A 1 366 ? 6.125 13.703 20.197 1.00 90.56 366 PHE A O 1
ATOM 2989 N N . LYS A 1 367 ? 6.003 13.287 17.995 1.00 90.75 367 LYS A N 1
ATOM 2990 C CA . LYS A 1 367 ? 5.537 14.632 17.626 1.00 90.75 367 LYS A CA 1
ATOM 2991 C C . LYS A 1 367 ? 4.111 14.888 18.135 1.00 90.75 367 LYS A C 1
ATOM 2993 O O . LYS A 1 367 ? 3.368 13.958 18.473 1.00 90.75 367 LYS A O 1
ATOM 2998 N N . LEU A 1 368 ? 3.730 16.164 18.215 1.00 90.75 368 LEU A N 1
ATOM 2999 C CA . LEU A 1 368 ? 2.463 16.607 18.812 1.00 90.75 368 LEU A CA 1
ATOM 3000 C C . LEU A 1 368 ? 1.239 15.961 18.147 1.00 90.75 368 LEU A C 1
ATOM 3002 O O . LEU A 1 368 ? 0.277 15.609 18.826 1.00 90.75 368 LEU A O 1
ATOM 3006 N N . GLU A 1 369 ? 1.286 15.774 16.835 1.00 92.06 369 GLU A N 1
ATOM 3007 C CA . GLU A 1 369 ? 0.210 15.213 16.022 1.00 92.06 369 GLU A CA 1
ATOM 3008 C C . GLU A 1 369 ? -0.107 13.770 16.430 1.00 92.06 369 GLU A C 1
ATOM 3010 O O . GLU A 1 369 ? -1.264 13.393 16.641 1.00 92.06 369 GLU A O 1
ATOM 3015 N N . MET A 1 370 ? 0.939 12.967 16.624 1.00 93.56 370 MET A N 1
ATOM 3016 C CA . MET A 1 370 ? 0.805 11.582 17.062 1.00 93.56 370 MET A CA 1
ATOM 3017 C C . MET A 1 370 ? 0.311 11.508 18.509 1.00 93.56 370 MET A C 1
ATOM 3019 O O . MET A 1 370 ? -0.660 10.805 18.789 1.00 93.56 370 MET A O 1
ATOM 3023 N N . LYS A 1 371 ? 0.897 12.309 19.415 1.00 94.31 371 LYS A N 1
ATOM 3024 C CA . LYS A 1 371 ? 0.450 12.421 20.818 1.00 94.31 371 LYS A CA 1
ATOM 3025 C C . LYS A 1 371 ? -1.036 12.796 20.903 1.00 94.31 371 LYS A C 1
ATOM 3027 O O . LYS A 1 371 ? -1.788 12.205 21.679 1.00 94.31 371 LYS A O 1
ATOM 3032 N N . THR A 1 372 ? -1.483 13.735 20.071 1.00 93.50 372 THR A N 1
ATOM 3033 C CA . THR A 1 372 ? -2.883 14.184 20.009 1.00 93.50 372 THR A CA 1
ATOM 3034 C C . THR A 1 372 ? -3.814 13.078 19.522 1.00 93.50 372 THR A C 1
ATOM 3036 O O . THR A 1 372 ? -4.887 12.871 20.093 1.00 93.50 372 THR A O 1
ATOM 3039 N N . THR A 1 373 ? -3.408 12.332 18.499 1.00 94.50 373 THR A N 1
ATOM 3040 C CA . THR A 1 373 ? -4.231 11.258 17.930 1.00 94.50 373 THR A CA 1
ATOM 3041 C C . THR A 1 373 ? -4.305 10.044 18.866 1.00 94.50 373 THR A C 1
ATOM 3043 O O . THR A 1 373 ? -5.394 9.515 19.092 1.00 94.50 373 THR A O 1
ATOM 3046 N N . LEU A 1 374 ? -3.196 9.666 19.512 1.00 95.88 374 LEU A N 1
ATOM 3047 C CA . LEU A 1 374 ? -3.175 8.645 20.569 1.00 95.88 374 LEU A CA 1
ATOM 3048 C C . LEU A 1 374 ? -4.056 9.042 21.758 1.00 95.88 374 LEU A C 1
ATOM 3050 O O . LEU A 1 374 ? -4.846 8.234 22.243 1.00 95.88 374 LEU A O 1
ATOM 3054 N N . LYS A 1 375 ? -4.007 10.310 22.189 1.00 95.31 375 LYS A N 1
ATOM 3055 C CA . LYS A 1 375 ? -4.917 10.828 23.222 1.00 95.31 375 LYS A CA 1
ATOM 3056 C C . LYS A 1 375 ? -6.384 10.624 22.829 1.00 95.31 375 LYS A C 1
ATOM 3058 O O . LYS A 1 375 ? -7.160 10.152 23.656 1.00 95.31 375 LYS A O 1
ATOM 3063 N N . LYS A 1 376 ? -6.770 10.948 21.586 1.00 95.06 376 LYS A N 1
ATOM 3064 C CA . LYS A 1 376 ? -8.138 10.713 21.081 1.00 95.06 376 LYS A CA 1
ATOM 3065 C C . LYS A 1 376 ? -8.506 9.225 21.145 1.00 95.06 376 LYS A C 1
ATOM 3067 O O . LYS A 1 376 ? -9.612 8.904 21.571 1.00 95.06 376 LYS A O 1
ATOM 3072 N N . PHE A 1 377 ? -7.582 8.326 20.794 1.00 96.81 377 PHE A N 1
ATOM 3073 C CA . PHE A 1 377 ? -7.794 6.878 20.900 1.00 96.81 377 PHE A CA 1
ATOM 3074 C C . PHE A 1 377 ? -8.101 6.446 22.340 1.00 96.81 377 PHE A C 1
ATOM 3076 O O . PHE A 1 377 ? -9.128 5.812 22.572 1.00 96.81 377 PHE A O 1
ATOM 3083 N N . PHE A 1 378 ? -7.282 6.843 23.321 1.00 96.56 378 PHE A N 1
ATOM 3084 C CA . PHE A 1 378 ? -7.506 6.481 24.727 1.00 96.56 378 PHE A CA 1
ATOM 3085 C C . PHE A 1 378 ? -8.780 7.102 25.313 1.00 96.56 378 PHE A C 1
ATOM 3087 O O . PHE A 1 378 ? -9.508 6.435 26.050 1.00 96.56 378 PHE A O 1
ATOM 3094 N N . LEU A 1 379 ? -9.085 8.355 24.954 1.00 95.25 379 LEU A N 1
ATOM 3095 C CA . LEU A 1 379 ? -10.323 9.021 25.368 1.00 95.25 379 LEU A CA 1
ATOM 3096 C C . LEU A 1 379 ? -11.566 8.341 24.796 1.00 95.25 379 LEU A C 1
ATOM 3098 O O . LEU A 1 379 ? -12.576 8.277 25.487 1.00 95.25 379 LEU A O 1
ATOM 3102 N N . ARG A 1 380 ? -11.496 7.807 23.572 1.00 95.38 380 ARG A N 1
ATOM 3103 C CA . ARG A 1 380 ? -12.572 6.991 23.000 1.00 95.38 380 ARG A CA 1
ATOM 3104 C C . ARG A 1 380 ? -12.660 5.617 23.672 1.00 95.38 380 ARG A C 1
ATOM 3106 O O . ARG A 1 380 ? -13.754 5.135 23.947 1.00 95.38 380 ARG A O 1
ATOM 3113 N N . TYR A 1 381 ? -11.516 5.005 23.979 1.00 96.25 381 TYR A N 1
ATOM 3114 C CA . TYR A 1 381 ? -11.438 3.677 24.590 1.00 96.25 381 TYR A CA 1
ATOM 3115 C C . TYR A 1 381 ? -12.182 3.586 25.929 1.00 96.25 381 TYR A C 1
ATOM 3117 O O . TYR A 1 381 ? -12.941 2.643 26.140 1.00 96.25 381 TYR A O 1
ATOM 3125 N N . GLY A 1 382 ? -12.023 4.574 26.816 1.00 94.12 382 GLY A N 1
ATOM 3126 C CA . GLY A 1 382 ? -12.642 4.566 28.147 1.00 94.12 382 GLY A CA 1
ATOM 3127 C C . GLY A 1 382 ? -14.172 4.383 28.132 1.00 94.12 382 GLY A C 1
ATOM 3128 O O . GLY A 1 382 ? -14.654 3.386 28.676 1.00 94.12 382 GLY A O 1
ATOM 3129 N N . PRO A 1 383 ? -14.940 5.295 27.507 1.00 93.56 383 PRO A N 1
ATOM 3130 C CA . PRO A 1 383 ? -16.395 5.199 27.410 1.00 93.56 383 PRO A CA 1
ATOM 3131 C C . PRO A 1 383 ? -16.860 3.998 26.592 1.00 93.56 383 PRO A C 1
ATOM 3133 O O . PRO A 1 383 ? -17.783 3.304 27.020 1.00 93.56 383 PRO A O 1
ATOM 3136 N N . THR A 1 384 ? -16.205 3.697 25.457 1.00 95.44 384 THR A N 1
ATOM 3137 C CA . THR A 1 384 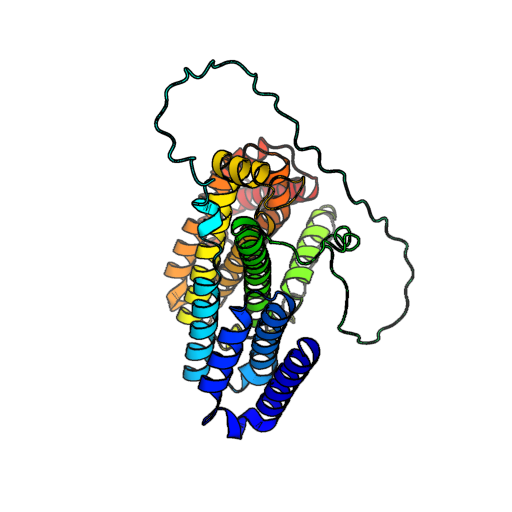? -16.596 2.541 24.645 1.00 95.44 384 THR A CA 1
ATOM 3138 C C . THR A 1 384 ? -16.509 1.270 25.487 1.00 95.44 384 THR A C 1
ATOM 3140 O O . THR A 1 384 ? -17.484 0.542 25.571 1.00 95.44 384 THR A O 1
ATOM 3143 N N . PHE A 1 385 ? -15.433 1.023 26.233 1.00 94.88 385 PHE A N 1
ATOM 3144 C CA . PHE A 1 385 ? -15.317 -0.170 27.085 1.00 94.88 385 PHE A CA 1
ATOM 3145 C C . PHE A 1 385 ? -15.961 -0.035 28.475 1.00 94.88 385 PHE A C 1
ATOM 3147 O O . PHE A 1 385 ? -15.779 -0.917 29.311 1.00 94.88 385 PHE A O 1
ATOM 3154 N N . SER A 1 386 ? -16.721 1.036 28.724 1.00 92.38 386 SER A N 1
ATOM 3155 C CA . SER A 1 386 ? -17.379 1.303 30.012 1.00 92.38 386 SER A CA 1
ATOM 3156 C C . SER A 1 386 ? -16.412 1.325 31.207 1.00 92.38 386 SER A C 1
ATOM 3158 O O . SER A 1 386 ? -16.775 0.956 32.321 1.00 92.38 386 SER A O 1
ATOM 3160 N N . ILE A 1 387 ? -15.172 1.768 30.976 1.00 91.25 387 ILE A N 1
ATOM 3161 C CA . ILE A 1 387 ? -14.138 1.956 32.007 1.00 91.25 387 ILE A CA 1
ATOM 3162 C C . ILE A 1 387 ? -14.376 3.270 32.765 1.00 91.25 387 ILE A C 1
ATOM 3164 O O . ILE A 1 387 ? -14.091 3.369 33.956 1.00 91.25 387 ILE A O 1
ATOM 3168 N N . VAL A 1 388 ? -14.906 4.281 32.071 1.00 85.12 388 VAL A N 1
ATOM 3169 C CA . VAL A 1 388 ? -15.224 5.610 32.611 1.00 85.12 388 VAL A CA 1
ATOM 3170 C C . VAL A 1 388 ? -16.671 5.942 32.242 1.00 85.12 388 VAL A C 1
ATOM 3172 O O . VAL A 1 388 ? -17.112 5.607 31.141 1.00 85.12 388 VAL A O 1
ATOM 3175 N N . SER A 1 389 ? -17.418 6.570 33.154 1.00 73.94 389 SER A N 1
ATOM 3176 C CA . SER A 1 389 ? -18.772 7.063 32.871 1.00 73.94 389 SER A CA 1
ATOM 3177 C C . SER A 1 389 ? -18.732 8.184 31.831 1.00 73.94 389 SER A C 1
ATOM 3179 O O . SER A 1 389 ? -17.877 9.065 31.934 1.00 73.94 389 SER A O 1
ATOM 3181 N N . SER A 1 390 ? -19.641 8.111 30.854 1.00 58.91 390 SER A N 1
ATOM 3182 C CA . SER A 1 390 ? -19.800 9.070 29.751 1.00 58.91 390 SER A CA 1
ATOM 3183 C C . SER A 1 390 ? -20.074 10.494 30.213 1.00 58.91 390 SER A C 1
ATOM 3185 O O . SER A 1 390 ? -20.813 10.652 31.213 1.00 58.91 390 SER A O 1
#

Organism: Mytilus galloprovincialis (NCBI:txid29158)

InterPro domains:
  IPR046455 Sec7/BIG1-like, C-terminal domain [PF20252] (171-378)

Foldseek 3Di:
DVVVVLVVLLVVLVVCLVPVVPCVVPCVVVNLVVLLVQLLDLPLVSNLSSLVSLLCSCQSCVVVDDLVSLVVSLVSLLVSLVSLQLVCLLPDFPPPPPDPDDDDDDDDDDDDPPAPDDDDPDDDDDDDDDDDDDDPDDDDPPDPPPPPDPDPPPDDDPVNSSLSSSVSSLVSLLSSLQSVLCQQQNPCRLVVVLVVLLVVLVDDDDDPPPPPCVVRRPDHNNVVDDPVSLVSLLVSLVVQLVSQLSSQVCPPSLVRCCVVCSPNNDRDHSLSSNQSSVLSSLVSLLSLLVDPVNVVCNVVSLVVCLVSVVVVLVSLLVDPDPVSVVSCQSVLSSVLVSLLPDDLVSVVVNVVSCVVSLVSCVVDDDDSSNVSSSVSSVVSVCVSVVVDDD

Secondary structure (DSSP, 8-state):
-HHHHHHHHHHHHHHHHHTHHHHHHHHHHHHHHHHHHHHTSS-HHHHHHHHHHHHHHHHHHGGG--HHHHHHHHHHHHHHHHHT--THHHH--------------------------PPP---------------------S-STT------SS---HHHHHHHHHHHHHHHHHHHHHHHHHHHH-TTHHHHHHHHHHHHHHS-TTS------TTTTT-SSGGGS-HHHHHHHHHHHHHHHHHHHHHHH-HHHHHHHHHTTTTTTSPP--HHHHHHHHHHHHHHHHHHHH-GGGGGGHHHHHHHHHHHHHHHHHHHHH---HHHHHHTHHHHHHHHHHHHHS-HHHHHHHHHHHHHHHHHHTTS---HHHHHHHHHHHHHHHHHTTSS--

pLDDT: mean 83.63, std 23.35, range [23.61, 98.88]

Radius of gyration: 23.64 Å; chains: 1; bounding box: 68×54×64 Å